Protein AF-0000000077102901 (afdb_homodimer)

Nearest PDB structures (foldseek):
  3aeu-assembly1_B  TM=7.554E-01  e=2.413E-15  Rhodobacter capsulatus
  2ynm-assembly1_D-2  TM=7.573E-01  e=5.409E-15  Prochlorococcus marinus
  2xdq-assembly1_B-2  TM=7.727E-01  e=8.125E-14  Thermosynechococcus vestitus
  5vpw-assembly1_C  TM=7.516E-01  e=1.289E-13  Clostridium pasteurianum
  7uta-assembly1_A  TM=7.648E-01  e=1.370E-12  Azotobacter vinelandii DJ

Secondary structure (DSSP, 8-state):
-HHHHHHSTTGGGG-------TTHHHH-SHHHHHHHHHHHHHH---S-EEEE--HHHHTTT--HHHHHHHTT-SS-EEEE---SS---HHHHHHHHHHHHHHH-------S-EEEES--TTSTTHHHHHHHHHHHHHHTT--EEE-TTTT--HHHHHTGGG-SEEEES-HHHHHHHHHHHHHHH---EEE-----SHHHHHHHHHHHHHHSSS---HHHHHHHHHHHHHHHHHHHHHHHHH---EEEEEEEEE-HHHHHHHHHHIIIII-EEEEEEEEESS--S---TT-SEEEETTTSHHHHHHHHHT--S-EEEE-HHHHHHHHHTT---EEEE-SS--SSS---S---SSHHHHHHHHHHHHHHHHHHHHHHHHT-/-HHHHHHSTTGGGG-------TTHHHH-SHHHHHHHHHHHHHH---S-EEEE--HHHHTTT--HHHHHHHTT-SS-EEEE---SS---HHHHHHHHHHHHHHH-------S-EEEES--TTSTTHHHHHHHHHHHHHHTTPPEEE-TTTT--HHHHHTGGG-SEEEES-HHHHHHHHHHHHHHH---EEE-----SHHHHHHHHHHHHHHSSS---HHHHHHHHHHHHHHHHHHHHHHHHH---EEEEEEEEE-HHHHHHHHHHIIIII-EEEEEEEEESS--S---TT-SEEEETTTSHHHHHHHHHT--S-EEEE-HHHHHHHHHTT---EEEE-SS--SSS---S---SSHHHHHHHHHHHHHHHHHHHHHHHHT-

pLDDT: mean 87.76, std 13.9, range [35.06, 98.56]

InterPro domains:
  IPR000510 Nitrogenase/oxidoreductase, component 1 [PF00148] (16-368)
  IPR049939 Nitrogenase MoFe cofactor biosynthesis protein NifE-like [PTHR42956] (12-367)

Sequence (758 aa):
MKYIDDSMPGAAERFYCTQPDQNSLVYGTEKDLINGFEYLKKNGNPERLFVQNNCSISLVGDDIEGIAAKSHLPWPVYGIDSGGLHGSFAGGFSRALSLLVQQMNPLKKSDGVNVLGLSSVYLRGKADAIEIRRLLELCDIHVVSMPGVGDSWESIMKAPEAALNIVVRNELALKAAEDMKSRFDIPYISVGLPYGMEGTLRWLNRIAEAVNSASLKAAEMEIRCRQKRLLHFGNNMKSMWGTLWFDRILFSAPPEESLGIAEALRGEWADTENLTVHLQADTCSETPAVDTVRVIGINDISIAEDYKKWDGGLILSSSHETERLLRMNRPFVSCHITRPVYDEMAVSDLPLCGIRGAEYLYEKIWNAKLSGHIRMAKTMKYIDDSMPGAAERFYCTQPDQNSLVYGTEKDLINGFEYLKKNGNPERLFVQNNCSISLVGDDIEGIAAKSHLPWPVYGIDSGGLHGSFAGGFSRALSLLVQQMNPLKKSDGVNVLGLSSVYLRGKADAIEIRRLLELCDIHVVSMPGVGDSWESIMKAPEAALNIVVRNELALKAAEDMKSRFDIPYISVGLPYGMEGTLRWLNRIAEAVNSASLKAAEMEIRCRQKRLLHFGNNMKSMWGTLWFDRILFSAPPEESLGIAEALRGEWADTENLTVHLQADTCSETPAVDTVRVIGINDISIAEDYKKWDGGLILSSSHETERLLRMNRPFVSCHITRPVYDEMAVSDLPLCGIRGAEYLYEKIWNAKLSGHIRMAKT

Structure (mmCIF, N/CA/C/O backbone):
data_AF-0000000077102901-model_v1
#
loop_
_entity.id
_entity.type
_entity.pdbx_description
1 polymer 'Oxidoreductase, nitrogenase component 1'
#
loop_
_atom_site.group_PDB
_atom_site.id
_atom_site.type_symbol
_atom_site.label_atom_id
_atom_site.label_alt_id
_atom_site.label_comp_id
_atom_site.label_asym_id
_atom_site.label_entity_id
_atom_site.label_seq_id
_atom_site.pdbx_PDB_ins_code
_atom_site.Cartn_x
_atom_site.Cartn_y
_atom_site.Cartn_z
_atom_site.occupancy
_atom_site.B_iso_or_equiv
_atom_site.auth_seq_id
_atom_site.auth_comp_id
_atom_site.auth_asym_id
_atom_site.auth_atom_id
_atom_site.pdbx_PDB_model_num
ATOM 1 N N . MET A 1 1 ? -4.977 -16.359 -20.891 1 47.09 1 MET A N 1
ATOM 2 C CA . MET A 1 1 ? -4.598 -15.141 -21.594 1 47.09 1 MET A CA 1
ATOM 3 C C . MET A 1 1 ? -5.227 -13.914 -20.922 1 47.09 1 MET A C 1
ATOM 5 O O . MET A 1 1 ? -4.539 -12.938 -20.641 1 47.09 1 MET A O 1
ATOM 9 N N . LYS A 1 2 ? -6.449 -14.062 -20.547 1 48.06 2 LYS A N 1
ATOM 10 C CA . LYS A 1 2 ? -7.141 -12.906 -19.984 1 48.06 2 LYS A CA 1
ATOM 11 C C . LYS A 1 2 ? -6.547 -12.516 -18.641 1 48.06 2 LYS A C 1
ATOM 13 O O . LYS A 1 2 ? -6.363 -11.328 -18.359 1 48.06 2 LYS A O 1
ATOM 18 N N . TYR A 1 3 ? -6.129 -13.609 -18 1 53.16 3 TYR A N 1
ATOM 19 C CA . TYR A 1 3 ? -5.594 -13.328 -16.672 1 53.16 3 TYR A CA 1
ATOM 20 C C . TYR A 1 3 ? -4.234 -12.648 -16.766 1 53.16 3 TYR A C 1
ATOM 22 O O . TYR A 1 3 ? -3.912 -11.773 -15.953 1 53.16 3 TYR A O 1
ATOM 30 N N . ILE A 1 4 ? -3.605 -13.031 -17.766 1 52.59 4 ILE A N 1
ATOM 31 C CA . ILE A 1 4 ? -2.279 -12.453 -17.953 1 52.59 4 ILE A CA 1
ATOM 32 C C . ILE A 1 4 ? -2.41 -11 -18.406 1 52.59 4 ILE A C 1
ATOM 34 O O . ILE A 1 4 ? -1.681 -10.133 -17.922 1 52.59 4 ILE A O 1
ATOM 38 N N . ASP A 1 5 ? -3.381 -10.836 -19.172 1 50.62 5 ASP A N 1
ATOM 39 C CA . ASP A 1 5 ? -3.574 -9.492 -19.703 1 50.62 5 ASP A CA 1
ATOM 40 C C . ASP A 1 5 ? -4.074 -8.539 -18.625 1 50.62 5 ASP A C 1
ATOM 42 O O . ASP A 1 5 ? -3.756 -7.348 -18.641 1 50.62 5 ASP A O 1
ATOM 46 N N . ASP A 1 6 ? -4.703 -9.148 -17.781 1 55.72 6 ASP A N 1
ATOM 47 C CA . ASP A 1 6 ? -5.258 -8.336 -16.703 1 55.72 6 ASP A CA 1
ATOM 48 C C . ASP A 1 6 ? -4.16 -7.871 -15.75 1 55.72 6 ASP A C 1
ATOM 50 O O . ASP A 1 6 ? -4.285 -6.824 -15.109 1 55.72 6 ASP A O 1
ATOM 54 N N . SER A 1 7 ? -3.16 -8.641 -15.812 1 55.62 7 SER A N 1
ATOM 55 C CA . SER A 1 7 ? -2.125 -8.359 -14.82 1 55.62 7 SER A CA 1
ATOM 56 C C . SER A 1 7 ? -0.965 -7.586 -15.438 1 55.62 7 SER A C 1
ATOM 58 O O . SER A 1 7 ? -0.232 -6.891 -14.734 1 55.62 7 SER A O 1
ATOM 60 N N . MET A 1 8 ? -0.831 -7.809 -16.75 1 61.56 8 MET A N 1
ATOM 61 C CA . MET A 1 8 ? 0.331 -7.207 -17.391 1 61.56 8 MET A CA 1
ATOM 62 C C . MET A 1 8 ? -0.083 -6.422 -18.641 1 61.56 8 MET A C 1
ATOM 64 O O . MET A 1 8 ? -0.228 -6.996 -19.719 1 61.56 8 MET A O 1
ATOM 68 N N . PRO A 1 9 ? -0.139 -5.066 -18.422 1 59.69 9 PRO A N 1
ATOM 69 C CA . PRO A 1 9 ? -0.477 -4.273 -19.609 1 59.69 9 PRO A CA 1
ATOM 70 C C . PRO A 1 9 ? 0.47 -4.531 -20.781 1 59.69 9 PRO A C 1
ATOM 72 O O . PRO A 1 9 ? 1.689 -4.566 -20.594 1 59.69 9 PRO A O 1
ATOM 75 N N . GLY A 1 10 ? -0.054 -4.852 -21.891 1 59.84 10 GLY A N 1
ATOM 76 C CA . GLY A 1 10 ? 0.746 -5.047 -23.094 1 59.84 10 GLY A CA 1
ATOM 77 C C . GLY A 1 10 ? 1.099 -6.5 -23.344 1 59.84 10 GLY A C 1
ATOM 78 O O . GLY A 1 10 ? 1.739 -6.82 -24.344 1 59.84 10 GLY A O 1
ATOM 79 N N . ALA A 1 11 ? 0.688 -7.316 -22.391 1 63.22 11 ALA A N 1
ATOM 80 C CA . ALA A 1 11 ? 1.011 -8.734 -22.531 1 63.22 11 ALA A CA 1
ATOM 81 C C . ALA A 1 11 ? 0.398 -9.305 -23.812 1 63.22 11 ALA A C 1
ATOM 83 O O . ALA A 1 11 ? 1.021 -10.117 -24.5 1 63.22 11 ALA A O 1
ATOM 84 N N . ALA A 1 12 ? -0.705 -8.797 -24.156 1 58.97 12 ALA A N 1
ATOM 85 C CA . ALA A 1 12 ? -1.399 -9.312 -25.344 1 58.97 12 ALA A CA 1
ATOM 86 C C . ALA A 1 12 ? -0.605 -9.023 -26.609 1 58.97 12 ALA A C 1
ATOM 88 O O . ALA A 1 12 ? -0.63 -9.812 -27.562 1 58.97 12 ALA A O 1
ATOM 89 N N . GLU A 1 13 ? 0.082 -7.977 -26.547 1 62.78 13 GLU A N 1
ATOM 90 C CA . GLU A 1 13 ? 0.847 -7.59 -27.719 1 62.78 13 GLU A CA 1
ATOM 91 C C . GLU A 1 13 ? 2.045 -8.508 -27.938 1 62.78 13 GLU A C 1
ATOM 93 O O . GLU A 1 13 ? 2.635 -8.531 -29.016 1 62.78 13 GLU A O 1
ATOM 98 N N . ARG A 1 14 ? 2.193 -9.344 -26.922 1 69.12 14 ARG A N 1
ATOM 99 C CA . ARG A 1 14 ? 3.369 -10.203 -27 1 69.12 14 ARG A CA 1
ATOM 100 C C . ARG A 1 14 ? 2.994 -11.602 -27.469 1 69.12 14 ARG A C 1
ATOM 102 O O . ARG A 1 14 ? 3.865 -12.461 -27.641 1 69.12 14 ARG A O 1
ATOM 109 N N . PHE A 1 15 ? 1.688 -11.727 -27.703 1 69.94 15 PHE A N 1
ATOM 110 C CA . PHE A 1 15 ? 1.234 -13.047 -28.125 1 69.94 15 PHE A CA 1
ATOM 111 C C . PHE A 1 15 ? 0.737 -13.016 -29.562 1 69.94 15 PHE A C 1
ATOM 113 O O . PHE A 1 15 ? 0.001 -12.102 -29.953 1 69.94 15 PHE A O 1
ATOM 120 N N . TYR A 1 16 ? 1.316 -13.922 -30.469 1 68.81 16 TYR A N 1
ATOM 121 C CA . TYR A 1 16 ? 0.886 -14.078 -31.859 1 68.81 16 TYR A CA 1
ATOM 122 C C . TYR A 1 16 ? 0.408 -15.5 -32.125 1 68.81 16 TYR A C 1
ATOM 124 O O . TYR A 1 16 ? 1.026 -16.469 -31.656 1 68.81 16 TYR A O 1
ATOM 132 N N . CYS A 1 17 ? -0.814 -15.586 -32.656 1 64.94 17 CYS A N 1
ATOM 133 C CA . CYS A 1 17 ? -1.376 -16.891 -32.969 1 64.94 17 CYS A CA 1
ATOM 134 C C . CYS A 1 17 ? -1.324 -17.156 -34.469 1 64.94 17 CYS A C 1
ATOM 136 O O . CYS A 1 17 ? -1.7 -16.297 -35.281 1 64.94 17 CYS A O 1
ATOM 138 N N . THR A 1 18 ? -0.624 -18.25 -35.031 1 65.56 18 THR A N 1
ATOM 139 C CA . THR A 1 18 ? -0.479 -18.562 -36.438 1 65.56 18 THR A CA 1
ATOM 140 C C . THR A 1 18 ? -1.797 -19.078 -37 1 65.56 18 THR A C 1
ATOM 142 O O . THR A 1 18 ? -2.002 -19.062 -38.219 1 65.56 18 THR A O 1
ATOM 145 N N . GLN A 1 19 ? -2.971 -19.047 -36.281 1 57.12 19 GLN A N 1
ATOM 146 C CA . GLN A 1 19 ? -4.266 -19.578 -36.719 1 57.12 19 GLN A CA 1
ATOM 147 C C . GLN A 1 19 ? -4.094 -20.688 -37.75 1 57.12 19 GLN A C 1
ATOM 149 O O . GLN A 1 19 ? -4.145 -20.422 -38.969 1 57.12 19 GLN A O 1
ATOM 154 N N . PRO A 1 20 ? -3.91 -21.875 -37.438 1 56.41 20 PRO A N 1
ATOM 155 C CA . PRO A 1 20 ? -3.697 -22.922 -38.438 1 56.41 20 PRO A CA 1
ATOM 156 C C . PRO A 1 20 ? -4.934 -23.203 -39.281 1 56.41 20 PRO A C 1
ATOM 158 O O . PRO A 1 20 ? -6.062 -23.047 -38.812 1 56.41 20 PRO A O 1
ATOM 161 N N . ASP A 1 21 ? -4.805 -23.266 -40.594 1 56.28 21 ASP A N 1
ATOM 162 C CA . ASP A 1 21 ? -5.883 -23.625 -41.5 1 56.28 21 ASP A CA 1
ATOM 163 C C . ASP A 1 21 ? -6.387 -25.047 -41.219 1 56.28 21 ASP A C 1
ATOM 165 O O . ASP A 1 21 ? -5.684 -25.844 -40.594 1 56.28 21 ASP A O 1
ATOM 169 N N . GLN A 1 22 ? -7.711 -25.25 -41.312 1 54.31 22 GLN A N 1
ATOM 170 C CA . GLN A 1 22 ? -8.383 -26.531 -41.094 1 54.31 22 GLN A CA 1
ATOM 171 C C . GLN A 1 22 ? -7.539 -27.688 -41.625 1 54.31 22 GLN A C 1
ATOM 173 O O . GLN A 1 22 ? -7.535 -28.766 -41.031 1 54.31 22 GLN A O 1
ATOM 178 N N . ASN A 1 23 ? -6.859 -27.531 -42.594 1 51.47 23 ASN A N 1
ATOM 179 C CA . ASN A 1 23 ? -6.109 -28.625 -43.219 1 51.47 23 ASN A CA 1
ATOM 180 C C . ASN A 1 23 ? -4.754 -28.812 -42.531 1 51.47 23 ASN A C 1
ATOM 182 O O . ASN A 1 23 ? -4.047 -29.781 -42.812 1 51.47 23 ASN A O 1
ATOM 186 N N . SER A 1 24 ? -4.41 -27.953 -41.719 1 53.62 24 SER A N 1
ATOM 187 C CA . SER A 1 24 ? -3.09 -27.953 -41.094 1 53.62 24 SER A CA 1
ATOM 188 C C . SER A 1 24 ? -2.939 -29.109 -40.125 1 53.62 24 SER A C 1
ATOM 190 O O . SER A 1 24 ? -1.829 -29.594 -39.875 1 53.62 24 SER A O 1
ATOM 192 N N . LEU A 1 25 ? -3.998 -29.562 -39.594 1 55.22 25 LEU A N 1
ATOM 193 C CA . LEU A 1 25 ? -3.98 -30.672 -38.656 1 55.22 25 LEU A CA 1
ATOM 194 C C . LEU A 1 25 ? -3.514 -31.953 -39.344 1 55.22 25 LEU A C 1
ATOM 196 O O . LEU A 1 25 ? -2.982 -32.875 -38.719 1 55.22 25 LEU A O 1
ATOM 200 N N . VAL A 1 26 ? -3.697 -31.922 -40.719 1 50.19 26 VAL A N 1
ATOM 201 C CA . VAL A 1 26 ? -3.375 -33.125 -41.5 1 50.19 26 VAL A CA 1
ATOM 202 C C . VAL A 1 26 ? -1.965 -33 -42.062 1 50.19 26 VAL A C 1
ATOM 204 O O . VAL A 1 26 ? -1.204 -33.969 -42.062 1 50.19 26 VAL A O 1
ATOM 207 N N . TYR A 1 27 ? -1.614 -31.906 -42.625 1 50.44 27 TYR A N 1
ATOM 208 C CA . TYR A 1 27 ? -0.404 -31.812 -43.406 1 50.44 27 TYR A CA 1
ATOM 209 C C . TYR A 1 27 ? 0.726 -31.156 -42.625 1 50.44 27 TYR A C 1
ATOM 211 O O . TYR A 1 27 ? 1.869 -31.109 -43.094 1 50.44 27 TYR A O 1
ATOM 219 N N . GLY A 1 28 ? 0.53 -30.953 -41.438 1 59.06 28 GLY A N 1
ATOM 220 C CA . GLY A 1 28 ? 1.558 -30.312 -40.625 1 59.06 28 GLY A CA 1
ATOM 221 C C . GLY A 1 28 ? 1.418 -28.812 -40.531 1 59.06 28 GLY A C 1
ATOM 222 O O . GLY A 1 28 ? 0.771 -28.203 -41.406 1 59.06 28 GLY A O 1
ATOM 223 N N . THR A 1 29 ? 1.829 -28.234 -39.562 1 69.75 29 THR A N 1
ATOM 224 C CA . THR A 1 29 ? 1.638 -26.812 -39.312 1 69.75 29 THR A CA 1
ATOM 225 C C . THR A 1 29 ? 2.867 -26.016 -39.75 1 69.75 29 THR A C 1
ATOM 227 O O . THR A 1 29 ? 3.014 -24.844 -39.375 1 69.75 29 THR A O 1
ATOM 230 N N . GLU A 1 30 ? 3.67 -26.688 -40.562 1 78.56 30 GLU A N 1
ATOM 231 C CA . GLU A 1 30 ? 4.922 -26.047 -40.938 1 78.56 30 GLU A CA 1
ATOM 232 C C . GLU A 1 30 ? 4.664 -24.766 -41.719 1 78.56 30 GLU A C 1
ATOM 234 O O . GLU A 1 30 ? 5.266 -23.734 -41.469 1 78.56 30 GLU A O 1
ATOM 239 N N . LYS A 1 31 ? 3.816 -24.906 -42.656 1 78 31 LYS A N 1
ATOM 240 C CA . LYS A 1 31 ? 3.523 -23.75 -43.5 1 78 31 LYS A CA 1
ATOM 241 C C . LYS A 1 31 ? 2.977 -22.594 -42.656 1 78 31 LYS A C 1
ATOM 243 O O . LYS A 1 31 ? 3.354 -21.438 -42.875 1 78 31 LYS A O 1
ATOM 248 N N . ASP A 1 32 ? 2.16 -22.969 -41.812 1 80.88 32 ASP A N 1
ATOM 249 C CA . ASP A 1 32 ? 1.562 -21.938 -40.938 1 80.88 32 ASP A CA 1
ATOM 250 C C . ASP A 1 32 ? 2.613 -21.281 -40.062 1 80.88 32 ASP A C 1
ATOM 252 O O . ASP A 1 32 ? 2.572 -20.078 -39.812 1 80.88 32 ASP A O 1
ATOM 256 N N . LEU A 1 33 ? 3.451 -22.047 -39.562 1 83.38 33 LEU A N 1
ATOM 257 C CA . LEU A 1 33 ? 4.52 -21.547 -38.719 1 83.38 33 LEU A CA 1
ATOM 258 C C . LEU A 1 33 ? 5.445 -20.609 -39.5 1 83.38 33 LEU A C 1
ATOM 260 O O . LEU A 1 33 ? 5.836 -19.562 -38.969 1 83.38 33 LEU A O 1
ATOM 264 N N . ILE A 1 34 ? 5.73 -21.031 -40.656 1 84.69 34 ILE A N 1
ATOM 265 C CA . ILE A 1 34 ? 6.617 -20.234 -41.469 1 84.69 34 ILE A CA 1
ATOM 266 C C . ILE A 1 34 ? 5.957 -18.891 -41.812 1 84.69 34 ILE A C 1
ATOM 268 O O . ILE A 1 34 ? 6.605 -17.844 -41.781 1 84.69 34 ILE A O 1
ATOM 272 N N . ASN A 1 35 ? 4.699 -18.969 -42.094 1 83.81 35 ASN A N 1
ATOM 273 C CA . ASN A 1 35 ? 3.967 -17.734 -42.344 1 83.81 35 ASN A CA 1
ATOM 274 C C . ASN A 1 35 ? 3.971 -16.812 -41.125 1 83.81 35 ASN A C 1
ATOM 276 O O . ASN A 1 35 ? 4.062 -15.594 -41.25 1 83.81 35 ASN A O 1
ATOM 280 N N . GLY A 1 36 ? 3.828 -17.453 -40.062 1 84.25 36 GLY A N 1
ATOM 281 C CA . GLY A 1 36 ? 3.902 -16.703 -38.812 1 84.25 36 GLY A CA 1
ATOM 282 C C . GLY A 1 36 ? 5.254 -16.031 -38.594 1 84.25 36 GLY A C 1
ATOM 283 O O . GLY A 1 36 ? 5.324 -14.875 -38.188 1 84.25 36 GLY A O 1
ATOM 284 N N . PHE A 1 37 ? 6.238 -16.734 -38.938 1 87.25 37 PHE A N 1
ATOM 285 C CA . PHE A 1 37 ? 7.59 -16.219 -38.781 1 87.25 37 PHE A CA 1
ATOM 286 C C . PHE A 1 37 ? 7.809 -15.031 -39.719 1 87.25 37 PHE A C 1
ATOM 288 O O . PHE A 1 37 ? 8.383 -14.016 -39.344 1 87.25 37 PHE A O 1
ATOM 295 N N . GLU A 1 38 ? 7.363 -15.164 -40.844 1 86.31 38 GLU A N 1
ATOM 296 C CA . GLU A 1 38 ? 7.523 -14.102 -41.844 1 86.31 38 GLU A CA 1
ATOM 297 C C . GLU A 1 38 ? 6.762 -12.844 -41.438 1 86.31 38 GLU A C 1
ATOM 299 O O . GLU A 1 38 ? 7.254 -11.727 -41.594 1 86.31 38 GLU A O 1
ATOM 304 N N . TYR A 1 39 ? 5.637 -13.133 -40.969 1 86 39 TYR A N 1
ATOM 305 C CA . TYR A 1 39 ? 4.852 -12.016 -40.469 1 86 39 TYR A CA 1
ATOM 306 C C . TYR A 1 39 ? 5.605 -11.273 -39.375 1 86 39 TYR A C 1
ATOM 308 O O . TYR A 1 39 ? 5.652 -10.039 -39.375 1 86 39 TYR A O 1
ATOM 316 N N . LEU A 1 40 ? 6.164 -11.969 -38.469 1 86.38 40 LEU A N 1
ATOM 317 C CA . LEU A 1 40 ? 6.871 -11.375 -37.344 1 86.38 40 LEU A CA 1
ATOM 318 C C . LEU A 1 40 ? 8.133 -10.656 -37.812 1 86.38 40 LEU A C 1
ATOM 320 O O . LEU A 1 40 ? 8.523 -9.633 -37.25 1 86.38 40 LEU A O 1
ATOM 324 N N . LYS A 1 41 ? 8.773 -11.195 -38.719 1 86.44 41 LYS A N 1
ATOM 325 C CA . LYS A 1 41 ? 9.953 -10.555 -39.281 1 86.44 41 LYS A CA 1
ATOM 326 C C . LYS A 1 41 ? 9.617 -9.18 -39.844 1 86.44 41 LYS A C 1
ATOM 328 O O . LYS A 1 41 ? 10.422 -8.25 -39.75 1 86.44 41 LYS A O 1
ATOM 333 N N . LYS A 1 42 ? 8.422 -9.125 -40.406 1 86.38 42 LYS A N 1
ATOM 334 C CA . LYS A 1 42 ? 8.008 -7.902 -41.094 1 86.38 42 LYS A CA 1
ATOM 335 C C . LYS A 1 42 ? 7.441 -6.891 -40.094 1 86.38 42 LYS A C 1
ATOM 337 O O . LYS A 1 42 ? 7.598 -5.684 -40.281 1 86.38 42 LYS A O 1
ATOM 342 N N . ASN A 1 43 ? 6.832 -7.453 -39.094 1 83.94 43 ASN A N 1
ATOM 343 C CA . ASN A 1 43 ? 6.004 -6.566 -38.281 1 83.94 43 ASN A CA 1
ATOM 344 C C . ASN A 1 43 ? 6.52 -6.465 -36.844 1 83.94 43 ASN A C 1
ATOM 346 O O . ASN A 1 43 ? 5.996 -5.691 -36.031 1 83.94 43 ASN A O 1
ATOM 350 N N . GLY A 1 44 ? 7.535 -7.227 -36.562 1 82.56 44 GLY A N 1
ATOM 351 C CA . GLY A 1 44 ? 7.977 -7.227 -35.156 1 82.56 44 GLY A CA 1
ATOM 352 C C . GLY A 1 44 ? 9.484 -7.32 -35.031 1 82.56 44 GLY A C 1
ATOM 353 O O . GLY A 1 44 ? 10.203 -7.43 -36 1 82.56 44 GLY A O 1
ATOM 354 N N . ASN A 1 45 ? 9.969 -7.047 -33.812 1 83.56 45 ASN A N 1
ATOM 355 C CA . ASN A 1 45 ? 11.383 -7.207 -33.469 1 83.56 45 ASN A CA 1
ATOM 356 C C . ASN A 1 45 ? 11.562 -7.734 -32.062 1 83.56 45 ASN A C 1
ATOM 358 O O . ASN A 1 45 ? 12.141 -7.055 -31.203 1 83.56 45 ASN A O 1
ATOM 362 N N . PRO A 1 46 ? 11.117 -9.008 -31.906 1 86.62 46 PRO A N 1
ATOM 363 C CA . PRO A 1 46 ? 11.289 -9.57 -30.562 1 86.62 46 PRO A CA 1
ATOM 364 C C . PRO A 1 46 ? 12.742 -9.891 -30.25 1 86.62 46 PRO A C 1
ATOM 366 O O . PRO A 1 46 ? 13.547 -10.102 -31.156 1 86.62 46 PRO A O 1
ATOM 369 N N . GLU A 1 47 ? 13.062 -9.812 -29 1 85.88 47 GLU A N 1
ATOM 370 C CA . GLU A 1 47 ? 14.391 -10.234 -28.562 1 85.88 47 GLU A CA 1
ATOM 371 C C . GLU A 1 47 ? 14.539 -11.75 -28.625 1 85.88 47 GLU A C 1
ATOM 373 O O . GLU A 1 47 ? 15.617 -12.266 -28.922 1 85.88 47 GLU A O 1
ATOM 378 N N . ARG A 1 48 ? 13.422 -12.398 -28.344 1 89.19 48 ARG A N 1
ATOM 379 C CA . ARG A 1 48 ? 13.344 -13.852 -28.344 1 89.19 48 ARG A CA 1
ATOM 380 C C . ARG A 1 48 ? 11.93 -14.328 -28.672 1 89.19 48 ARG A C 1
ATOM 382 O O . ARG A 1 48 ? 10.953 -13.633 -28.391 1 89.19 48 ARG A O 1
ATOM 389 N N . LEU A 1 49 ? 11.938 -15.477 -29.312 1 88.06 49 LEU A N 1
ATOM 390 C CA . LEU A 1 49 ? 10.641 -16 -29.719 1 88.06 49 LEU A CA 1
ATOM 391 C C . LEU A 1 49 ? 10.367 -17.359 -29.094 1 88.06 49 LEU A C 1
ATOM 393 O O . LEU A 1 49 ? 11.203 -18.266 -29.172 1 88.06 49 LEU A O 1
ATOM 397 N N . PHE A 1 50 ? 9.258 -17.406 -28.375 1 86.19 50 PHE A N 1
ATOM 398 C CA . PHE A 1 50 ? 8.797 -18.656 -27.797 1 86.19 50 PHE A CA 1
ATOM 399 C C . PHE A 1 50 ? 7.605 -19.203 -28.578 1 86.19 50 PHE A C 1
ATOM 401 O O . PHE A 1 50 ? 6.621 -18.5 -28.797 1 86.19 50 PHE A O 1
ATOM 408 N N . VAL A 1 51 ? 7.746 -20.422 -29.047 1 83.38 51 VAL A N 1
ATOM 409 C CA . VAL A 1 51 ? 6.688 -21.031 -29.844 1 83.38 51 VAL A CA 1
ATOM 410 C C . VAL A 1 51 ? 6.047 -22.188 -29.078 1 83.38 51 VAL A C 1
ATOM 412 O O . VAL A 1 51 ? 6.742 -23.094 -28.625 1 83.38 51 VAL A O 1
ATOM 415 N N . GLN A 1 52 ? 4.75 -22 -28.844 1 79.25 52 GLN A N 1
ATOM 416 C CA . GLN A 1 52 ? 4.008 -23.031 -28.125 1 79.25 52 GLN A CA 1
ATOM 417 C C . GLN A 1 52 ? 2.986 -23.703 -29.031 1 79.25 52 GLN A C 1
ATOM 419 O O . GLN A 1 52 ? 2.26 -23.031 -29.766 1 79.25 52 GLN A O 1
ATOM 424 N N . ASN A 1 53 ? 3.051 -25 -29 1 73.38 53 ASN A N 1
ATOM 425 C CA . ASN A 1 53 ? 2.084 -25.75 -29.781 1 73.38 53 ASN A CA 1
ATOM 426 C C . ASN A 1 53 ? 0.798 -26 -29 1 73.38 53 ASN A C 1
ATOM 428 O O . ASN A 1 53 ? 0.834 -26.203 -27.781 1 73.38 53 ASN A O 1
ATOM 432 N N . ASN A 1 54 ? -0.295 -25.766 -29.703 1 65.56 54 ASN A N 1
ATOM 433 C CA . ASN A 1 54 ? -1.559 -26.125 -29.062 1 65.56 54 ASN A CA 1
ATOM 434 C C . ASN A 1 54 ? -1.822 -27.625 -29.141 1 65.56 54 ASN A C 1
ATOM 436 O O . ASN A 1 54 ? -1.074 -28.359 -29.797 1 65.56 54 ASN A O 1
ATOM 440 N N . CYS A 1 55 ? -2.805 -28.062 -28.375 1 58.25 55 CYS A N 1
ATOM 441 C CA . CYS A 1 55 ? -3.139 -29.469 -28.172 1 58.25 55 CYS A CA 1
ATOM 442 C C . CYS A 1 55 ? -3.307 -30.188 -29.516 1 58.25 55 CYS A C 1
ATOM 444 O O . CYS A 1 55 ? -2.896 -31.344 -29.656 1 58.25 55 CYS A O 1
ATOM 446 N N . SER A 1 56 ? -3.939 -29.531 -30.344 1 52.66 56 SER A N 1
ATOM 447 C CA . SER A 1 56 ? -4.262 -30.234 -31.594 1 52.66 56 SER A CA 1
ATOM 448 C C . SER A 1 56 ? -3.008 -30.484 -32.438 1 52.66 56 SER A C 1
ATOM 450 O O . SER A 1 56 ? -2.93 -31.469 -33.156 1 52.66 56 SER A O 1
ATOM 452 N N . ILE A 1 57 ? -2.064 -29.719 -32.188 1 52.97 57 ILE A N 1
ATOM 453 C CA . ILE A 1 57 ? -0.878 -29.75 -33.031 1 52.97 57 ILE A CA 1
ATOM 454 C C . ILE A 1 57 ? 0.193 -30.625 -32.406 1 52.97 57 ILE A C 1
ATOM 456 O O . ILE A 1 57 ? 0.998 -31.25 -33.094 1 52.97 57 ILE A O 1
ATOM 460 N N . SER A 1 58 ? 0.193 -30.672 -31.125 1 55 58 SER A N 1
ATOM 461 C CA . SER A 1 58 ? 1.198 -31.469 -30.422 1 55 58 SER A CA 1
ATOM 462 C C . SER A 1 58 ? 1.215 -32.906 -30.938 1 55 58 SER A C 1
ATOM 464 O O . SER A 1 58 ? 2.246 -33.594 -30.875 1 55 58 SER A O 1
ATOM 466 N N . LEU A 1 59 ? 0.039 -33.188 -31.438 1 52.97 59 LEU A N 1
ATOM 467 C CA . LEU A 1 59 ? -0.082 -34.562 -31.984 1 52.97 59 LEU A CA 1
ATOM 468 C C . LEU A 1 59 ? 0.695 -34.688 -33.281 1 52.97 59 LEU A C 1
ATOM 470 O O . LEU A 1 59 ? 1.124 -35.781 -33.656 1 52.97 59 LEU A O 1
ATOM 474 N N . VAL A 1 60 ? 0.78 -33.594 -33.906 1 55.84 60 VAL A N 1
ATOM 475 C CA . VAL A 1 60 ? 1.479 -33.625 -35.188 1 55.84 60 VAL A CA 1
ATOM 476 C C . VAL A 1 60 ? 2.982 -33.75 -34.938 1 55.84 60 VAL A C 1
ATOM 478 O O . VAL A 1 60 ? 3.688 -34.375 -35.75 1 55.84 60 VAL A O 1
ATOM 481 N N . GLY A 1 61 ? 3.389 -33.406 -33.781 1 61.84 61 GLY A N 1
ATOM 482 C CA . GLY A 1 61 ? 4.789 -33.594 -33.438 1 61.84 61 GLY A CA 1
ATOM 483 C C . GLY A 1 61 ? 5.719 -32.719 -34.25 1 61.84 61 GLY A C 1
ATOM 484 O O . GLY A 1 61 ? 6.801 -33.156 -34.656 1 61.84 61 GLY A O 1
ATOM 485 N N . ASP A 1 62 ? 5.297 -31.562 -34.594 1 67.88 62 ASP A N 1
ATOM 486 C CA . ASP A 1 62 ? 6.125 -30.688 -35.438 1 67.88 62 ASP A CA 1
ATOM 487 C C . ASP A 1 62 ? 7.395 -30.266 -34.688 1 67.88 62 ASP A C 1
ATOM 489 O O . ASP A 1 62 ? 7.359 -30.031 -33.469 1 67.88 62 ASP A O 1
ATOM 493 N N . ASP A 1 63 ? 8.523 -30.469 -35.406 1 77.06 63 ASP A N 1
ATOM 494 C CA . ASP A 1 63 ? 9.812 -29.984 -34.906 1 77.06 63 ASP A CA 1
ATOM 495 C C . ASP A 1 63 ? 9.914 -28.469 -35.031 1 77.06 63 ASP A C 1
ATOM 497 O O . ASP A 1 63 ? 10.516 -27.969 -36 1 77.06 63 ASP A O 1
ATOM 501 N N . ILE A 1 64 ? 9.438 -27.75 -34 1 80 64 ILE A N 1
ATOM 502 C CA . ILE A 1 64 ? 9.352 -26.297 -34.031 1 80 64 ILE A CA 1
ATOM 503 C C . ILE A 1 64 ? 10.734 -25.688 -34.219 1 80 64 ILE A C 1
ATOM 505 O O . ILE A 1 64 ? 10.922 -24.797 -35.062 1 80 64 ILE A O 1
ATOM 509 N N . GLU A 1 65 ? 11.625 -26.156 -33.5 1 80.56 65 GLU A N 1
ATOM 510 C CA . GLU A 1 65 ? 12.977 -25.609 -33.562 1 80.56 65 GLU A CA 1
ATOM 511 C C . GLU A 1 65 ? 13.609 -25.891 -34.938 1 80.56 65 GLU A C 1
ATOM 513 O O . GLU A 1 65 ? 14.336 -25.047 -35.469 1 80.56 65 GLU A O 1
ATOM 518 N N . GLY A 1 66 ? 13.328 -27.031 -35.406 1 81.88 66 GLY A N 1
ATOM 519 C CA . GLY A 1 66 ? 13.82 -27.359 -36.75 1 81.88 66 GLY A CA 1
ATOM 520 C C . GLY A 1 66 ? 13.227 -26.484 -37.844 1 81.88 66 GLY A C 1
ATOM 521 O O . GLY A 1 66 ? 13.938 -26.016 -38.719 1 81.88 66 GLY A O 1
ATOM 522 N N . ILE A 1 67 ? 11.984 -26.281 -37.719 1 82.31 67 ILE A N 1
ATOM 523 C CA . ILE A 1 67 ? 11.297 -25.438 -38.688 1 82.31 67 ILE A CA 1
ATOM 524 C C . ILE A 1 67 ? 11.812 -24 -38.562 1 82.31 67 ILE A C 1
ATOM 526 O O . ILE A 1 67 ? 12.031 -23.328 -39.594 1 82.31 67 ILE A O 1
ATOM 530 N N . ALA A 1 68 ? 12.07 -23.547 -37.406 1 84.31 68 ALA A N 1
ATOM 531 C CA . ALA A 1 68 ? 12.57 -22.188 -37.188 1 84.31 68 ALA A CA 1
ATOM 532 C C . ALA A 1 68 ? 13.969 -22.016 -37.75 1 84.31 68 ALA A C 1
ATOM 534 O O . ALA A 1 68 ? 14.297 -20.953 -38.281 1 84.31 68 ALA A O 1
ATOM 535 N N . ALA A 1 69 ? 14.75 -23.016 -37.594 1 84.88 69 ALA A N 1
ATOM 536 C CA . ALA A 1 69 ? 16.109 -22.969 -38.094 1 84.88 69 ALA A CA 1
ATOM 537 C C . ALA A 1 69 ? 16.125 -22.766 -39.625 1 84.88 69 ALA A C 1
ATOM 539 O O . ALA A 1 69 ? 17 -22.062 -40.156 1 84.88 69 ALA A O 1
ATOM 540 N N . LYS A 1 70 ? 15.156 -23.328 -40.219 1 83.31 70 LYS A N 1
ATOM 541 C CA . LYS A 1 70 ? 15.07 -23.234 -41.688 1 83.31 70 LYS A CA 1
ATOM 542 C C . LYS A 1 70 ? 14.609 -21.844 -42.125 1 83.31 70 LYS A C 1
ATOM 544 O O . LYS A 1 70 ? 14.844 -21.438 -43.25 1 83.31 70 LYS A O 1
ATOM 549 N N . SER A 1 71 ? 14.047 -21.188 -41.281 1 86.69 71 SER A N 1
ATOM 550 C CA . SER A 1 71 ? 13.453 -19.891 -41.594 1 86.69 71 SER A CA 1
ATOM 551 C C . SER A 1 71 ? 14.453 -18.75 -41.406 1 86.69 71 SER A C 1
ATOM 553 O O . SER A 1 71 ? 14.156 -17.594 -41.75 1 86.69 71 SER A O 1
ATOM 555 N N . HIS A 1 72 ? 15.641 -18.969 -41 1 83.94 72 HIS A N 1
ATOM 556 C CA . HIS A 1 72 ? 16.719 -18 -40.812 1 83.94 72 HIS A CA 1
ATOM 557 C C . HIS A 1 72 ? 16.219 -16.75 -40.062 1 83.94 72 HIS A C 1
ATOM 559 O O . HIS A 1 72 ? 16.438 -15.633 -40.531 1 83.94 72 HIS A O 1
ATOM 565 N N . LEU A 1 73 ? 15.664 -16.922 -38.969 1 88.12 73 LEU A N 1
ATOM 566 C CA . LEU A 1 73 ? 15.164 -15.828 -38.125 1 88.12 73 LEU A CA 1
ATOM 567 C C . LEU A 1 73 ? 16.312 -15.117 -37.438 1 88.12 73 LEU A C 1
ATOM 569 O O . LEU A 1 73 ? 17.297 -15.75 -37.031 1 88.12 73 LEU A O 1
ATOM 573 N N . PRO A 1 74 ? 16.203 -13.805 -37.25 1 88.38 74 PRO A N 1
ATOM 574 C CA . PRO A 1 74 ? 17.266 -13.039 -36.625 1 88.38 74 PRO A CA 1
ATOM 575 C C . PRO A 1 74 ? 17.281 -13.195 -35.094 1 88.38 74 PRO A C 1
ATOM 577 O O . PRO A 1 74 ? 18.156 -12.648 -34.406 1 88.38 74 PRO A O 1
ATOM 580 N N . TRP A 1 75 ? 16.328 -13.836 -34.594 1 89.44 75 TRP A N 1
ATOM 581 C CA . TRP A 1 75 ? 16.203 -14.008 -33.156 1 89.44 75 TRP A CA 1
ATOM 582 C C . TRP A 1 75 ? 16.172 -15.492 -32.781 1 89.44 75 TRP A C 1
ATOM 584 O O . TRP A 1 75 ? 15.727 -16.328 -33.562 1 89.44 75 TRP A O 1
ATOM 594 N N . PRO A 1 76 ? 16.672 -15.766 -31.531 1 88.62 76 PRO A N 1
ATOM 595 C CA . PRO A 1 76 ? 16.578 -17.156 -31.094 1 88.62 76 PRO A CA 1
ATOM 596 C C . PRO A 1 76 ? 15.125 -17.609 -30.906 1 88.62 76 PRO A C 1
ATOM 598 O O . PRO A 1 76 ? 14.281 -16.812 -30.469 1 88.62 76 PRO A O 1
ATOM 601 N N . VAL A 1 77 ? 14.836 -18.922 -31.266 1 88.25 77 VAL A N 1
ATOM 602 C CA . VAL A 1 77 ? 13.492 -19.484 -31.156 1 88.25 77 VAL A CA 1
ATOM 603 C C . VAL A 1 77 ? 13.516 -20.688 -30.203 1 88.25 77 VAL A C 1
ATOM 605 O O . VAL A 1 77 ? 14.406 -21.531 -30.281 1 88.25 77 VAL A O 1
ATOM 608 N N . TYR A 1 78 ? 12.594 -20.609 -29.281 1 86.69 78 TYR A N 1
ATOM 609 C CA . TYR A 1 78 ? 12.461 -21.703 -28.328 1 86.69 78 TYR A CA 1
ATOM 610 C C . TYR A 1 78 ? 11.102 -22.375 -28.453 1 86.69 78 TYR A C 1
ATOM 612 O O . TYR A 1 78 ? 10.07 -21.688 -28.438 1 86.69 78 TYR A O 1
ATOM 620 N N . GLY A 1 79 ? 11.141 -23.672 -28.578 1 81.31 79 GLY A N 1
ATOM 621 C CA . GLY A 1 79 ? 9.891 -24.406 -28.672 1 81.31 79 GLY A CA 1
ATOM 622 C C . GLY A 1 79 ? 9.453 -25.016 -27.359 1 81.31 79 GLY A C 1
ATOM 623 O O . GLY A 1 79 ? 10.289 -25.5 -26.594 1 81.31 79 GLY A O 1
ATOM 624 N N . ILE A 1 80 ? 8.227 -24.812 -27.031 1 77.19 80 ILE A N 1
ATOM 625 C CA . ILE A 1 80 ? 7.641 -25.484 -25.875 1 77.19 80 ILE A CA 1
ATOM 626 C C . ILE A 1 80 ? 6.488 -26.375 -26.328 1 77.19 80 ILE A C 1
ATOM 628 O O . ILE A 1 80 ? 5.586 -25.922 -27.031 1 77.19 80 ILE A O 1
ATOM 632 N N . ASP A 1 81 ? 6.723 -27.594 -26.062 1 65.75 81 ASP A N 1
ATOM 633 C CA . ASP A 1 81 ? 5.656 -28.531 -26.406 1 65.75 81 ASP A CA 1
ATOM 634 C C . ASP A 1 81 ? 4.605 -28.594 -25.297 1 65.75 81 ASP A C 1
ATOM 636 O O . ASP A 1 81 ? 4.906 -29.016 -24.188 1 65.75 81 ASP A O 1
ATOM 640 N N . SER A 1 82 ? 3.631 -27.906 -25.531 1 60.44 82 SER A N 1
ATOM 641 C CA . SER A 1 82 ? 2.551 -27.953 -24.547 1 60.44 82 SER A CA 1
ATOM 642 C C . SER A 1 82 ? 1.449 -28.906 -24.984 1 60.44 82 SER A C 1
ATOM 644 O O . SER A 1 82 ? 0.265 -28.578 -24.922 1 60.44 82 SER A O 1
ATOM 646 N N . GLY A 1 83 ? 1.822 -30.062 -25.625 1 53.03 83 GLY A N 1
ATOM 647 C CA . GLY A 1 83 ? 0.844 -31.031 -26.094 1 53.03 83 GLY A CA 1
ATOM 648 C C . GLY A 1 83 ? -0.122 -31.484 -25.031 1 53.03 83 GLY A C 1
ATOM 649 O O . GLY A 1 83 ? 0.229 -31.531 -23.844 1 53.03 83 GLY A O 1
ATOM 650 N N . GLY A 1 84 ? -1.631 -31.391 -25.266 1 46.16 84 GLY A N 1
ATOM 651 C CA . GLY A 1 84 ? -2.766 -31.969 -24.562 1 46.16 84 GLY A CA 1
ATOM 652 C C . GLY A 1 84 ? -3.51 -30.953 -23.703 1 46.16 84 GLY A C 1
ATOM 653 O O . GLY A 1 84 ? -2.938 -29.953 -23.281 1 46.16 84 GLY A O 1
ATOM 654 N N . LEU A 1 85 ? -4.77 -30.562 -24.141 1 47.09 85 LEU A N 1
ATOM 655 C CA . LEU A 1 85 ? -5.777 -29.828 -23.375 1 47.09 85 LEU A CA 1
ATOM 656 C C . LEU A 1 85 ? -5.477 -29.891 -21.891 1 47.09 85 LEU A C 1
ATOM 658 O O . LEU A 1 85 ? -6.34 -29.578 -21.062 1 47.09 85 LEU A O 1
ATOM 662 N N . HIS A 1 86 ? -4.273 -30.625 -21.5 1 52.41 86 HIS A N 1
ATOM 663 C CA . HIS A 1 86 ? -4.145 -31.109 -20.141 1 52.41 86 HIS A CA 1
ATOM 664 C C . HIS A 1 86 ? -3.016 -30.391 -19.406 1 52.41 86 HIS A C 1
ATOM 666 O O . HIS A 1 86 ? -1.885 -30.344 -19.891 1 52.41 86 HIS A O 1
ATOM 672 N N . GLY A 1 87 ? -3.193 -29.125 -18.953 1 62.72 87 GLY A N 1
ATOM 673 C CA . GLY A 1 87 ? -2.215 -28.734 -17.953 1 62.72 87 GLY A CA 1
ATOM 674 C C . GLY A 1 87 ? -2.617 -27.484 -17.172 1 62.72 87 GLY A C 1
ATOM 675 O O . GLY A 1 87 ? -3.646 -26.875 -17.469 1 62.72 87 GLY A O 1
ATOM 676 N N . SER A 1 88 ? -2.156 -27.516 -16.016 1 72.5 88 SER A N 1
ATOM 677 C CA . SER A 1 88 ? -2.381 -26.406 -15.094 1 72.5 88 SER A CA 1
ATOM 678 C C . SER A 1 88 ? -1.365 -25.297 -15.305 1 72.5 88 SER A C 1
ATOM 680 O O . SER A 1 88 ? -0.355 -25.484 -15.984 1 72.5 88 SER A O 1
ATOM 682 N N . PHE A 1 89 ? -1.765 -24.109 -15.102 1 77 89 PHE A N 1
ATOM 683 C CA . PHE A 1 89 ? -0.827 -23 -15.117 1 77 89 PHE A CA 1
ATOM 684 C C . PHE A 1 89 ? 0.505 -23.406 -14.492 1 77 89 PHE A C 1
ATOM 686 O O . PHE A 1 89 ? 1.568 -23.109 -15.039 1 77 89 PHE A O 1
ATOM 693 N N . ALA A 1 90 ? 0.454 -24.062 -13.445 1 81.06 90 ALA A N 1
ATOM 694 C CA . ALA A 1 90 ? 1.66 -24.469 -12.719 1 81.06 90 ALA A CA 1
ATOM 695 C C . ALA A 1 90 ? 2.531 -25.375 -13.578 1 81.06 90 ALA A C 1
ATOM 697 O O . ALA A 1 90 ? 3.756 -25.234 -13.609 1 81.06 90 ALA A O 1
ATOM 698 N N . GLY A 1 91 ? 1.877 -26.266 -14.188 1 82.12 91 GLY A N 1
ATOM 699 C CA . GLY A 1 91 ? 2.613 -27.172 -15.055 1 82.12 91 GLY A CA 1
ATOM 700 C C . GLY A 1 91 ? 3.32 -26.453 -16.203 1 82.12 91 GLY A C 1
ATOM 701 O O . GLY A 1 91 ? 4.484 -26.734 -16.484 1 82.12 91 GLY A O 1
ATOM 702 N N . GLY A 1 92 ? 2.559 -25.578 -16.844 1 83.88 92 GLY A N 1
ATOM 703 C CA . GLY A 1 92 ? 3.154 -24.797 -17.922 1 83.88 92 GLY A CA 1
ATOM 704 C C . GLY A 1 92 ? 4.312 -23.938 -17.453 1 83.88 92 GLY A C 1
ATOM 705 O O . GLY A 1 92 ? 5.336 -23.844 -18.125 1 83.88 92 GLY A O 1
ATOM 706 N N . PHE A 1 93 ? 4.105 -23.328 -16.359 1 87.81 93 PHE A N 1
ATOM 707 C CA . PHE A 1 93 ? 5.152 -22.484 -15.789 1 87.81 93 PHE A CA 1
ATOM 708 C C . PHE A 1 93 ? 6.406 -23.312 -15.508 1 87.81 93 PHE A C 1
ATOM 710 O O . PHE A 1 93 ? 7.52 -22.875 -15.812 1 87.81 93 PHE A O 1
ATOM 717 N N . SER A 1 94 ? 6.254 -24.438 -14.898 1 90.31 94 SER A N 1
ATOM 718 C CA . SER A 1 94 ? 7.367 -25.312 -14.562 1 90.31 94 SER A CA 1
ATOM 719 C C . SER A 1 94 ? 8.148 -25.719 -15.812 1 90.31 94 SER A C 1
ATOM 721 O O . SER A 1 94 ? 9.383 -25.703 -15.805 1 90.31 94 SER A O 1
ATOM 723 N N . ARG A 1 95 ? 7.406 -26.016 -16.844 1 88.56 95 ARG A N 1
ATOM 724 C CA . ARG A 1 95 ? 8.047 -26.422 -18.109 1 88.56 95 ARG A CA 1
ATOM 725 C C . ARG A 1 95 ? 8.836 -25.25 -18.703 1 88.56 95 ARG A C 1
ATOM 727 O O . ARG A 1 95 ? 9.938 -25.438 -19.219 1 88.56 95 ARG A O 1
ATOM 734 N N . ALA A 1 96 ? 8.219 -24.125 -18.672 1 89.56 96 ALA A N 1
ATOM 735 C CA . ALA A 1 96 ? 8.891 -22.938 -19.188 1 89.56 96 ALA A CA 1
ATOM 736 C C . ALA A 1 96 ? 10.172 -22.641 -18.422 1 89.56 96 ALA A C 1
ATOM 738 O O . ALA A 1 96 ? 11.195 -22.312 -19 1 89.56 96 ALA A O 1
ATOM 739 N N . LEU A 1 97 ? 10.086 -22.75 -17.125 1 93.25 97 LEU A N 1
ATOM 740 C CA . LEU A 1 97 ? 11.258 -22.516 -16.297 1 93.25 97 LEU A CA 1
ATOM 741 C C . LEU A 1 97 ? 12.359 -23.531 -16.578 1 93.25 97 LEU A C 1
ATOM 743 O O . LEU A 1 97 ? 13.539 -23.188 -16.609 1 93.25 97 LEU A O 1
ATOM 747 N N . SER A 1 98 ? 11.961 -24.719 -16.766 1 92.5 98 SER A N 1
ATOM 748 C CA . SER A 1 98 ? 12.93 -25.766 -17.094 1 92.5 98 SER A CA 1
ATOM 749 C C . SER A 1 98 ? 13.617 -25.469 -18.422 1 92.5 98 SER A C 1
ATOM 751 O O . SER A 1 98 ? 14.812 -25.734 -18.578 1 92.5 98 SER A O 1
ATOM 753 N N . LEU A 1 99 ? 12.828 -25.031 -19.359 1 90.62 99 LEU A N 1
ATOM 754 C CA . LEU A 1 99 ? 13.391 -24.641 -20.656 1 90.62 99 LEU A CA 1
ATOM 755 C C . LEU A 1 99 ? 14.445 -23.562 -20.484 1 90.62 99 LEU A C 1
ATOM 757 O O . LEU A 1 99 ? 15.484 -23.578 -21.141 1 90.62 99 LEU A O 1
ATOM 761 N N . LEU A 1 100 ? 14.188 -22.609 -19.641 1 94.06 100 LEU A N 1
ATOM 762 C CA . LEU A 1 100 ? 15.141 -21.547 -19.359 1 94.06 100 LEU A CA 1
ATOM 763 C C . LEU A 1 100 ? 16.422 -22.094 -18.75 1 94.06 100 LEU A C 1
ATOM 765 O O . LEU A 1 100 ? 17.516 -21.672 -19.109 1 94.06 100 LEU A O 1
ATOM 769 N N . VAL A 1 101 ? 16.25 -23.031 -17.859 1 96.38 101 VAL A N 1
ATOM 770 C CA . VAL A 1 101 ? 17.406 -23.641 -17.203 1 96.38 101 VAL A CA 1
ATOM 771 C C . VAL A 1 101 ? 18.297 -24.297 -18.25 1 96.38 101 VAL A C 1
ATOM 773 O O . VAL A 1 101 ? 19.531 -24.234 -18.141 1 96.38 101 VAL A O 1
ATOM 776 N N . GLN A 1 102 ? 17.688 -24.859 -19.266 1 93.75 102 GLN A N 1
ATOM 777 C CA . GLN A 1 102 ? 18.438 -25.531 -20.328 1 93.75 102 GLN A CA 1
ATOM 778 C C . GLN A 1 102 ? 19.297 -24.531 -21.109 1 93.75 102 GLN A C 1
ATOM 780 O O . GLN A 1 102 ? 20.297 -24.906 -21.703 1 93.75 102 GLN A O 1
ATOM 785 N N . GLN A 1 103 ? 18.906 -23.312 -21.094 1 93.38 103 GLN A N 1
ATOM 786 C CA . GLN A 1 103 ? 19.625 -22.297 -21.844 1 93.38 103 GLN A CA 1
ATOM 787 C C . GLN A 1 103 ? 20.75 -21.688 -21.031 1 93.38 103 GLN A C 1
ATOM 789 O O . GLN A 1 103 ? 21.578 -20.938 -21.547 1 93.38 103 GLN A O 1
ATOM 794 N N . MET A 1 104 ? 20.828 -22.047 -19.828 1 96.44 104 MET A N 1
ATOM 795 C CA . MET A 1 104 ? 21.828 -21.453 -18.938 1 96.44 104 MET A CA 1
ATOM 796 C C . MET A 1 104 ? 23.172 -22.156 -19.062 1 96.44 104 MET A C 1
ATOM 798 O O . MET A 1 104 ? 23.219 -23.344 -19.391 1 96.44 104 MET A O 1
ATOM 802 N N . ASN A 1 105 ? 24.172 -21.359 -18.781 1 96.81 105 ASN A N 1
ATOM 803 C CA . ASN A 1 105 ? 25.531 -21.891 -18.75 1 96.81 105 ASN A CA 1
ATOM 804 C C . ASN A 1 105 ? 26.141 -21.75 -17.359 1 96.81 105 ASN A C 1
ATOM 806 O O . ASN A 1 105 ? 25.75 -20.875 -16.578 1 96.81 105 ASN A O 1
ATOM 810 N N . PRO A 1 106 ? 27.078 -22.703 -17.094 1 96.56 106 PRO A N 1
ATOM 811 C CA . PRO A 1 106 ? 27.75 -22.578 -15.805 1 96.56 106 PRO A CA 1
ATOM 812 C C . PRO A 1 106 ? 28.484 -21.234 -15.648 1 96.56 106 PRO A C 1
ATOM 814 O O . PRO A 1 106 ? 29.062 -20.734 -16.609 1 96.56 106 PRO A O 1
ATOM 817 N N . LEU A 1 107 ? 28.422 -20.703 -14.461 1 97.06 107 LEU A N 1
ATOM 818 C CA . LEU A 1 107 ? 29.078 -19.438 -14.125 1 97.06 107 LEU A CA 1
ATOM 819 C C . LEU A 1 107 ? 29.812 -19.547 -12.789 1 97.06 107 LEU A C 1
ATOM 821 O O . LEU A 1 107 ? 29.594 -20.5 -12.031 1 97.06 107 LEU A O 1
ATOM 825 N N . LYS A 1 108 ? 30.672 -18.562 -12.609 1 96.5 108 LYS A N 1
ATOM 826 C CA . LYS A 1 108 ? 31.344 -18.484 -11.312 1 96.5 108 LYS A CA 1
ATOM 827 C C . LYS A 1 108 ? 30.359 -18.203 -10.188 1 96.5 108 LYS A C 1
ATOM 829 O O . LYS A 1 108 ? 29.5 -17.328 -10.305 1 96.5 108 LYS A O 1
ATOM 834 N N . LYS A 1 109 ? 30.594 -18.953 -9.164 1 94.69 109 LYS A N 1
ATOM 835 C CA . LYS A 1 109 ? 29.641 -18.906 -8.07 1 94.69 109 LYS A CA 1
ATOM 836 C C . LYS A 1 109 ? 29.812 -17.625 -7.25 1 94.69 109 LYS A C 1
ATOM 838 O O . LYS A 1 109 ? 30.938 -17.156 -7.055 1 94.69 109 LYS A O 1
ATOM 843 N N . SER A 1 110 ? 28.672 -17.109 -6.809 1 93.88 110 SER A N 1
ATOM 844 C CA . SER A 1 110 ? 28.609 -16.016 -5.828 1 93.88 110 SER A CA 1
ATOM 845 C C . SER A 1 110 ? 27.859 -16.453 -4.57 1 93.88 110 SER A C 1
ATOM 847 O O . SER A 1 110 ? 27.438 -17.609 -4.461 1 93.88 110 SER A O 1
ATOM 849 N N . ASP A 1 111 ? 27.734 -15.57 -3.662 1 93.81 111 ASP A N 1
ATOM 850 C CA . ASP A 1 111 ? 27.031 -15.891 -2.418 1 93.81 111 ASP A CA 1
ATOM 851 C C . ASP A 1 111 ? 25.547 -15.547 -2.512 1 93.81 111 ASP A C 1
ATOM 853 O O . ASP A 1 111 ? 24.812 -15.695 -1.536 1 93.81 111 ASP A O 1
ATOM 857 N N . GLY A 1 112 ? 25.172 -15.164 -3.66 1 96.31 112 GLY A N 1
ATOM 858 C CA . GLY A 1 112 ? 23.781 -14.766 -3.834 1 96.31 112 GLY A CA 1
ATOM 859 C C . GLY A 1 112 ? 22.828 -15.945 -3.959 1 96.31 112 GLY A C 1
ATOM 860 O O . GLY A 1 112 ? 23.266 -17.094 -4 1 96.31 112 GLY A O 1
ATOM 861 N N . VAL A 1 113 ? 21.531 -15.625 -3.943 1 98.19 113 VAL A N 1
ATOM 862 C CA . VAL A 1 113 ? 20.531 -16.688 -4.023 1 98.19 113 VAL A CA 1
ATOM 863 C C . VAL A 1 113 ? 19.578 -16.391 -5.176 1 98.19 113 VAL A C 1
ATOM 865 O O . VAL A 1 113 ? 19.453 -15.258 -5.625 1 98.19 113 VAL A O 1
ATOM 868 N N . ASN A 1 114 ? 18.969 -17.469 -5.699 1 98.31 114 ASN A N 1
ATOM 869 C CA . ASN A 1 114 ? 17.812 -17.344 -6.582 1 98.31 114 ASN A CA 1
ATOM 870 C C . ASN A 1 114 ? 16.5 -17.578 -5.836 1 98.31 114 ASN A C 1
ATOM 872 O O . ASN A 1 114 ? 16.453 -18.391 -4.906 1 98.31 114 ASN A O 1
ATOM 876 N N . VAL A 1 115 ? 15.555 -16.844 -6.18 1 98.5 115 VAL A N 1
ATOM 877 C CA . VAL A 1 115 ? 14.203 -17.156 -5.703 1 98.5 115 VAL A CA 1
ATOM 878 C C . VAL A 1 115 ? 13.352 -17.672 -6.855 1 98.5 115 VAL A C 1
ATOM 880 O O . VAL A 1 115 ? 13.117 -16.953 -7.832 1 98.5 115 VAL A O 1
ATOM 883 N N . LEU A 1 116 ? 12.891 -18.891 -6.688 1 98.19 116 LEU A N 1
ATOM 884 C CA . LEU A 1 116 ? 12.164 -19.562 -7.766 1 98.19 116 LEU A CA 1
ATOM 885 C C . LEU A 1 116 ? 10.711 -19.812 -7.367 1 98.19 116 LEU A C 1
ATOM 887 O O . LEU A 1 116 ? 10.43 -20.094 -6.199 1 98.19 116 LEU A O 1
ATOM 891 N N . GLY A 1 117 ? 9.852 -19.688 -8.32 1 96.31 117 GLY A N 1
ATOM 892 C CA . GLY A 1 117 ? 8.461 -20.016 -8.086 1 96.31 117 GLY A CA 1
ATOM 893 C C . GLY A 1 117 ? 7.574 -18.797 -7.887 1 96.31 117 GLY A C 1
ATOM 894 O O . GLY A 1 117 ? 6.445 -18.922 -7.402 1 96.31 117 GLY A O 1
ATOM 895 N N . LEU A 1 118 ? 8.062 -17.656 -8.172 1 95.62 118 LEU A N 1
ATOM 896 C CA . LEU A 1 118 ? 7.262 -16.438 -8.156 1 95.62 118 LEU A CA 1
ATOM 897 C C . LEU A 1 118 ? 6.719 -16.125 -9.547 1 95.62 118 LEU A C 1
ATOM 899 O O . LEU A 1 118 ? 7.328 -16.5 -10.547 1 95.62 118 LEU A O 1
ATOM 903 N N . SER A 1 119 ? 5.535 -15.492 -9.547 1 92.25 119 SER A N 1
ATOM 904 C CA . SER A 1 119 ? 4.953 -15.117 -10.828 1 92.25 119 SER A CA 1
ATOM 905 C C . SER A 1 119 ? 4.133 -13.836 -10.711 1 92.25 119 SER A C 1
ATOM 907 O O . SER A 1 119 ? 3.365 -13.672 -9.766 1 92.25 119 SER A O 1
ATOM 909 N N . SER A 1 120 ? 4.25 -13 -11.688 1 89.31 120 SER A N 1
ATOM 910 C CA . SER A 1 120 ? 3.486 -11.758 -11.734 1 89.31 120 SER A CA 1
ATOM 911 C C . SER A 1 120 ? 2.02 -12.016 -12.062 1 89.31 120 SER A C 1
ATOM 913 O O . SER A 1 120 ? 1.179 -11.125 -11.922 1 89.31 120 SER A O 1
ATOM 915 N N . VAL A 1 121 ? 1.73 -13.258 -12.43 1 87 121 VAL A N 1
ATOM 916 C CA . VAL A 1 121 ? 0.358 -13.602 -12.797 1 87 121 VAL A CA 1
ATOM 917 C C . VAL A 1 121 ? -0.478 -13.789 -11.531 1 87 121 VAL A C 1
ATOM 919 O O . VAL A 1 121 ? -1.698 -13.617 -11.555 1 87 121 VAL A O 1
ATOM 922 N N . TYR A 1 122 ? 0.17 -14.188 -10.492 1 90.5 122 TYR A N 1
ATOM 923 C CA . TYR A 1 122 ? -0.541 -14.336 -9.227 1 90.5 122 TYR A CA 1
ATOM 924 C C . TYR A 1 122 ? -1.007 -12.984 -8.703 1 90.5 122 TYR A C 1
ATOM 926 O O . TYR A 1 122 ? -0.43 -11.945 -9.047 1 90.5 122 TYR A O 1
ATOM 934 N N . LEU A 1 123 ? -2.066 -13.062 -7.945 1 93.38 123 LEU A N 1
ATOM 935 C CA . LEU A 1 123 ? -2.578 -11.82 -7.375 1 93.38 123 LEU A CA 1
ATOM 936 C C . LEU A 1 123 ? -1.497 -11.102 -6.578 1 93.38 123 LEU A C 1
ATOM 938 O O . LEU A 1 123 ? -0.923 -11.672 -5.648 1 93.38 123 LEU A O 1
ATOM 942 N N . ARG A 1 124 ? -1.156 -9.922 -7.008 1 94.31 124 ARG A N 1
ATOM 943 C CA . ARG A 1 124 ? -0.166 -9.055 -6.375 1 94.31 124 ARG A CA 1
ATOM 944 C C . ARG A 1 124 ? 1.216 -9.703 -6.391 1 94.31 124 ARG A C 1
ATOM 946 O O . ARG A 1 124 ? 2.035 -9.445 -5.508 1 94.31 124 ARG A O 1
ATOM 953 N N . GLY A 1 125 ? 1.433 -10.531 -7.352 1 93.56 125 GLY A N 1
ATOM 954 C CA . GLY A 1 125 ? 2.662 -11.297 -7.473 1 93.56 125 GLY A CA 1
ATOM 955 C C . GLY A 1 125 ? 3.9 -10.422 -7.574 1 93.56 125 GLY A C 1
ATOM 956 O O . GLY A 1 125 ? 4.926 -10.719 -6.957 1 93.56 125 GLY A O 1
ATOM 957 N N . LYS A 1 126 ? 3.818 -9.398 -8.352 1 93.44 126 LYS A N 1
ATOM 958 C CA . LYS A 1 126 ? 4.961 -8.5 -8.5 1 93.44 126 LYS A CA 1
ATOM 959 C C . LYS A 1 126 ? 5.293 -7.809 -7.18 1 93.44 126 LYS A C 1
ATOM 961 O O . LYS A 1 126 ? 6.465 -7.695 -6.812 1 93.44 126 LYS A O 1
ATOM 966 N N . ALA A 1 127 ? 4.25 -7.34 -6.516 1 95.56 127 ALA A N 1
ATOM 967 C CA . ALA A 1 127 ? 4.449 -6.691 -5.223 1 95.56 127 ALA A CA 1
ATOM 968 C C . ALA A 1 127 ? 5.047 -7.668 -4.211 1 95.56 127 ALA A C 1
ATOM 970 O O . ALA A 1 127 ? 5.887 -7.285 -3.393 1 95.56 127 ALA A O 1
ATOM 971 N N . ASP A 1 128 ? 4.617 -8.891 -4.262 1 97.56 128 ASP A N 1
ATOM 972 C CA . ASP A 1 128 ? 5.176 -9.922 -3.391 1 97.56 128 ASP A CA 1
ATOM 973 C C . ASP A 1 128 ? 6.668 -10.109 -3.643 1 97.56 128 ASP A C 1
ATOM 975 O O . ASP A 1 128 ? 7.453 -10.211 -2.697 1 97.56 128 ASP A O 1
ATOM 979 N N . ALA A 1 129 ? 7 -10.148 -4.895 1 97.44 129 ALA A N 1
ATOM 980 C CA . ALA A 1 129 ? 8.398 -10.336 -5.266 1 97.44 129 ALA A CA 1
ATOM 981 C C . ALA A 1 129 ? 9.266 -9.195 -4.75 1 97.44 129 ALA A C 1
ATOM 983 O O . ALA A 1 129 ? 10.367 -9.414 -4.238 1 97.44 129 ALA A O 1
ATOM 984 N N . ILE A 1 130 ? 8.758 -8.016 -4.875 1 96.94 130 ILE A N 1
ATOM 985 C CA . ILE A 1 130 ? 9.484 -6.84 -4.418 1 96.94 130 ILE A CA 1
ATOM 986 C C . ILE A 1 130 ? 9.68 -6.906 -2.904 1 96.94 130 ILE A C 1
ATOM 988 O O . ILE A 1 130 ? 10.766 -6.617 -2.4 1 96.94 130 ILE A O 1
ATOM 992 N N . GLU A 1 131 ? 8.672 -7.305 -2.211 1 98.25 131 GLU A N 1
ATOM 993 C CA . GLU A 1 131 ? 8.758 -7.422 -0.757 1 98.25 131 GLU A CA 1
ATOM 994 C C . GLU A 1 131 ? 9.734 -8.516 -0.347 1 98.25 131 GLU A C 1
ATOM 996 O O . GLU A 1 131 ? 10.516 -8.344 0.593 1 98.25 131 GLU A O 1
ATOM 1001 N N . ILE A 1 132 ? 9.688 -9.609 -1.036 1 98.31 132 ILE A N 1
ATOM 1002 C CA . ILE A 1 132 ? 10.578 -10.719 -0.736 1 98.31 132 ILE A CA 1
ATOM 1003 C C . ILE A 1 132 ? 12.031 -10.297 -0.96 1 98.31 132 ILE A C 1
ATOM 1005 O O . ILE A 1 132 ? 12.898 -10.562 -0.124 1 98.31 132 ILE A O 1
ATOM 1009 N N . ARG A 1 133 ? 12.297 -9.688 -2.074 1 97.94 133 ARG A N 1
ATOM 1010 C CA . ARG A 1 133 ? 13.641 -9.18 -2.342 1 97.94 133 ARG A CA 1
ATOM 1011 C C . ARG A 1 133 ? 14.094 -8.227 -1.241 1 97.94 133 ARG A C 1
ATOM 1013 O O . ARG A 1 133 ? 15.219 -8.32 -0.754 1 97.94 133 ARG A O 1
ATOM 1020 N N . ARG A 1 134 ? 13.203 -7.289 -0.857 1 97.75 134 ARG A N 1
ATOM 1021 C CA . ARG A 1 134 ? 13.523 -6.316 0.185 1 97.75 134 ARG A CA 1
ATOM 1022 C C . ARG A 1 134 ? 13.891 -7.012 1.49 1 97.75 134 ARG A C 1
ATOM 1024 O O . ARG A 1 134 ? 14.859 -6.633 2.148 1 97.75 134 ARG A O 1
ATOM 1031 N N . LEU A 1 135 ? 13.172 -8.016 1.867 1 98.38 135 LEU A N 1
ATOM 1032 C CA . LEU A 1 135 ? 13.398 -8.742 3.109 1 98.38 135 LEU A CA 1
ATOM 1033 C C . LEU A 1 135 ? 14.742 -9.461 3.082 1 98.38 135 LEU A C 1
ATOM 1035 O O . LEU A 1 135 ? 15.469 -9.461 4.074 1 98.38 135 LEU A O 1
ATOM 1039 N N . LEU A 1 136 ? 15.023 -10.07 1.938 1 98.12 136 LEU A N 1
ATOM 1040 C CA . LEU A 1 136 ? 16.297 -10.766 1.808 1 98.12 136 LEU A CA 1
ATOM 1041 C C . LEU A 1 136 ? 17.469 -9.781 1.875 1 98.12 136 LEU A C 1
ATOM 1043 O O . LEU A 1 136 ? 18.453 -10.039 2.559 1 98.12 136 LEU A O 1
ATOM 1047 N N . GLU A 1 137 ? 17.312 -8.672 1.234 1 97.19 137 GLU A N 1
ATOM 1048 C CA . GLU A 1 137 ? 18.359 -7.652 1.261 1 97.19 137 GLU A CA 1
ATOM 1049 C C . GLU A 1 137 ? 18.547 -7.09 2.668 1 97.19 137 GLU A C 1
ATOM 1051 O O . GLU A 1 137 ? 19.672 -6.773 3.07 1 97.19 137 GLU A O 1
ATOM 1056 N N . LEU A 1 138 ? 17.469 -6.949 3.33 1 97.12 138 LEU A N 1
ATOM 1057 C CA . LEU A 1 138 ? 17.516 -6.504 4.719 1 97.12 138 LEU A CA 1
ATOM 1058 C C . LEU A 1 138 ? 18.375 -7.445 5.562 1 97.12 138 LEU A C 1
ATOM 1060 O O . LEU A 1 138 ? 18.938 -7.035 6.582 1 97.12 138 LEU A O 1
ATOM 1064 N N . CYS A 1 139 ? 18.469 -8.688 5.172 1 97.75 139 CYS A N 1
ATOM 1065 C CA . CYS A 1 139 ? 19.25 -9.695 5.883 1 97.75 139 CYS A CA 1
ATOM 1066 C C . CYS A 1 139 ? 20.625 -9.883 5.246 1 97.75 139 CYS A C 1
ATOM 1068 O O . CYS A 1 139 ? 21.297 -10.867 5.512 1 97.75 139 CYS A O 1
ATOM 1070 N N . ASP A 1 140 ? 20.984 -9.023 4.34 1 96.69 140 ASP A N 1
ATOM 1071 C CA . ASP A 1 140 ? 22.266 -9.031 3.639 1 96.69 140 ASP A CA 1
ATOM 1072 C C . ASP A 1 140 ? 22.375 -10.25 2.719 1 96.69 140 ASP A C 1
ATOM 1074 O O . ASP A 1 140 ? 23.453 -10.844 2.602 1 96.69 140 ASP A O 1
ATOM 1078 N N . ILE A 1 141 ? 21.297 -10.672 2.221 1 97.25 141 ILE A N 1
ATOM 1079 C CA . ILE A 1 141 ? 21.266 -11.75 1.242 1 97.25 141 ILE A CA 1
ATOM 1080 C C . ILE A 1 141 ? 21.016 -11.18 -0.151 1 97.25 141 ILE A C 1
ATOM 1082 O O . ILE A 1 141 ? 19.938 -10.625 -0.417 1 97.25 141 ILE A O 1
ATOM 1086 N N . HIS A 1 142 ? 21.953 -11.359 -1.003 1 96.44 142 HIS A N 1
ATOM 1087 C CA . HIS A 1 142 ? 21.828 -10.812 -2.354 1 96.44 142 HIS A CA 1
ATOM 1088 C C . HIS A 1 142 ? 21.047 -11.75 -3.258 1 96.44 142 HIS A C 1
ATOM 1090 O O . HIS A 1 142 ? 21.281 -12.961 -3.275 1 96.44 142 HIS A O 1
ATOM 1096 N N . VAL A 1 143 ? 20.125 -11.188 -4.031 1 97.44 143 VAL A N 1
ATOM 1097 C CA . VAL A 1 143 ? 19.312 -11.977 -4.957 1 97.44 143 VAL A CA 1
ATOM 1098 C C . VAL A 1 143 ? 19.891 -11.867 -6.367 1 97.44 143 VAL A C 1
ATOM 1100 O O . VAL A 1 143 ? 20 -10.766 -6.914 1 97.44 143 VAL A O 1
ATOM 1103 N N . VAL A 1 144 ? 20.203 -12.969 -6.91 1 97.44 144 VAL A N 1
ATOM 1104 C CA . VAL A 1 144 ? 20.797 -13.023 -8.242 1 97.44 144 VAL A CA 1
ATOM 1105 C C . VAL A 1 144 ? 19.719 -12.977 -9.305 1 97.44 144 VAL A C 1
ATOM 1107 O O . VAL A 1 144 ? 19.797 -12.188 -10.25 1 97.44 144 VAL A O 1
ATOM 1110 N N . SER A 1 145 ? 18.719 -13.797 -9.055 1 97.06 145 SER A N 1
ATOM 1111 C CA . SER A 1 145 ? 17.688 -13.914 -10.078 1 97.06 145 SER A CA 1
ATOM 1112 C C . SER A 1 145 ? 16.344 -14.328 -9.477 1 97.06 145 SER A C 1
ATOM 1114 O O . SER A 1 145 ? 16.297 -15.094 -8.516 1 97.06 145 SER A O 1
ATOM 1116 N N . MET A 1 146 ? 15.297 -13.758 -10.047 1 96.75 146 MET A N 1
ATOM 1117 C CA . MET A 1 146 ? 13.922 -14.109 -9.719 1 96.75 146 MET A CA 1
ATOM 1118 C C . MET A 1 146 ? 13.078 -14.242 -10.984 1 96.75 146 MET A C 1
ATOM 1120 O O . MET A 1 146 ? 12.234 -13.391 -11.266 1 96.75 146 MET A O 1
ATOM 1124 N N . PRO A 1 147 ? 13.172 -15.344 -11.633 1 96.12 147 PRO A N 1
ATOM 1125 C CA . PRO A 1 147 ? 12.414 -15.492 -12.875 1 96.12 147 PRO A CA 1
ATOM 1126 C C . PRO A 1 147 ? 10.898 -15.461 -12.656 1 96.12 147 PRO A C 1
ATOM 1128 O O . PRO A 1 147 ? 10.406 -15.992 -11.656 1 96.12 147 PRO A O 1
ATOM 1131 N N . GLY A 1 148 ? 10.219 -14.797 -13.539 1 92.69 148 GLY A N 1
ATOM 1132 C CA . GLY A 1 148 ? 8.758 -14.82 -13.516 1 92.69 148 GLY A CA 1
ATOM 1133 C C . GLY A 1 148 ? 8.148 -13.531 -12.992 1 92.69 148 GLY A C 1
ATOM 1134 O O . GLY A 1 148 ? 6.93 -13.367 -13.016 1 92.69 148 GLY A O 1
ATOM 1135 N N . VAL A 1 149 ? 9.023 -12.625 -12.516 1 92.88 149 VAL A N 1
ATOM 1136 C CA . VAL A 1 149 ? 8.461 -11.43 -11.906 1 92.88 149 VAL A CA 1
ATOM 1137 C C . VAL A 1 149 ? 9.055 -10.188 -12.562 1 92.88 149 VAL A C 1
ATOM 1139 O O . VAL A 1 149 ? 9.234 -9.148 -11.914 1 92.88 149 VAL A O 1
ATOM 1142 N N . GLY A 1 150 ? 9.508 -10.305 -13.781 1 84.31 150 GLY A N 1
ATOM 1143 C CA . GLY A 1 150 ? 9.906 -9.148 -14.562 1 84.31 150 GLY A CA 1
ATOM 1144 C C . GLY A 1 150 ? 11.414 -9.023 -14.719 1 84.31 150 GLY A C 1
ATOM 1145 O O . GLY A 1 150 ? 11.914 -8.008 -15.195 1 84.31 150 GLY A O 1
ATOM 1146 N N . ASP A 1 151 ? 12.141 -10.023 -14.367 1 89.56 151 ASP A N 1
ATOM 1147 C CA . ASP A 1 151 ? 13.586 -10.008 -14.57 1 89.56 151 ASP A CA 1
ATOM 1148 C C . ASP A 1 151 ? 13.93 -10 -16.062 1 89.56 151 ASP A C 1
ATOM 1150 O O . ASP A 1 151 ? 13.203 -10.586 -16.875 1 89.56 151 ASP A O 1
ATOM 1154 N N . SER A 1 152 ? 15.039 -9.352 -16.312 1 90.94 152 SER A N 1
ATOM 1155 C CA . SER A 1 152 ? 15.539 -9.383 -17.688 1 90.94 152 SER A CA 1
ATOM 1156 C C . SER A 1 152 ? 16.141 -10.742 -18.031 1 90.94 152 SER A C 1
ATOM 1158 O O . SER A 1 152 ? 16.453 -11.531 -17.141 1 90.94 152 SER A O 1
ATOM 1160 N N . TRP A 1 153 ? 16.234 -10.953 -19.328 1 92.56 153 TRP A N 1
ATOM 1161 C CA . TRP A 1 153 ? 16.875 -12.18 -19.812 1 92.56 153 TRP A CA 1
ATOM 1162 C C . TRP A 1 153 ? 18.281 -12.32 -19.234 1 92.56 153 TRP A C 1
ATOM 1164 O O . TRP A 1 153 ? 18.656 -13.398 -18.766 1 92.56 153 TRP A O 1
ATOM 1174 N N . GLU A 1 154 ? 18.969 -11.227 -19.219 1 93.06 154 GLU A N 1
ATOM 1175 C CA . GLU A 1 154 ? 20.328 -11.25 -18.719 1 93.06 154 GLU A CA 1
ATOM 1176 C C . GLU A 1 154 ? 20.375 -11.648 -17.25 1 93.06 154 GLU A C 1
ATOM 1178 O O . GLU A 1 154 ? 21.234 -12.438 -16.828 1 93.06 154 GLU A O 1
ATOM 1183 N N . SER A 1 155 ? 19.438 -11.164 -16.547 1 93.75 155 SER A N 1
ATOM 1184 C CA . SER A 1 155 ? 19.375 -11.477 -15.125 1 93.75 155 SER A CA 1
ATOM 1185 C C . SER A 1 155 ? 19.031 -12.945 -14.891 1 93.75 155 SER A C 1
ATOM 1187 O O . SER A 1 155 ? 19.594 -13.594 -14.016 1 93.75 155 SER A O 1
ATOM 1189 N N . ILE A 1 156 ? 18.172 -13.445 -15.688 1 96.25 156 ILE A N 1
ATOM 1190 C CA . ILE A 1 156 ? 17.734 -14.836 -15.562 1 96.25 156 ILE A CA 1
ATOM 1191 C C . ILE A 1 156 ? 18.906 -15.766 -15.898 1 96.25 156 ILE A C 1
ATOM 1193 O O . ILE A 1 156 ? 19.125 -16.766 -15.219 1 96.25 156 ILE A O 1
ATOM 1197 N N . MET A 1 157 ? 19.703 -15.367 -16.844 1 96.44 157 MET A N 1
ATOM 1198 C CA . MET A 1 157 ? 20.812 -16.203 -17.297 1 96.44 157 MET A CA 1
ATOM 1199 C C . MET A 1 157 ? 21.953 -16.188 -16.281 1 96.44 157 MET A C 1
ATOM 1201 O O . MET A 1 157 ? 22.875 -17.016 -16.359 1 96.44 157 MET A O 1
ATOM 1205 N N . LYS A 1 158 ? 21.891 -15.359 -15.328 1 97.44 158 LYS A N 1
ATOM 1206 C CA . LYS A 1 158 ? 22.906 -15.289 -14.281 1 97.44 158 LYS A CA 1
ATOM 1207 C C . LYS A 1 158 ? 22.578 -16.219 -13.117 1 97.44 158 LYS A C 1
ATOM 1209 O O . LYS A 1 158 ? 23.359 -16.359 -12.18 1 97.44 158 LYS A O 1
ATOM 1214 N N . ALA A 1 159 ? 21.516 -16.906 -13.227 1 98.06 159 ALA A N 1
ATOM 1215 C CA . ALA A 1 159 ? 21 -17.719 -12.133 1 98.06 159 ALA A CA 1
ATOM 1216 C C . ALA A 1 159 ? 22.047 -18.734 -11.672 1 98.06 159 ALA A C 1
ATOM 1218 O O . ALA A 1 159 ? 22.188 -19 -10.477 1 98.06 159 ALA A O 1
ATOM 1219 N N . PRO A 1 160 ? 22.844 -19.25 -12.555 1 98.25 160 PRO A N 1
ATOM 1220 C CA . PRO A 1 160 ? 23.812 -20.281 -12.141 1 98.25 160 PRO A CA 1
ATOM 1221 C C . PRO A 1 160 ? 24.906 -19.719 -11.219 1 98.25 160 PRO A C 1
ATOM 1223 O O . PRO A 1 160 ? 25.672 -20.5 -10.641 1 98.25 160 PRO A O 1
ATOM 1226 N N . GLU A 1 161 ? 24.953 -18.469 -11.078 1 97.5 161 GLU A N 1
ATOM 1227 C CA . GLU A 1 161 ? 25.906 -17.844 -10.172 1 97.5 161 GLU A CA 1
ATOM 1228 C C . GLU A 1 161 ? 25.516 -18.047 -8.711 1 97.5 161 GLU A C 1
ATOM 1230 O O . GLU A 1 161 ? 26.344 -17.906 -7.812 1 97.5 161 GLU A O 1
ATOM 1235 N N . ALA A 1 162 ? 24.328 -18.391 -8.461 1 97.62 162 ALA A N 1
ATOM 1236 C CA . ALA A 1 162 ? 23.781 -18.391 -7.109 1 97.62 162 ALA A CA 1
ATOM 1237 C C . ALA A 1 162 ? 24.344 -19.562 -6.301 1 97.62 162 ALA A C 1
ATOM 1239 O O . ALA A 1 162 ? 24.672 -20.609 -6.859 1 97.62 162 ALA A O 1
ATOM 1240 N N . ALA A 1 163 ? 24.375 -19.359 -5.035 1 97 163 ALA A N 1
ATOM 1241 C CA . ALA A 1 163 ? 24.844 -20.391 -4.113 1 97 163 ALA A CA 1
ATOM 1242 C C . ALA A 1 163 ? 23.672 -21.25 -3.633 1 97 163 ALA A C 1
ATOM 1244 O O . ALA A 1 163 ? 23.891 -22.375 -3.145 1 97 163 ALA A O 1
ATOM 1245 N N . LEU A 1 164 ? 22.516 -20.766 -3.75 1 98.12 164 LEU A N 1
ATOM 1246 C CA . LEU A 1 164 ? 21.328 -21.453 -3.238 1 98.12 164 LEU A CA 1
ATOM 1247 C C . LEU A 1 164 ? 20.094 -21.062 -4.039 1 98.12 164 LEU A C 1
ATOM 1249 O O . LEU A 1 164 ? 19.922 -19.906 -4.414 1 98.12 164 LEU A O 1
ATOM 1253 N N . ASN A 1 165 ? 19.297 -22.078 -4.328 1 98.56 165 ASN A N 1
ATOM 1254 C CA . ASN A 1 165 ? 17.953 -21.844 -4.875 1 98.56 165 ASN A CA 1
ATOM 1255 C C . ASN A 1 165 ? 16.891 -21.922 -3.791 1 98.56 165 ASN A C 1
ATOM 1257 O O . ASN A 1 165 ? 16.734 -22.953 -3.135 1 98.56 165 ASN A O 1
ATOM 1261 N N . ILE A 1 166 ? 16.172 -20.812 -3.6 1 98.44 166 ILE A N 1
ATOM 1262 C CA . ILE A 1 166 ? 15.039 -20.781 -2.686 1 98.44 166 ILE A CA 1
ATOM 1263 C C . ILE A 1 166 ? 13.75 -21.031 -3.461 1 98.44 166 ILE A C 1
ATOM 1265 O O . ILE A 1 166 ? 13.336 -20.203 -4.27 1 98.44 166 ILE A O 1
ATOM 1269 N N . VAL A 1 167 ? 13.133 -22.141 -3.201 1 97.56 167 VAL A N 1
ATOM 1270 C CA . VAL A 1 167 ? 11.891 -22.5 -3.881 1 97.56 167 VAL A CA 1
ATOM 1271 C C . VAL A 1 167 ? 10.695 -22.109 -3.01 1 97.56 167 VAL A C 1
ATOM 1273 O O . VAL A 1 167 ? 10.547 -22.609 -1.892 1 97.56 167 VAL A O 1
ATOM 1276 N N . VAL A 1 168 ? 9.828 -21.25 -3.572 1 96.44 168 VAL A N 1
ATOM 1277 C CA . VAL A 1 168 ? 8.734 -20.766 -2.74 1 96.44 168 VAL A CA 1
ATOM 1278 C C . VAL A 1 168 ? 7.434 -21.469 -3.129 1 96.44 168 VAL A C 1
ATOM 1280 O O . VAL A 1 168 ? 6.473 -21.469 -2.357 1 96.44 168 VAL A O 1
ATOM 1283 N N . ARG A 1 169 ? 7.391 -21.969 -4.309 1 93.69 169 ARG A N 1
ATOM 1284 C CA . ARG A 1 169 ? 6.289 -22.797 -4.773 1 93.69 169 ARG A CA 1
ATOM 1285 C C . ARG A 1 169 ? 6.812 -24.047 -5.484 1 93.69 169 ARG A C 1
ATOM 1287 O O . ARG A 1 169 ? 7.309 -23.969 -6.609 1 93.69 169 ARG A O 1
ATOM 1294 N N . ASN A 1 170 ? 6.547 -25.125 -4.93 1 91.06 170 ASN A N 1
ATOM 1295 C CA . ASN A 1 170 ? 7.066 -26.375 -5.48 1 91.06 170 ASN A CA 1
ATOM 1296 C C . ASN A 1 170 ? 6.449 -26.688 -6.844 1 91.06 170 ASN A C 1
ATOM 1298 O O . ASN A 1 170 ? 7.148 -27.125 -7.762 1 91.06 170 ASN A O 1
ATOM 1302 N N . GLU A 1 171 ? 5.207 -26.422 -6.953 1 86.94 171 GLU A N 1
ATOM 1303 C CA . GLU A 1 171 ? 4.5 -26.766 -8.18 1 86.94 171 GLU A CA 1
ATOM 1304 C C . GLU A 1 171 ? 5.035 -25.969 -9.367 1 86.94 171 GLU A C 1
ATOM 1306 O O . GLU A 1 171 ? 4.883 -26.375 -10.523 1 86.94 171 GLU A O 1
ATOM 1311 N N . LEU A 1 172 ? 5.672 -24.859 -9.016 1 91.19 172 LEU A N 1
ATOM 1312 C CA . LEU A 1 172 ? 6.156 -24 -10.094 1 91.19 172 LEU A CA 1
ATOM 1313 C C . LEU A 1 172 ? 7.637 -24.25 -10.359 1 91.19 172 LEU A C 1
ATOM 1315 O O . LEU A 1 172 ? 8.086 -24.172 -11.508 1 91.19 172 LEU A O 1
ATOM 1319 N N . ALA A 1 173 ? 8.422 -24.578 -9.328 1 96 173 ALA A N 1
ATOM 1320 C CA . ALA A 1 173 ? 9.844 -24.344 -9.547 1 96 173 ALA A CA 1
ATOM 1321 C C . ALA A 1 173 ? 10.688 -25.5 -9.016 1 96 173 ALA A C 1
ATOM 1323 O O . ALA A 1 173 ? 11.914 -25.484 -9.141 1 96 173 ALA A O 1
ATOM 1324 N N . LEU A 1 174 ? 10.078 -26.5 -8.406 1 94.81 174 LEU A N 1
ATOM 1325 C CA . LEU A 1 174 ? 10.867 -27.578 -7.836 1 94.81 174 LEU A CA 1
ATOM 1326 C C . LEU A 1 174 ? 11.688 -28.281 -8.906 1 94.81 174 LEU A C 1
ATOM 1328 O O . LEU A 1 174 ? 12.875 -28.547 -8.711 1 94.81 174 LEU A O 1
ATOM 1332 N N . LYS A 1 175 ? 11.07 -28.578 -10.008 1 95.81 175 LYS A N 1
ATOM 1333 C CA . LYS A 1 175 ? 11.773 -29.266 -11.094 1 95.81 175 LYS A CA 1
ATOM 1334 C C . LYS A 1 175 ? 12.969 -28.438 -11.57 1 95.81 175 LYS A C 1
ATOM 1336 O O . LYS A 1 175 ? 14.047 -29 -11.805 1 95.81 175 LYS A O 1
ATOM 1341 N N . ALA A 1 176 ? 12.773 -27.219 -11.719 1 97.25 176 ALA A N 1
ATOM 1342 C CA . ALA A 1 176 ? 13.859 -26.344 -12.141 1 97.25 176 ALA A CA 1
ATOM 1343 C C . ALA A 1 176 ? 15 -26.344 -11.125 1 97.25 176 ALA A C 1
ATOM 1345 O O . ALA A 1 176 ? 16.172 -26.328 -11.5 1 97.25 176 ALA A O 1
ATOM 1346 N N . ALA A 1 177 ? 14.656 -26.312 -9.906 1 98.12 177 ALA A N 1
ATOM 1347 C CA . ALA A 1 177 ? 15.664 -26.359 -8.852 1 98.12 177 ALA A CA 1
ATOM 1348 C C . ALA A 1 177 ? 16.469 -27.656 -8.914 1 98.12 177 ALA A C 1
ATOM 1350 O O . ALA A 1 177 ? 17.688 -27.641 -8.773 1 98.12 177 ALA A O 1
ATOM 1351 N N . GLU A 1 178 ? 15.766 -28.719 -9.102 1 98.06 178 GLU A N 1
ATOM 1352 C CA . GLU A 1 178 ? 16.422 -30.016 -9.234 1 98.06 178 GLU A CA 1
ATOM 1353 C C . GLU A 1 178 ? 17.359 -30.047 -10.445 1 98.06 178 GLU A C 1
ATOM 1355 O O . GLU A 1 178 ? 18.469 -30.562 -10.367 1 98.06 178 GLU A O 1
ATOM 1360 N N . ASP A 1 179 ? 16.875 -29.5 -11.484 1 97.56 179 ASP A N 1
ATOM 1361 C CA . ASP A 1 179 ? 17.688 -29.422 -12.695 1 97.56 179 ASP A CA 1
ATOM 1362 C C . ASP A 1 179 ? 18.953 -28.594 -12.461 1 97.56 179 ASP A C 1
ATOM 1364 O O . ASP A 1 179 ? 20.031 -28.953 -12.93 1 97.56 179 ASP A O 1
ATOM 1368 N N . MET A 1 180 ? 18.844 -27.547 -11.797 1 98.25 180 MET A N 1
ATOM 1369 C CA . MET A 1 180 ? 19.984 -26.656 -11.531 1 98.25 180 MET A CA 1
ATOM 1370 C C . MET A 1 180 ? 20.984 -27.328 -10.586 1 98.25 180 MET A C 1
ATOM 1372 O O . MET A 1 180 ? 22.188 -27.094 -10.688 1 98.25 180 MET A O 1
ATOM 1376 N N . LYS A 1 181 ? 20.438 -28.078 -9.664 1 98.25 181 LYS A N 1
ATOM 1377 C CA . LYS A 1 181 ? 21.328 -28.859 -8.805 1 98.25 181 LYS A CA 1
ATOM 1378 C C . LYS A 1 181 ? 22.141 -29.859 -9.617 1 98.25 181 LYS A C 1
ATOM 1380 O O . LYS A 1 181 ? 23.359 -29.969 -9.422 1 98.25 181 LYS A O 1
ATOM 1385 N N . SER A 1 182 ? 21.5 -30.5 -10.523 1 97.5 182 SER A N 1
ATOM 1386 C CA . SER A 1 182 ? 22.156 -31.516 -11.352 1 97.5 182 SER A CA 1
ATOM 1387 C C . SER A 1 182 ? 23.156 -30.891 -12.312 1 97.5 182 SER A C 1
ATOM 1389 O O . SER A 1 182 ? 24.281 -31.391 -12.461 1 97.5 182 SER A O 1
ATOM 1391 N N . ARG A 1 183 ? 22.812 -29.812 -12.828 1 97.31 183 ARG A N 1
ATOM 1392 C CA . ARG A 1 183 ? 23.609 -29.234 -13.914 1 97.31 183 ARG A CA 1
ATOM 1393 C C . ARG A 1 183 ? 24.688 -28.297 -13.359 1 97.31 183 ARG A C 1
ATOM 1395 O O . ARG A 1 183 ? 25.766 -28.188 -13.93 1 97.31 183 ARG A O 1
ATOM 1402 N N . PHE A 1 184 ? 24.328 -27.578 -12.336 1 97.94 184 PHE A N 1
ATOM 1403 C CA . PHE A 1 184 ? 25.219 -26.516 -11.875 1 97.94 184 PHE A CA 1
ATOM 1404 C C . PHE A 1 184 ? 25.625 -26.734 -10.422 1 97.94 184 PHE A C 1
ATOM 1406 O O . PHE A 1 184 ? 26.312 -25.906 -9.828 1 97.94 184 PHE A O 1
ATOM 1413 N N . ASP A 1 185 ? 25.078 -27.781 -9.781 1 97.44 185 ASP A N 1
ATOM 1414 C CA . ASP A 1 185 ? 25.391 -28.125 -8.398 1 97.44 185 ASP A CA 1
ATOM 1415 C C . ASP A 1 185 ? 24.938 -27.047 -7.434 1 97.44 185 ASP A C 1
ATOM 1417 O O . ASP A 1 185 ? 25.641 -26.703 -6.484 1 97.44 185 ASP A O 1
ATOM 1421 N N . ILE A 1 186 ? 23.859 -26.406 -7.742 1 98.19 186 ILE A N 1
ATOM 1422 C CA . ILE A 1 186 ? 23.266 -25.422 -6.848 1 98.19 186 ILE A CA 1
ATOM 1423 C C . ILE A 1 186 ? 22.266 -26.109 -5.922 1 98.19 186 ILE A C 1
ATOM 1425 O O . ILE A 1 186 ? 21.25 -26.641 -6.383 1 98.19 186 ILE A O 1
ATOM 1429 N N . PRO A 1 187 ? 22.562 -26.125 -4.617 1 97.94 187 PRO A N 1
ATOM 1430 C CA . PRO A 1 187 ? 21.562 -26.703 -3.705 1 97.94 187 PRO A CA 1
ATOM 1431 C C . PRO A 1 187 ? 20.266 -25.891 -3.658 1 97.94 187 PRO A C 1
ATOM 1433 O O . PRO A 1 187 ? 20.234 -24.75 -4.129 1 97.94 187 PRO A O 1
ATOM 1436 N N . TYR A 1 188 ? 19.203 -26.547 -3.117 1 98.38 188 TYR A N 1
ATOM 1437 C CA . TYR A 1 188 ? 17.938 -25.828 -3.021 1 98.38 188 TYR A CA 1
ATOM 1438 C C . TYR A 1 188 ? 17.203 -26.172 -1.727 1 98.38 188 TYR A C 1
ATOM 1440 O O . TYR A 1 188 ? 17.469 -27.203 -1.118 1 98.38 188 TYR A O 1
ATOM 1448 N N . ILE A 1 189 ? 16.359 -25.219 -1.275 1 97.62 189 ILE A N 1
ATOM 1449 C CA . ILE A 1 189 ? 15.445 -25.438 -0.156 1 97.62 189 ILE A CA 1
ATOM 1450 C C . ILE A 1 189 ? 14.031 -25.016 -0.549 1 97.62 189 ILE A C 1
ATOM 1452 O O . ILE A 1 189 ? 13.852 -24.031 -1.287 1 97.62 189 ILE A O 1
ATOM 1456 N N . SER A 1 190 ? 13.078 -25.812 -0.131 1 95.12 190 SER A N 1
ATOM 1457 C CA . SER A 1 190 ? 11.664 -25.469 -0.283 1 95.12 190 SER A CA 1
ATOM 1458 C C . SER A 1 190 ? 11.102 -24.875 1.003 1 95.12 190 SER A C 1
ATOM 1460 O O . SER A 1 190 ? 10.945 -25.578 2.002 1 95.12 190 SER A O 1
ATOM 1462 N N . VAL A 1 191 ? 10.703 -23.562 0.968 1 94.5 191 VAL A N 1
ATOM 1463 C CA . VAL A 1 191 ? 10.367 -22.922 2.236 1 94.5 191 VAL A CA 1
ATOM 1464 C C . VAL A 1 191 ? 9 -22.25 2.137 1 94.5 191 VAL A C 1
ATOM 1466 O O . VAL A 1 191 ? 8.523 -21.656 3.107 1 94.5 191 VAL A O 1
ATOM 1469 N N . GLY A 1 192 ? 8.328 -22.281 1.019 1 94.25 192 GLY A N 1
ATOM 1470 C CA . GLY A 1 192 ? 7.055 -21.609 0.865 1 94.25 192 GLY A CA 1
ATOM 1471 C C . GLY A 1 192 ? 7.176 -20.094 0.875 1 94.25 192 GLY A C 1
ATOM 1472 O O . GLY A 1 192 ? 8.242 -19.547 0.577 1 94.25 192 GLY A O 1
ATOM 1473 N N . LEU A 1 193 ? 6.051 -19.391 1.102 1 96.94 193 LEU A N 1
ATOM 1474 C CA . LEU A 1 193 ? 6.004 -17.938 1.119 1 96.94 193 LEU A CA 1
ATOM 1475 C C . LEU A 1 193 ? 5.844 -17.406 2.543 1 96.94 193 LEU A C 1
ATOM 1477 O O . LEU A 1 193 ? 5.25 -18.078 3.391 1 96.94 193 LEU A O 1
ATOM 1481 N N . PRO A 1 194 ? 6.414 -16.297 2.814 1 97.94 194 PRO A N 1
ATOM 1482 C CA . PRO A 1 194 ? 6.305 -15.703 4.152 1 97.94 194 PRO A CA 1
ATOM 1483 C C . PRO A 1 194 ? 4.98 -14.977 4.375 1 97.94 194 PRO A C 1
ATOM 1485 O O . PRO A 1 194 ? 4.695 -13.992 3.688 1 97.94 194 PRO A O 1
ATOM 1488 N N . TYR A 1 195 ? 4.195 -15.445 5.277 1 97.81 195 TYR A N 1
ATOM 1489 C CA . TYR A 1 195 ? 2.941 -14.789 5.625 1 97.81 195 TYR A CA 1
ATOM 1490 C C . TYR A 1 195 ? 2.883 -14.477 7.117 1 97.81 195 TYR A C 1
ATOM 1492 O O . TYR A 1 195 ? 3.268 -15.305 7.945 1 97.81 195 TYR A O 1
ATOM 1500 N N . GLY A 1 196 ? 2.393 -13.234 7.414 1 97.38 196 GLY A N 1
ATOM 1501 C CA . GLY A 1 196 ? 2.344 -12.828 8.812 1 97.38 196 GLY A CA 1
ATOM 1502 C C . GLY A 1 196 ? 3.678 -12.336 9.336 1 97.38 196 GLY A C 1
ATOM 1503 O O . GLY A 1 196 ? 4.699 -12.445 8.656 1 97.38 196 GLY A O 1
ATOM 1504 N N . MET A 1 197 ? 3.668 -11.805 10.531 1 97.75 197 MET A N 1
ATOM 1505 C CA . MET A 1 197 ? 4.902 -11.32 11.141 1 97.75 197 MET A CA 1
ATOM 1506 C C . MET A 1 197 ? 5.758 -12.484 11.633 1 97.75 197 MET A C 1
ATOM 1508 O O . MET A 1 197 ? 6.941 -12.57 11.305 1 97.75 197 MET A O 1
ATOM 1512 N N . GLU A 1 198 ? 5.125 -13.344 12.328 1 95.94 198 GLU A N 1
ATOM 1513 C CA . GLU A 1 198 ? 5.836 -14.508 12.852 1 95.94 198 GLU A CA 1
ATOM 1514 C C . GLU A 1 198 ? 6.25 -15.445 11.727 1 95.94 198 GLU A C 1
ATOM 1516 O O . GLU A 1 198 ? 7.348 -16 11.742 1 95.94 198 GLU A O 1
ATOM 1521 N N . GLY A 1 199 ? 5.348 -15.664 10.805 1 96.44 199 GLY A N 1
ATOM 1522 C CA . GLY A 1 199 ? 5.668 -16.516 9.664 1 96.44 199 GLY A CA 1
ATOM 1523 C C . GLY A 1 199 ? 6.82 -15.984 8.828 1 96.44 199 GLY A C 1
ATOM 1524 O O . GLY A 1 199 ? 7.629 -16.75 8.312 1 96.44 199 GLY A O 1
ATOM 1525 N N . THR A 1 200 ? 6.906 -14.68 8.711 1 98.25 200 THR A N 1
ATOM 1526 C CA . THR A 1 200 ? 8 -14.062 7.973 1 98.25 200 THR A CA 1
ATOM 1527 C C . THR A 1 200 ? 9.328 -14.266 8.703 1 98.25 200 THR A C 1
ATOM 1529 O O . THR A 1 200 ? 10.344 -14.562 8.078 1 98.25 200 THR A O 1
ATOM 1532 N N . LEU A 1 201 ? 9.281 -14.094 10 1 97.62 201 LEU A N 1
ATOM 1533 C CA . LEU A 1 201 ? 10.492 -14.312 10.781 1 97.62 201 LEU A CA 1
ATOM 1534 C C . LEU A 1 201 ? 10.961 -15.758 10.664 1 97.62 201 LEU A C 1
ATOM 1536 O O . LEU A 1 201 ? 12.156 -16.016 10.492 1 97.62 201 LEU A O 1
ATOM 1540 N N . ARG A 1 202 ? 10.078 -16.672 10.766 1 96.62 202 ARG A N 1
ATOM 1541 C CA . ARG A 1 202 ? 10.406 -18.094 10.617 1 96.62 202 ARG A CA 1
ATOM 1542 C C . ARG A 1 202 ? 10.984 -18.375 9.234 1 96.62 202 ARG A C 1
ATOM 1544 O O . ARG A 1 202 ? 11.945 -19.141 9.102 1 96.62 202 ARG A O 1
ATOM 1551 N N . TRP A 1 203 ? 10.375 -17.797 8.266 1 97.62 203 TRP A N 1
ATOM 1552 C CA . TRP A 1 203 ? 10.82 -17.953 6.883 1 97.62 203 TRP A CA 1
ATOM 1553 C C . TRP A 1 203 ? 12.25 -17.469 6.715 1 97.62 203 TRP A C 1
ATOM 1555 O O . TRP A 1 203 ? 13.086 -18.156 6.129 1 97.62 203 TRP A O 1
ATOM 1565 N N . LEU A 1 204 ? 12.562 -16.312 7.27 1 98.12 204 LEU A N 1
ATOM 1566 C CA . LEU A 1 204 ? 13.898 -15.727 7.191 1 98.12 204 LEU A CA 1
ATOM 1567 C C . LEU A 1 204 ? 14.906 -16.578 7.953 1 98.12 204 LEU A C 1
ATOM 1569 O O . LEU A 1 204 ? 16.047 -16.75 7.512 1 98.12 204 LEU A O 1
ATOM 1573 N N . ASN A 1 205 ? 14.484 -17.109 9.07 1 97.5 205 ASN A N 1
ATOM 1574 C CA . ASN A 1 205 ? 15.359 -17.969 9.852 1 97.5 205 ASN A CA 1
ATOM 1575 C C . ASN A 1 205 ? 15.75 -19.234 9.078 1 97.5 205 ASN A C 1
ATOM 1577 O O . ASN A 1 205 ? 16.906 -19.641 9.094 1 97.5 205 ASN A O 1
ATOM 1581 N N . ARG A 1 206 ? 14.797 -19.812 8.422 1 96.94 206 ARG A N 1
ATOM 1582 C CA . ARG A 1 206 ? 15.055 -21.016 7.625 1 96.94 206 ARG A CA 1
ATOM 1583 C C . ARG A 1 206 ? 16.047 -20.719 6.504 1 96.94 206 ARG A C 1
ATOM 1585 O O . ARG A 1 206 ? 16.938 -21.547 6.23 1 96.94 206 ARG A O 1
ATOM 1592 N N . ILE A 1 207 ? 15.922 -19.594 5.898 1 97.56 207 ILE A N 1
ATOM 1593 C CA . ILE A 1 207 ? 16.812 -19.219 4.812 1 97.56 207 ILE A CA 1
ATOM 1594 C C . ILE A 1 207 ? 18.203 -18.922 5.375 1 97.56 207 ILE A C 1
ATOM 1596 O O . ILE A 1 207 ? 19.219 -19.328 4.797 1 97.56 207 ILE A O 1
ATOM 1600 N N . ALA A 1 208 ? 18.234 -18.219 6.488 1 96.25 208 ALA A N 1
ATOM 1601 C CA . ALA A 1 208 ? 19.5 -17.844 7.109 1 96.25 208 ALA A CA 1
ATOM 1602 C C . ALA A 1 208 ? 20.312 -19.078 7.473 1 96.25 208 ALA A C 1
ATOM 1604 O O . ALA A 1 208 ? 21.547 -19.047 7.434 1 96.25 208 ALA A O 1
ATOM 1605 N N . GLU A 1 209 ? 19.641 -20.125 7.789 1 95.81 209 GLU A N 1
ATOM 1606 C CA . GLU A 1 209 ? 20.312 -21.375 8.141 1 95.81 209 GLU A CA 1
ATOM 1607 C C . GLU A 1 209 ? 20.938 -22.031 6.91 1 95.81 209 GLU A C 1
ATOM 1609 O O . GLU A 1 209 ? 21.891 -22.812 7.031 1 95.81 209 GLU A O 1
ATOM 1614 N N . ALA A 1 210 ? 20.438 -21.719 5.773 1 95.88 210 ALA A N 1
ATOM 1615 C CA . ALA A 1 210 ? 20.844 -22.406 4.555 1 95.88 210 ALA A CA 1
ATOM 1616 C C . ALA A 1 210 ? 21.906 -21.609 3.807 1 95.88 210 ALA A C 1
ATOM 1618 O O . ALA A 1 210 ? 22.547 -22.109 2.877 1 95.88 210 ALA A O 1
ATOM 1619 N N . VAL A 1 211 ? 22.078 -20.359 4.219 1 94.69 211 VAL A N 1
ATOM 1620 C CA . VAL A 1 211 ? 23.047 -19.516 3.527 1 94.69 211 VAL A CA 1
ATOM 1621 C C . VAL A 1 211 ? 24.297 -19.344 4.398 1 94.69 211 VAL A C 1
ATOM 1623 O O . VAL A 1 211 ? 24.25 -19.594 5.605 1 94.69 211 VAL A O 1
ATOM 1626 N N . ASN A 1 212 ? 25.391 -18.922 3.771 1 84.56 212 ASN A N 1
ATOM 1627 C CA . ASN A 1 212 ? 26.672 -18.797 4.465 1 84.56 212 ASN A CA 1
ATOM 1628 C C . ASN A 1 212 ? 26.688 -17.594 5.406 1 84.56 212 ASN A C 1
ATOM 1630 O O . ASN A 1 212 ? 27.266 -17.672 6.496 1 84.56 212 ASN A O 1
ATOM 1634 N N . SER A 1 213 ? 26.203 -16.516 4.93 1 86.5 213 SER A N 1
ATOM 1635 C CA . SER A 1 213 ? 26.25 -15.273 5.703 1 86.5 213 SER A CA 1
ATOM 1636 C C . SER A 1 213 ? 24.938 -14.523 5.633 1 86.5 213 SER A C 1
ATOM 1638 O O . SER A 1 213 ? 24.391 -14.305 4.547 1 86.5 213 SER A O 1
ATOM 1640 N N . ALA A 1 214 ? 24.266 -14.414 6.734 1 92.5 214 ALA A N 1
ATOM 1641 C CA . ALA A 1 214 ? 23.031 -13.633 6.863 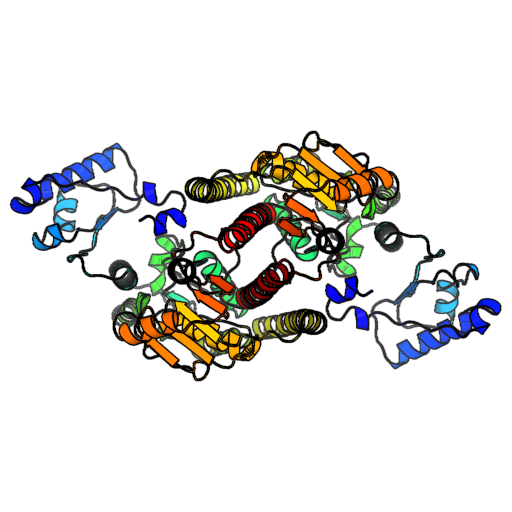1 92.5 214 ALA A CA 1
ATOM 1642 C C . ALA A 1 214 ? 22.938 -12.984 8.242 1 92.5 214 ALA A C 1
ATOM 1644 O O . ALA A 1 214 ? 23.375 -13.562 9.234 1 92.5 214 ALA A O 1
ATOM 1645 N N . SER A 1 215 ? 22.547 -11.742 8.258 1 95.75 215 SER A N 1
ATOM 1646 C CA . SER A 1 215 ? 22.25 -11.07 9.516 1 95.75 215 SER A CA 1
ATOM 1647 C C . SER A 1 215 ? 20.766 -10.758 9.648 1 95.75 215 SER A C 1
ATOM 1649 O O . SER A 1 215 ? 20.219 -9.984 8.867 1 95.75 215 SER A O 1
ATOM 1651 N N . LEU A 1 216 ? 20.188 -11.32 10.68 1 96.75 216 LEU A N 1
ATOM 1652 C CA . LEU A 1 216 ? 18.75 -11.172 10.844 1 96.75 216 LEU A CA 1
ATOM 1653 C C . LEU A 1 216 ? 18.422 -9.984 11.742 1 96.75 216 LEU A C 1
ATOM 1655 O O . LEU A 1 216 ? 17.25 -9.648 11.93 1 96.75 216 LEU A O 1
ATOM 1659 N N . LYS A 1 217 ? 19.375 -9.305 12.18 1 96.88 217 LYS A N 1
ATOM 1660 C CA . LYS A 1 217 ? 19.188 -8.258 13.188 1 96.88 217 LYS A CA 1
ATOM 1661 C C . LYS A 1 217 ? 18.266 -7.16 12.68 1 96.88 217 LYS A C 1
ATOM 1663 O O . LYS A 1 217 ? 17.297 -6.789 13.352 1 96.88 217 LYS A O 1
ATOM 1668 N N . ALA A 1 218 ? 18.531 -6.727 11.5 1 97 218 ALA A N 1
ATOM 1669 C CA . ALA A 1 218 ? 17.734 -5.637 10.945 1 97 218 ALA A CA 1
ATOM 1670 C C . ALA A 1 218 ? 16.297 -6.078 10.711 1 97 218 ALA A C 1
ATOM 1672 O O . ALA A 1 218 ? 15.352 -5.328 10.992 1 97 218 ALA A O 1
ATOM 1673 N N . ALA A 1 219 ? 16.109 -7.242 10.203 1 97.25 219 ALA A N 1
ATOM 1674 C CA . ALA A 1 219 ? 14.773 -7.773 9.938 1 97.25 219 ALA A CA 1
ATOM 1675 C C . ALA A 1 219 ? 14.008 -7.992 11.242 1 97.25 219 ALA A C 1
ATOM 1677 O O . ALA A 1 219 ? 12.82 -7.664 11.328 1 97.25 219 ALA A O 1
ATOM 1678 N N . GLU A 1 220 ? 14.656 -8.5 12.211 1 97.44 220 GLU A N 1
ATOM 1679 C CA . GLU A 1 220 ? 14.031 -8.734 13.516 1 97.44 220 GLU A CA 1
ATOM 1680 C C . GLU A 1 220 ? 13.578 -7.426 14.148 1 97.44 220 GLU A C 1
ATOM 1682 O O . GLU A 1 220 ? 12.484 -7.352 14.719 1 97.44 220 GLU A O 1
ATOM 1687 N N . MET A 1 221 ? 14.414 -6.5 14.031 1 96.75 221 MET A N 1
ATOM 1688 C CA . MET A 1 221 ? 14.07 -5.195 14.586 1 96.75 221 MET A CA 1
ATOM 1689 C C . MET A 1 221 ? 12.859 -4.602 13.875 1 96.75 221 MET A C 1
ATOM 1691 O O . MET A 1 221 ? 11.945 -4.082 14.523 1 96.75 221 MET A O 1
AT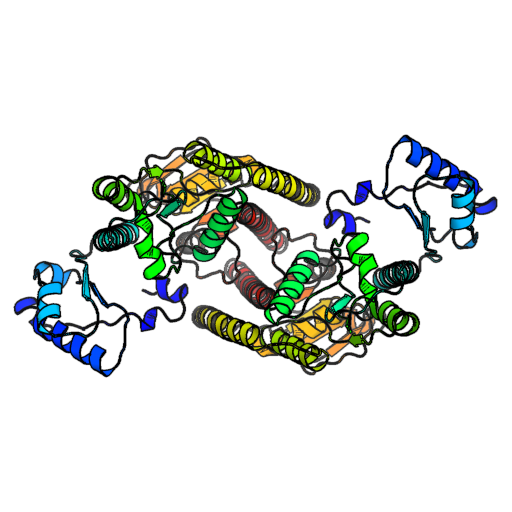OM 1695 N N . GLU A 1 222 ? 12.836 -4.672 12.609 1 96.44 222 GLU A N 1
ATOM 1696 C CA . GLU A 1 222 ? 11.695 -4.145 11.859 1 96.44 222 GLU A CA 1
ATOM 1697 C C . GLU A 1 222 ? 10.414 -4.902 12.195 1 96.44 222 GLU A C 1
ATOM 1699 O O . GLU A 1 222 ? 9.359 -4.293 12.375 1 96.44 222 GLU A O 1
ATOM 1704 N N . ILE A 1 223 ? 10.508 -6.18 12.266 1 97.31 223 ILE A N 1
ATOM 1705 C CA . ILE A 1 223 ? 9.344 -7.004 12.562 1 97.31 223 ILE A CA 1
ATOM 1706 C C . ILE A 1 223 ? 8.805 -6.668 13.953 1 97.31 223 ILE A C 1
ATOM 1708 O O . ILE A 1 223 ? 7.598 -6.523 14.141 1 97.31 223 ILE A O 1
ATOM 1712 N N . ARG A 1 224 ? 9.695 -6.508 14.859 1 94.88 224 ARG A N 1
ATOM 1713 C CA . ARG A 1 224 ? 9.289 -6.176 16.234 1 94.88 224 ARG A CA 1
ATOM 1714 C C . ARG A 1 224 ? 8.578 -4.828 16.281 1 94.88 224 ARG A C 1
ATOM 1716 O O . ARG A 1 224 ? 7.527 -4.699 16.906 1 94.88 224 ARG A O 1
ATOM 1723 N N . CYS A 1 225 ? 9.133 -3.893 15.617 1 92.31 225 CYS A N 1
ATOM 1724 C CA . CYS A 1 225 ? 8.555 -2.553 15.609 1 92.31 225 CYS A CA 1
ATOM 1725 C C . CYS A 1 225 ? 7.191 -2.549 14.922 1 92.31 225 CYS A C 1
ATOM 1727 O O . CYS A 1 225 ? 6.23 -1.983 15.445 1 92.31 225 CYS A O 1
ATOM 1729 N N . ARG A 1 226 ? 7.117 -3.18 13.812 1 93.62 226 ARG A N 1
ATOM 1730 C CA . ARG A 1 226 ? 5.883 -3.195 13.039 1 93.62 226 ARG A CA 1
ATOM 1731 C C . ARG A 1 226 ? 4.812 -4.035 13.727 1 93.62 226 ARG A C 1
ATOM 1733 O O . ARG A 1 226 ? 3.621 -3.734 13.633 1 93.62 226 ARG A O 1
ATOM 1740 N N . GLN A 1 227 ? 5.277 -5.023 14.375 1 93.31 227 GLN A N 1
ATOM 1741 C CA . GLN A 1 227 ? 4.348 -5.848 15.141 1 93.31 227 GLN A CA 1
ATOM 1742 C C . GLN A 1 227 ? 3.721 -5.051 16.281 1 93.31 227 GLN A C 1
ATOM 1744 O O . GLN A 1 227 ? 2.52 -5.16 16.531 1 93.31 227 GLN A O 1
ATOM 1749 N N . LYS A 1 228 ? 4.527 -4.34 16.953 1 89.69 228 LYS A N 1
ATOM 1750 C CA . LYS A 1 228 ? 4.02 -3.492 18.031 1 89.69 228 LYS A CA 1
ATOM 1751 C C . LYS A 1 228 ? 3 -2.486 17.5 1 89.69 228 LYS A C 1
ATOM 1753 O O . LYS A 1 228 ? 1.966 -2.256 18.125 1 89.69 228 LYS A O 1
ATOM 1758 N N . ARG A 1 229 ? 3.318 -1.958 16.406 1 88.69 229 ARG A N 1
ATOM 1759 C CA . ARG A 1 229 ? 2.408 -1.013 15.766 1 88.69 229 ARG A CA 1
ATOM 1760 C C . ARG A 1 229 ? 1.095 -1.689 15.383 1 88.69 229 ARG A C 1
ATOM 1762 O O . ARG A 1 229 ? 0.017 -1.146 15.633 1 88.69 229 ARG A O 1
ATOM 1769 N N . LEU A 1 230 ? 1.199 -2.814 14.82 1 91.69 230 LEU A N 1
ATOM 1770 C CA . LEU A 1 230 ? 0.019 -3.562 14.398 1 91.69 230 LEU A CA 1
ATOM 1771 C C . LEU A 1 230 ? -0.851 -3.926 15.602 1 91.69 230 LEU A C 1
ATOM 1773 O O . LEU A 1 230 ? -2.08 -3.852 15.523 1 91.69 230 LEU A O 1
ATOM 1777 N N . LEU A 1 231 ? -0.19 -4.309 16.641 1 88.94 231 LEU A N 1
ATOM 1778 C CA . LEU A 1 231 ? -0.91 -4.652 17.859 1 88.94 231 LEU A CA 1
ATOM 1779 C C . LEU A 1 231 ? -1.641 -3.436 18.422 1 88.94 231 LEU A C 1
ATOM 1781 O O . LEU A 1 231 ? -2.775 -3.549 18.891 1 88.94 231 LEU A O 1
ATOM 1785 N N . HIS A 1 232 ? -0.996 -2.338 18.328 1 87.94 232 HIS A N 1
ATOM 1786 C CA . HIS A 1 232 ? -1.602 -1.102 18.797 1 87.94 232 HIS A CA 1
ATOM 1787 C C . HIS A 1 232 ? -2.871 -0.772 18.031 1 87.94 232 HIS A C 1
ATOM 1789 O O . HIS A 1 232 ? -3.916 -0.499 18.625 1 87.94 232 HIS A O 1
ATOM 1795 N N . PHE A 1 233 ? -2.805 -0.866 16.781 1 88.31 233 PHE A N 1
ATOM 1796 C CA . PHE A 1 233 ? -3.961 -0.583 15.93 1 88.31 233 PHE A CA 1
ATOM 1797 C C . PHE A 1 233 ? -5.043 -1.638 16.125 1 88.31 233 PHE A C 1
ATOM 1799 O O . PHE A 1 233 ? -6.23 -1.313 16.172 1 88.31 233 PHE A O 1
ATOM 1806 N N . GLY A 1 234 ? -4.594 -2.824 16.188 1 90.12 234 GLY A N 1
ATOM 1807 C CA . GLY A 1 234 ? -5.539 -3.906 16.422 1 90.12 234 GLY A CA 1
ATOM 1808 C C . GLY A 1 234 ? -6.309 -3.756 17.734 1 90.12 234 GLY A C 1
ATOM 1809 O O . GLY A 1 234 ? -7.523 -3.949 17.766 1 90.12 234 GLY A O 1
ATOM 1810 N N . ASN A 1 235 ? -5.609 -3.391 18.75 1 88.75 235 ASN A N 1
ATOM 1811 C CA . ASN A 1 235 ? -6.238 -3.201 20.062 1 88.75 235 ASN A CA 1
ATOM 1812 C C . ASN A 1 235 ? -7.25 -2.057 20.031 1 88.75 235 ASN A C 1
ATOM 1814 O O . ASN A 1 235 ? -8.297 -2.131 20.672 1 88.75 235 ASN A O 1
ATOM 1818 N N . ASN A 1 236 ? -6.891 -1.039 19.328 1 86.12 236 ASN A N 1
ATOM 1819 C CA . ASN A 1 236 ? -7.832 0.064 19.172 1 86.12 236 ASN A CA 1
ATOM 1820 C C . ASN A 1 236 ? -9.109 -0.388 18.484 1 86.12 236 ASN A C 1
ATOM 1822 O O . ASN A 1 236 ? -10.211 -0.018 18.891 1 86.12 236 ASN A O 1
ATOM 1826 N N . MET A 1 237 ? -8.938 -1.172 17.484 1 90.12 237 MET A N 1
ATOM 1827 C CA . MET A 1 237 ? -10.102 -1.677 16.75 1 90.12 237 MET A CA 1
ATOM 1828 C C . MET A 1 237 ? -10.93 -2.607 17.641 1 90.12 237 MET A C 1
ATOM 1830 O O . MET A 1 237 ? -12.156 -2.521 17.656 1 90.12 237 MET A O 1
ATOM 1834 N N . LYS A 1 238 ? -10.266 -3.451 18.391 1 90.75 238 LYS A N 1
ATOM 1835 C CA . LYS A 1 238 ? -10.945 -4.402 19.266 1 90.75 238 LYS A CA 1
ATOM 1836 C C . LYS A 1 238 ? -11.742 -3.68 20.344 1 90.75 238 LYS A C 1
ATOM 1838 O O . LYS A 1 238 ? -12.836 -4.113 20.719 1 90.75 238 LYS A O 1
ATOM 1843 N N . SER A 1 239 ? -11.156 -2.643 20.812 1 89.81 239 SER A N 1
ATOM 1844 C CA . SER A 1 239 ? -11.828 -1.868 21.859 1 89.81 239 SER A CA 1
ATOM 1845 C C . SER A 1 239 ? -13.117 -1.24 21.328 1 89.81 239 SER A C 1
ATOM 1847 O O . SER A 1 239 ? -14.094 -1.104 22.078 1 89.81 239 SER A O 1
ATOM 1849 N N . MET A 1 240 ? -13.141 -0.938 20.109 1 87.25 240 MET A N 1
ATOM 1850 C CA . MET A 1 240 ? -14.281 -0.234 19.531 1 87.25 240 MET A CA 1
ATOM 1851 C C . MET A 1 240 ? -15.289 -1.218 18.953 1 87.25 240 MET A C 1
ATOM 1853 O O . MET A 1 240 ? -16.5 -1 19.047 1 87.25 240 MET A O 1
ATOM 1857 N N . TRP A 1 241 ? -14.781 -2.32 18.391 1 90.88 241 TRP A N 1
ATOM 1858 C CA . TRP A 1 241 ? -15.672 -3.156 17.578 1 90.88 241 TRP A CA 1
ATOM 1859 C C . TRP A 1 241 ? -15.688 -4.59 18.109 1 90.88 241 TRP A C 1
ATOM 1861 O O . TRP A 1 241 ? -16.391 -5.445 17.562 1 90.88 241 TRP A O 1
ATOM 1871 N N . GLY A 1 242 ? -14.938 -4.828 19.141 1 90.88 242 GLY A N 1
ATOM 1872 C CA . GLY A 1 242 ? -14.836 -6.184 19.656 1 90.88 242 GLY A CA 1
ATOM 1873 C C . GLY A 1 242 ? -13.758 -7.004 18.984 1 90.88 242 GLY A C 1
ATOM 1874 O O . GLY A 1 242 ? -13.078 -6.52 18.078 1 90.88 242 GLY A O 1
ATOM 1875 N N . THR A 1 243 ? -13.672 -8.188 19.375 1 91.5 243 THR A N 1
ATOM 1876 C CA . THR A 1 243 ? -12.641 -9.086 18.859 1 91.5 243 THR A CA 1
ATOM 1877 C C . THR A 1 243 ? -12.906 -9.43 17.391 1 91.5 243 THR A C 1
ATOM 1879 O O . THR A 1 243 ? -14.062 -9.547 16.969 1 91.5 243 THR A O 1
ATOM 1882 N N . LEU A 1 244 ? -11.859 -9.539 16.703 1 94.56 244 LEU A N 1
ATOM 1883 C CA . LEU A 1 244 ? -11.984 -9.984 15.312 1 94.56 244 LEU A CA 1
ATOM 1884 C C . LEU A 1 244 ? -12.289 -11.477 15.242 1 94.56 244 LEU A C 1
ATOM 1886 O O . LEU A 1 244 ? -11.375 -12.305 15.258 1 94.56 244 LEU A O 1
ATOM 1890 N N . TRP A 1 245 ? -13.562 -11.766 15.141 1 93.75 245 TRP A N 1
ATOM 1891 C CA . TRP A 1 245 ? -14.039 -13.141 15.203 1 93.75 245 TRP A CA 1
ATOM 1892 C C . TRP A 1 245 ? -14.898 -13.469 13.984 1 93.75 245 TRP A C 1
ATOM 1894 O O . TRP A 1 245 ? -15.703 -12.648 13.539 1 93.75 245 TRP A O 1
ATOM 1904 N N . PHE A 1 246 ? -14.695 -14.633 13.438 1 94.62 246 PHE A N 1
ATOM 1905 C CA . PHE A 1 246 ? -15.562 -15.219 12.422 1 94.62 246 PHE A CA 1
ATOM 1906 C C . PHE A 1 246 ? -15.969 -16.641 12.812 1 94.62 246 PHE A C 1
ATOM 1908 O O . PHE A 1 246 ? -15.117 -17.453 13.195 1 94.62 246 PHE A O 1
ATOM 1915 N N . ASP A 1 247 ? -17.25 -16.953 12.703 1 93.75 247 ASP A N 1
ATOM 1916 C CA . ASP A 1 247 ? -17.688 -18.297 13.039 1 93.75 247 ASP A CA 1
ATOM 1917 C C . ASP A 1 247 ? -17.031 -19.328 12.141 1 93.75 247 ASP A C 1
ATOM 1919 O O . ASP A 1 247 ? -16.703 -20.438 12.586 1 93.75 247 ASP A O 1
ATOM 1923 N N . ARG A 1 248 ? -16.938 -18.922 10.922 1 95.88 248 ARG A N 1
ATOM 1924 C CA . ARG A 1 248 ? -16.344 -19.797 9.914 1 95.88 248 ARG A CA 1
ATOM 1925 C C . ARG A 1 248 ? -15.438 -19.016 8.977 1 95.88 248 ARG A C 1
ATOM 1927 O O . ARG A 1 248 ? -15.75 -17.891 8.594 1 95.88 248 ARG A O 1
ATOM 1934 N N . ILE A 1 249 ? -14.336 -19.688 8.711 1 97.56 249 ILE A N 1
ATOM 1935 C CA . ILE A 1 249 ? -13.422 -19.141 7.719 1 97.56 249 ILE A CA 1
ATOM 1936 C C . ILE A 1 249 ? -13.125 -20.188 6.648 1 97.56 249 ILE A C 1
ATOM 1938 O O . ILE A 1 249 ? -12.836 -21.344 6.965 1 97.56 249 ILE A O 1
ATOM 1942 N N . LEU A 1 250 ? -13.289 -19.797 5.441 1 97.88 250 LEU A N 1
ATOM 1943 C CA . LEU A 1 250 ? -13.031 -20.703 4.32 1 97.88 250 LEU A CA 1
ATOM 1944 C C . LEU A 1 250 ? -11.969 -20.125 3.393 1 97.88 250 LEU A C 1
ATOM 1946 O O . LEU A 1 250 ? -12.062 -18.953 2.98 1 97.88 250 LEU A O 1
ATOM 1950 N N . PHE A 1 251 ? -10.938 -20.891 3.162 1 98.06 251 PHE A N 1
ATOM 1951 C CA . PHE A 1 251 ? -9.93 -20.547 2.168 1 98.06 251 PHE A CA 1
ATOM 1952 C C . PHE A 1 251 ? -10.133 -21.344 0.89 1 98.06 251 PHE A C 1
ATOM 1954 O O . PHE A 1 251 ? -10.414 -22.547 0.942 1 98.06 251 PHE A O 1
ATOM 1961 N N . SER A 1 252 ? -10.062 -20.719 -0.222 1 97.62 252 SER A N 1
ATOM 1962 C CA . SER A 1 252 ? -9.969 -21.375 -1.521 1 97.62 252 SER A CA 1
ATOM 1963 C C . SER A 1 252 ? -8.914 -20.719 -2.398 1 97.62 252 SER A C 1
ATOM 1965 O O . SER A 1 252 ? -9.18 -19.703 -3.051 1 97.62 252 SER A O 1
ATOM 1967 N N . ALA A 1 253 ? -7.766 -21.281 -2.447 1 95.5 253 ALA A N 1
ATOM 1968 C CA . ALA A 1 253 ? -6.594 -20.719 -3.111 1 95.5 253 ALA A CA 1
ATOM 1969 C C . ALA A 1 253 ? -5.488 -21.766 -3.256 1 95.5 253 ALA A C 1
ATOM 1971 O O . ALA A 1 253 ? -5.641 -22.906 -2.809 1 95.5 253 ALA A O 1
ATOM 1972 N N . PRO A 1 254 ? -4.402 -21.422 -3.98 1 91.81 254 PRO A N 1
ATOM 1973 C CA . PRO A 1 254 ? -3.26 -22.344 -4.027 1 91.81 254 PRO A CA 1
ATOM 1974 C C . PRO A 1 254 ? -2.732 -22.688 -2.639 1 91.81 254 PRO A C 1
ATOM 1976 O O . PRO A 1 254 ? -2.965 -21.953 -1.679 1 91.81 254 PRO A O 1
ATOM 1979 N N . PRO A 1 255 ? -2.08 -23.766 -2.541 1 92.12 255 PRO A N 1
ATOM 1980 C CA . PRO A 1 255 ? -1.692 -24.312 -1.233 1 92.12 255 PRO A CA 1
ATOM 1981 C C . PRO A 1 255 ? -0.852 -23.328 -0.42 1 92.12 255 PRO A C 1
ATOM 1983 O O . PRO A 1 255 ? -1.098 -23.141 0.774 1 92.12 255 PRO A O 1
ATOM 1986 N N . GLU A 1 256 ? 0.074 -22.688 -1.016 1 91.94 256 GLU A N 1
ATOM 1987 C CA . GLU A 1 256 ? 0.972 -21.812 -0.261 1 91.94 256 GLU A CA 1
ATOM 1988 C C . GLU A 1 256 ? 0.218 -20.641 0.349 1 91.94 256 GLU A C 1
ATOM 1990 O O . GLU A 1 256 ? 0.429 -20.297 1.513 1 91.94 256 GLU A O 1
ATOM 1995 N N . GLU A 1 257 ? -0.66 -20.062 -0.435 1 94.38 257 GLU A N 1
ATOM 1996 C CA . GLU A 1 257 ? -1.46 -18.953 0.065 1 94.38 257 GLU A CA 1
ATOM 1997 C C . GLU A 1 257 ? -2.436 -19.422 1.145 1 94.38 257 GLU A C 1
ATOM 1999 O O . GLU A 1 257 ? -2.545 -18.781 2.199 1 94.38 257 GLU A O 1
ATOM 2004 N N . SER A 1 258 ? -3.092 -20.484 0.838 1 95.69 258 SER A N 1
ATOM 2005 C CA . SER A 1 258 ? -4.133 -20.969 1.743 1 95.69 258 SER A CA 1
ATOM 2006 C C . SER A 1 258 ? -3.557 -21.344 3.104 1 95.69 258 SER A C 1
ATOM 2008 O O . SER A 1 258 ? -4.004 -20.828 4.137 1 95.69 258 SER A O 1
ATOM 2010 N N . LEU A 1 259 ? -2.58 -22.188 3.059 1 95.5 259 LEU A N 1
ATOM 2011 C CA . LEU A 1 259 ? -2.033 -22.703 4.309 1 95.5 259 LEU A CA 1
ATOM 2012 C C . LEU A 1 259 ? -1.222 -21.625 5.027 1 95.5 259 LEU A C 1
ATOM 2014 O O . LEU A 1 259 ? -1.308 -21.484 6.25 1 95.5 259 LEU A O 1
ATOM 2018 N N . GLY A 1 260 ? -0.464 -20.875 4.266 1 95.31 260 GLY A N 1
ATOM 2019 C CA . GLY A 1 260 ? 0.353 -19.828 4.852 1 95.31 260 GLY A CA 1
ATOM 2020 C C . GLY A 1 260 ? -0.464 -18.734 5.504 1 95.31 260 GLY A C 1
ATOM 2021 O O . GLY A 1 260 ? -0.202 -18.344 6.648 1 95.31 260 GLY A O 1
ATOM 2022 N N . ILE A 1 261 ? -1.448 -18.234 4.812 1 97.62 261 ILE A N 1
ATOM 2023 C CA . ILE A 1 261 ? -2.271 -17.156 5.344 1 97.62 261 ILE A CA 1
ATOM 2024 C C . ILE A 1 261 ? -3.146 -17.688 6.48 1 97.62 261 ILE A C 1
ATOM 2026 O O . ILE A 1 261 ? -3.395 -16.969 7.457 1 97.62 261 ILE A O 1
ATOM 2030 N N . ALA A 1 262 ? -3.582 -18.922 6.352 1 97.19 262 ALA A N 1
ATOM 2031 C CA . ALA A 1 262 ? -4.367 -19.531 7.426 1 97.19 262 ALA A CA 1
ATOM 2032 C C . ALA A 1 262 ? -3.576 -19.562 8.734 1 97.19 262 ALA A C 1
ATOM 2034 O O . ALA A 1 262 ? -4.113 -19.266 9.797 1 97.19 262 ALA A O 1
ATOM 2035 N N . GLU A 1 263 ? -2.383 -19.938 8.602 1 96 263 GLU A N 1
ATOM 2036 C CA . GLU A 1 263 ? -1.525 -19.969 9.781 1 96 263 GLU A CA 1
ATOM 2037 C C . GLU A 1 263 ? -1.357 -18.578 10.391 1 96 263 GLU A C 1
ATOM 2039 O O . GLU A 1 263 ? -1.417 -18.422 11.617 1 96 263 GLU A O 1
ATOM 2044 N N . ALA A 1 264 ? -1.119 -17.641 9.578 1 96.31 264 ALA A N 1
ATOM 2045 C CA . ALA A 1 264 ? -0.972 -16.266 10.055 1 96.31 264 ALA A CA 1
ATOM 2046 C C . ALA A 1 264 ? -2.266 -15.758 10.688 1 96.31 264 ALA A C 1
ATOM 2048 O O . ALA A 1 264 ? -2.242 -15.117 11.734 1 96.31 264 ALA A O 1
ATOM 2049 N N . LEU A 1 265 ? -3.338 -16.047 10.023 1 96.88 265 LEU A N 1
ATOM 2050 C CA . LEU A 1 265 ? -4.641 -15.57 10.469 1 96.88 265 LEU A CA 1
ATOM 2051 C C . LEU A 1 265 ? -4.984 -16.141 11.844 1 96.88 265 LEU A C 1
ATOM 2053 O O . LEU A 1 265 ? -5.316 -15.383 12.766 1 96.88 265 LEU A O 1
ATOM 2057 N N . ARG A 1 266 ? -4.91 -17.391 11.969 1 94.25 266 ARG A N 1
ATOM 2058 C CA . ARG A 1 266 ? -5.273 -18.047 13.227 1 94.25 266 ARG A CA 1
ATOM 2059 C C . ARG A 1 266 ? -4.242 -17.75 14.312 1 94.25 266 ARG A C 1
ATOM 2061 O O . ARG A 1 266 ? -4.586 -17.625 15.492 1 94.25 266 ARG A O 1
ATOM 2068 N N . GLY A 1 267 ? -3.088 -17.594 13.93 1 92.56 267 GLY A N 1
ATOM 2069 C CA . GLY A 1 267 ? -2.014 -17.406 14.891 1 92.56 267 GLY A CA 1
ATOM 2070 C C . GLY A 1 267 ? -1.882 -15.969 15.359 1 92.56 267 GLY A C 1
ATOM 2071 O O . GLY A 1 267 ? -1.461 -15.719 16.5 1 92.56 267 GLY A O 1
ATOM 2072 N N . GLU A 1 268 ? -2.176 -15.039 14.508 1 91.69 268 GLU A N 1
ATOM 2073 C CA . GLU A 1 268 ? -1.79 -13.664 14.82 1 91.69 268 GLU A CA 1
ATOM 2074 C C . GLU A 1 268 ? -2.996 -12.734 14.789 1 91.69 268 GLU A C 1
ATOM 2076 O O . GLU A 1 268 ? -2.992 -11.68 15.43 1 91.69 268 GLU A O 1
ATOM 2081 N N . TRP A 1 269 ? -4.051 -13.047 14.078 1 92.62 269 TRP A N 1
ATOM 2082 C CA . TRP A 1 269 ? -4.961 -11.969 13.695 1 92.62 269 TRP A CA 1
ATOM 2083 C C . TRP A 1 269 ? -6.359 -12.219 14.25 1 92.62 269 TRP A C 1
ATOM 2085 O O . TRP A 1 269 ? -6.902 -11.398 14.984 1 92.62 269 TRP A O 1
ATOM 2095 N N . ALA A 1 270 ? -6.891 -13.359 13.898 1 91.94 270 ALA A N 1
ATOM 2096 C CA . ALA A 1 270 ? -8.32 -13.562 14.156 1 91.94 270 ALA A CA 1
ATOM 2097 C C . ALA A 1 270 ? -8.57 -14.906 14.836 1 91.94 270 ALA A C 1
ATOM 2099 O O . ALA A 1 270 ? -7.723 -15.797 14.797 1 91.94 270 ALA A O 1
ATOM 2100 N N . ASP A 1 271 ? -9.727 -14.953 15.391 1 89.56 271 ASP A N 1
ATOM 2101 C CA . ASP A 1 271 ? -10.188 -16.188 16 1 89.56 271 ASP A CA 1
ATOM 2102 C C . ASP A 1 271 ? -11.352 -16.797 15.219 1 89.56 271 ASP A C 1
ATOM 2104 O O . ASP A 1 271 ? -12.102 -16.078 14.555 1 89.56 271 ASP A O 1
ATOM 2108 N N . THR A 1 272 ? -11.398 -18.078 15.219 1 91.25 272 THR A N 1
ATOM 2109 C CA . THR A 1 272 ? -12.469 -18.766 14.508 1 91.25 272 THR A CA 1
ATOM 2110 C C . THR A 1 272 ? -12.75 -20.125 15.148 1 91.25 272 THR A C 1
ATOM 2112 O O . THR A 1 272 ? -11.883 -20.719 15.797 1 91.25 272 THR A O 1
ATOM 2115 N N . GLU A 1 273 ? -13.992 -20.516 14.961 1 89.56 273 GLU A N 1
ATOM 2116 C CA . GLU A 1 273 ? -14.375 -21.859 15.422 1 89.56 273 GLU A CA 1
ATOM 2117 C C . GLU A 1 273 ? -13.93 -22.922 14.43 1 89.56 273 GLU A C 1
ATOM 2119 O O . GLU A 1 273 ? -13.469 -24 14.828 1 89.56 273 GLU A O 1
ATOM 2124 N N . ASN A 1 274 ? -14.125 -22.594 13.203 1 94.94 274 ASN A N 1
ATOM 2125 C CA . ASN A 1 274 ? -13.844 -23.562 12.148 1 94.94 274 ASN A CA 1
ATOM 2126 C C . ASN A 1 274 ? -13.133 -22.922 10.961 1 94.94 274 ASN A C 1
ATOM 2128 O O . ASN A 1 274 ? -13.617 -21.938 10.406 1 94.94 274 ASN A O 1
ATOM 2132 N N . LEU A 1 275 ? -12.023 -23.531 10.609 1 97.31 275 LEU A N 1
ATOM 2133 C CA . LEU A 1 275 ? -11.242 -23.078 9.461 1 97.31 275 LEU A CA 1
ATOM 2134 C C . LEU A 1 275 ? -11.055 -24.203 8.445 1 97.31 275 LEU A C 1
ATOM 2136 O O . LEU A 1 275 ? -10.406 -25.203 8.742 1 97.31 275 LEU A O 1
ATOM 2140 N N . THR A 1 276 ? -11.672 -23.984 7.297 1 97.62 276 THR A N 1
ATOM 2141 C CA . THR A 1 276 ? -11.617 -24.969 6.219 1 97.62 276 THR A CA 1
ATOM 2142 C C . THR A 1 276 ? -10.82 -24.422 5.035 1 97.62 276 THR A C 1
ATOM 2144 O O . THR A 1 276 ? -10.906 -23.234 4.711 1 97.62 276 THR A O 1
ATOM 2147 N N . VAL A 1 277 ? -10.062 -25.297 4.406 1 97.69 277 VAL A N 1
ATOM 2148 C CA . VAL A 1 277 ? -9.297 -24.875 3.23 1 97.69 277 VAL A CA 1
ATOM 2149 C C . VAL A 1 277 ? -9.648 -25.781 2.045 1 97.69 277 VAL A C 1
ATOM 2151 O O . VAL A 1 277 ? -9.695 -27 2.182 1 97.69 277 VAL A O 1
ATOM 2154 N N . HIS A 1 278 ? -10.023 -25.156 0.952 1 97.44 278 HIS A N 1
ATOM 2155 C CA . HIS A 1 278 ? -10.109 -25.812 -0.353 1 97.44 278 HIS A CA 1
ATOM 2156 C C . HIS A 1 278 ? -8.852 -25.547 -1.177 1 97.44 278 HIS A C 1
ATOM 2158 O O . HIS A 1 278 ? -8.703 -24.469 -1.771 1 97.44 278 HIS A O 1
ATOM 2164 N N . LEU A 1 279 ? -8.016 -26.547 -1.303 1 94.31 279 LEU A N 1
ATOM 2165 C CA . LEU A 1 279 ? -6.742 -26.375 -1.986 1 94.31 279 LEU A CA 1
ATOM 2166 C C . LEU A 1 279 ? -6.895 -26.578 -3.488 1 94.31 279 LEU A C 1
ATOM 2168 O O . LEU A 1 279 ? -7.469 -27.578 -3.926 1 94.31 279 LEU A O 1
ATOM 2172 N N . GLN A 1 280 ? -6.32 -25.688 -4.246 1 89.12 280 GLN A N 1
ATOM 2173 C CA . GLN A 1 280 ? -6.402 -25.75 -5.699 1 89.12 280 GLN A CA 1
ATOM 2174 C C . GLN A 1 280 ? -5.434 -26.797 -6.258 1 89.12 280 GLN A C 1
ATOM 2176 O O . GLN A 1 280 ? -5.539 -27.188 -7.418 1 89.12 280 GLN A O 1
ATOM 2181 N N . ALA A 1 281 ? -4.492 -27.141 -5.469 1 83.75 281 ALA A N 1
ATOM 2182 C CA . ALA A 1 281 ? -3.547 -28.203 -5.82 1 83.75 281 ALA A CA 1
ATOM 2183 C C . ALA A 1 281 ? -3.195 -29.047 -4.598 1 83.75 281 ALA A C 1
ATOM 2185 O O . ALA A 1 281 ? -3.229 -28.547 -3.467 1 83.75 281 ALA A O 1
ATOM 2186 N N . ASP A 1 282 ? -2.85 -30.25 -4.914 1 83.19 282 ASP A N 1
ATOM 2187 C CA . ASP A 1 282 ? -2.459 -31.141 -3.82 1 83.19 282 ASP A CA 1
ATOM 2188 C C . ASP A 1 282 ? -1.088 -30.766 -3.266 1 83.19 282 ASP A C 1
ATOM 2190 O O . ASP A 1 282 ? -0.258 -30.203 -3.982 1 83.19 282 ASP A O 1
ATOM 2194 N N . THR A 1 283 ? -1.01 -30.953 -1.998 1 83.19 283 THR A N 1
ATOM 2195 C CA . THR A 1 283 ? 0.259 -30.609 -1.36 1 83.19 283 THR A CA 1
ATOM 2196 C C . THR A 1 283 ? 0.54 -31.562 -0.193 1 83.19 283 THR A C 1
ATOM 2198 O O . THR A 1 283 ? -0.378 -32.188 0.339 1 83.19 283 THR A O 1
ATOM 2201 N N . CYS A 1 284 ? 1.826 -31.641 0.036 1 78.75 284 CYS A N 1
ATOM 2202 C CA . CYS A 1 284 ? 2.23 -32.438 1.185 1 78.75 284 CYS A CA 1
ATOM 2203 C C . CYS A 1 284 ? 2.336 -31.578 2.439 1 78.75 284 CYS A C 1
ATOM 2205 O O . CYS A 1 284 ? 2.543 -32.094 3.537 1 78.75 284 CYS A O 1
ATOM 2207 N N . SER A 1 285 ? 2.098 -30.375 2.234 1 82.38 285 SER A N 1
ATOM 2208 C CA . SER A 1 285 ? 2.229 -29.469 3.365 1 82.38 285 SER A CA 1
ATOM 2209 C C . SER A 1 285 ? 1.013 -29.547 4.281 1 82.38 285 SER A C 1
ATOM 2211 O O . SER A 1 285 ? -0.118 -29.688 3.811 1 82.38 285 SER A O 1
ATOM 2213 N N . GLU A 1 286 ? 1.344 -29.547 5.594 1 83.12 286 GLU A N 1
ATOM 2214 C CA . GLU A 1 286 ? 0.281 -29.547 6.594 1 83.12 286 GLU A CA 1
ATOM 2215 C C . GLU A 1 286 ? 0.512 -28.469 7.648 1 83.12 286 GLU A C 1
ATOM 2217 O O . GLU A 1 286 ? 1.652 -28.062 7.895 1 83.12 286 GLU A O 1
ATOM 2222 N N . THR A 1 287 ? -0.598 -27.984 8.094 1 89.44 287 THR A N 1
ATOM 2223 C CA . THR A 1 287 ? -0.541 -27.031 9.195 1 89.44 287 THR A CA 1
ATOM 2224 C C . THR A 1 287 ? -1.638 -27.312 10.219 1 89.44 287 THR A C 1
ATOM 2226 O O . THR A 1 287 ? -2.762 -27.672 9.844 1 89.44 287 THR A O 1
ATOM 2229 N N . PRO A 1 288 ? -1.284 -27.172 11.484 1 90.62 288 PRO A N 1
ATOM 2230 C CA . PRO A 1 288 ? -2.291 -27.391 12.523 1 90.62 288 PRO A CA 1
ATOM 2231 C C . PRO A 1 288 ? -3.328 -26.281 12.594 1 90.62 288 PRO A C 1
ATOM 2233 O O . PRO A 1 288 ? -4.352 -26.406 13.266 1 90.62 288 PRO A O 1
ATOM 2236 N N . ALA A 1 289 ? -3.102 -25.25 11.898 1 92.69 289 ALA A N 1
ATOM 2237 C CA . ALA A 1 289 ? -3.99 -24.094 11.961 1 92.69 289 ALA A CA 1
ATOM 2238 C C . ALA A 1 289 ? -5.309 -24.375 11.25 1 92.69 289 ALA A C 1
ATOM 2240 O O . ALA A 1 289 ? -6.297 -23.672 11.453 1 92.69 289 ALA A O 1
ATOM 2241 N N . VAL A 1 290 ? -5.336 -25.406 10.438 1 96.19 290 VAL A N 1
ATOM 2242 C CA . VAL A 1 290 ? -6.5 -25.688 9.609 1 96.19 290 VAL A CA 1
ATOM 2243 C C . VAL A 1 290 ? -7.25 -26.891 10.164 1 96.19 290 VAL A C 1
ATOM 2245 O O . VAL A 1 290 ? -6.641 -27.906 10.508 1 96.19 290 VAL A O 1
ATOM 2248 N N . ASP A 1 291 ? -8.531 -26.797 10.234 1 96.25 291 ASP A N 1
ATOM 2249 C CA . ASP A 1 291 ? -9.352 -27.875 10.789 1 96.25 291 ASP A CA 1
ATOM 2250 C C . ASP A 1 291 ? -9.688 -28.906 9.727 1 96.25 291 ASP A C 1
ATOM 2252 O O . ASP A 1 291 ? -9.75 -30.109 10.016 1 96.25 291 ASP A O 1
ATOM 2256 N N . THR A 1 292 ? -10.05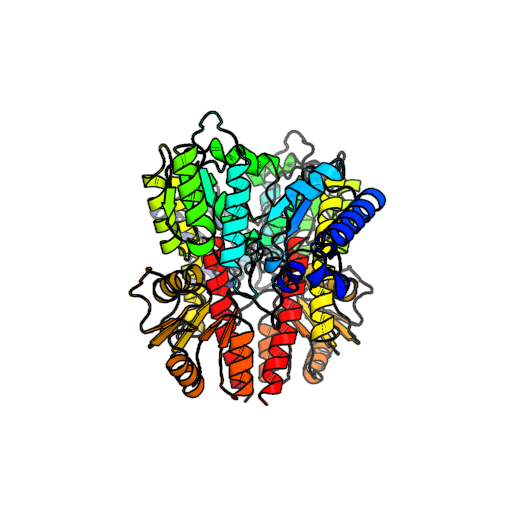5 -28.453 8.562 1 96.25 292 THR A N 1
ATOM 2257 C CA . THR A 1 292 ? -10.445 -29.344 7.477 1 96.25 292 THR A CA 1
ATOM 2258 C C . THR A 1 292 ? -9.719 -28.969 6.184 1 96.25 292 THR A C 1
ATOM 2260 O O . THR A 1 292 ? -9.727 -27.797 5.781 1 96.25 292 THR A O 1
ATOM 2263 N N . VAL A 1 293 ? -9.125 -29.953 5.594 1 96.44 293 VAL A N 1
ATOM 2264 C CA . VAL A 1 293 ? -8.43 -29.734 4.332 1 96.44 293 VAL A CA 1
ATOM 2265 C C . VAL A 1 293 ? -9.102 -30.547 3.225 1 96.44 293 VAL A C 1
ATOM 2267 O O . VAL A 1 293 ? -9.336 -31.75 3.377 1 96.44 293 VAL A O 1
ATOM 2270 N N . ARG A 1 294 ? -9.492 -29.875 2.178 1 96.5 294 ARG A N 1
ATOM 2271 C CA . ARG A 1 294 ? -10.031 -30.5 0.978 1 96.5 294 ARG A CA 1
ATOM 2272 C C . ARG A 1 294 ? -9.258 -30.062 -0.263 1 96.5 294 ARG A C 1
ATOM 2274 O O . ARG A 1 294 ? -8.672 -28.984 -0.291 1 96.5 294 ARG A O 1
ATOM 2281 N N . VAL A 1 295 ? -9.211 -30.922 -1.18 1 94.56 295 VAL A N 1
ATOM 2282 C CA . VAL A 1 295 ? -8.523 -30.641 -2.43 1 94.56 295 VAL A CA 1
ATOM 2283 C C . VAL A 1 295 ? -9.523 -30.594 -3.582 1 94.56 295 VAL A C 1
ATOM 2285 O O . VAL A 1 295 ? -10.289 -31.547 -3.777 1 94.56 295 VAL A O 1
ATOM 2288 N N . ILE A 1 296 ? -9.5 -29.547 -4.25 1 92.44 296 ILE A N 1
ATOM 2289 C CA . ILE A 1 296 ? -10.391 -29.391 -5.395 1 92.44 296 ILE A CA 1
ATOM 2290 C C . ILE A 1 296 ? -10.07 -30.453 -6.449 1 92.44 296 ILE A C 1
ATOM 2292 O O . ILE A 1 296 ? -8.906 -30.672 -6.781 1 92.44 296 ILE A O 1
ATOM 2296 N N . GLY A 1 297 ? -11.039 -31.047 -7.07 1 90.19 297 GLY A N 1
ATOM 2297 C CA . GLY A 1 297 ? -10.852 -32.125 -8.023 1 90.19 297 GLY A CA 1
ATOM 2298 C C . GLY A 1 297 ? -10.875 -33.5 -7.375 1 90.19 297 GLY A C 1
ATOM 2299 O O . GLY A 1 297 ? -11.125 -34.5 -8.047 1 90.19 297 GLY A O 1
ATOM 2300 N N . ILE A 1 298 ? -10.609 -33.562 -6.094 1 92.38 298 ILE A N 1
ATOM 2301 C CA . ILE A 1 298 ? -10.578 -34.812 -5.367 1 92.38 298 ILE A CA 1
ATOM 2302 C C . ILE A 1 298 ? -11.773 -34.906 -4.418 1 92.38 298 ILE A C 1
ATOM 2304 O O . ILE A 1 298 ? -12.484 -35.906 -4.395 1 92.38 298 ILE A O 1
ATOM 2308 N N . ASN A 1 299 ? -11.984 -33.812 -3.699 1 95.94 299 ASN A N 1
ATOM 2309 C CA . ASN A 1 299 ? -13.031 -33.781 -2.684 1 95.94 299 ASN A CA 1
ATOM 2310 C C . ASN A 1 299 ? -14.219 -32.938 -3.133 1 95.94 299 ASN A C 1
ATOM 2312 O O . ASN A 1 299 ? -14.766 -32.156 -2.346 1 95.94 299 ASN A O 1
ATOM 2316 N N . ASP A 1 300 ? -14.633 -33.094 -4.289 1 95.31 300 ASP A N 1
ATOM 2317 C CA . ASP A 1 300 ? -15.609 -32.188 -4.898 1 95.31 300 ASP A CA 1
ATOM 2318 C C . ASP A 1 300 ? -16.969 -32.312 -4.207 1 95.31 300 ASP A C 1
ATOM 2320 O O . ASP A 1 300 ? -17.672 -31.312 -4.043 1 95.31 300 ASP A O 1
ATOM 2324 N N . ILE A 1 301 ? -17.375 -33.438 -3.844 1 96.44 301 ILE A N 1
ATOM 2325 C CA . ILE A 1 301 ? -18.656 -33.656 -3.182 1 96.44 301 ILE A CA 1
ATOM 2326 C C . ILE A 1 301 ? -18.656 -32.906 -1.839 1 96.44 301 ILE A C 1
ATOM 2328 O O . ILE A 1 301 ? -19.609 -32.188 -1.522 1 96.44 301 ILE A O 1
ATOM 2332 N N . SER A 1 302 ? -17.609 -33.094 -1.083 1 96.94 302 SER A N 1
ATOM 2333 C CA . SER A 1 302 ? -17.5 -32.438 0.215 1 96.94 302 SER A CA 1
ATOM 2334 C C . SER A 1 302 ? -17.438 -30.906 0.064 1 96.94 302 SER A C 1
ATOM 2336 O O . SER A 1 302 ? -17.984 -30.188 0.893 1 96.94 302 SER A O 1
ATOM 2338 N N . ILE A 1 303 ? -16.781 -30.484 -0.929 1 97.44 303 ILE A N 1
ATOM 2339 C CA . ILE A 1 303 ? -16.656 -29.047 -1.194 1 97.44 303 ILE A CA 1
ATOM 2340 C C . ILE A 1 303 ? -18.047 -28.469 -1.506 1 97.44 303 ILE A C 1
ATOM 2342 O O . ILE A 1 303 ? -18.406 -27.406 -0.997 1 97.44 303 ILE A O 1
ATOM 2346 N N . ALA A 1 304 ? -18.75 -29.172 -2.316 1 96.69 304 ALA A N 1
ATOM 2347 C CA . ALA A 1 304 ? -20.109 -28.734 -2.631 1 96.69 304 ALA A CA 1
ATOM 2348 C C . ALA A 1 304 ? -20.969 -28.641 -1.37 1 96.69 304 ALA A C 1
ATOM 2350 O O . ALA A 1 304 ? -21.781 -27.719 -1.227 1 96.69 304 ALA A O 1
ATOM 2351 N N . GLU A 1 305 ? -20.781 -29.547 -0.546 1 97.12 305 GLU A N 1
ATOM 2352 C CA . GLU A 1 305 ? -21.516 -29.562 0.709 1 97.12 305 GLU A CA 1
ATOM 2353 C C . GLU A 1 305 ? -21.125 -28.391 1.598 1 97.12 305 GLU A C 1
ATOM 2355 O O . GLU A 1 305 ? -21.969 -27.828 2.309 1 97.12 305 GLU A O 1
ATOM 2360 N N . ASP A 1 306 ? -19.859 -28.062 1.637 1 97.31 306 ASP A N 1
ATOM 2361 C CA . ASP A 1 306 ? -19.391 -26.922 2.404 1 97.31 306 ASP A CA 1
ATOM 2362 C C . ASP A 1 306 ? -20.125 -25.641 1.986 1 97.31 306 ASP A C 1
ATOM 2364 O O . ASP A 1 306 ? -20.531 -24.844 2.836 1 97.31 306 ASP A O 1
ATOM 2368 N N . TYR A 1 307 ? -20.25 -25.453 0.696 1 97.12 307 TYR A N 1
ATOM 2369 C CA . TYR A 1 307 ? -20.922 -24.25 0.193 1 97.12 307 TYR A CA 1
ATOM 2370 C C . TYR A 1 307 ? -22.422 -24.297 0.497 1 97.12 307 TYR A C 1
ATOM 2372 O O . TYR A 1 307 ? -23.016 -23.266 0.825 1 97.12 307 TYR A O 1
ATOM 2380 N N . LYS A 1 308 ? -22.984 -25.453 0.375 1 96.56 308 LYS A N 1
ATOM 2381 C CA . LYS A 1 308 ? -24.406 -25.594 0.652 1 96.56 308 LYS A CA 1
ATOM 2382 C C . LYS A 1 308 ? -24.719 -25.266 2.107 1 96.56 308 LYS A C 1
ATOM 2384 O O . LYS A 1 308 ? -25.75 -24.656 2.4 1 96.56 308 LYS A O 1
ATOM 2389 N N . LYS A 1 309 ? -23.812 -25.609 2.945 1 95.62 309 LYS A N 1
ATOM 2390 C CA . LYS A 1 309 ? -24.047 -25.453 4.379 1 95.62 309 LYS A CA 1
ATOM 2391 C C . LYS A 1 309 ? -23.516 -24.109 4.867 1 95.62 309 LYS A C 1
ATOM 2393 O O . LYS A 1 309 ? -23.656 -23.766 6.043 1 95.62 309 LYS A O 1
ATOM 2398 N N . TRP A 1 310 ? -22.969 -23.375 4.008 1 95.69 310 TRP A N 1
ATOM 2399 C CA . TRP A 1 310 ? -22.375 -22.094 4.402 1 95.69 310 TRP A CA 1
ATOM 2400 C C . TRP A 1 310 ? -23.422 -21.156 4.973 1 95.69 310 TRP A C 1
ATOM 2402 O O . TRP A 1 310 ? -24.469 -20.938 4.359 1 95.69 310 TRP A O 1
ATOM 2412 N N . ASP A 1 311 ? -23.125 -20.641 6.168 1 92.81 311 ASP A N 1
ATOM 2413 C CA . ASP A 1 311 ? -24.062 -19.734 6.82 1 92.81 311 ASP A CA 1
ATOM 2414 C C . ASP A 1 311 ? -23.375 -18.5 7.363 1 92.81 311 ASP A C 1
ATOM 2416 O O . ASP A 1 311 ? -23.5 -18.172 8.539 1 92.81 311 ASP A O 1
ATOM 2420 N N . GLY A 1 312 ? -22.516 -17.969 6.613 1 93 312 GLY A N 1
ATOM 2421 C CA . GLY A 1 312 ? -21.875 -16.734 7 1 93 312 GLY A CA 1
ATOM 2422 C C . GLY A 1 312 ? -20.453 -16.938 7.48 1 93 312 GLY A C 1
ATOM 2423 O O . GLY A 1 312 ? -20.109 -17.984 8.039 1 93 312 GLY A O 1
ATOM 2424 N N . GLY A 1 313 ? -19.641 -15.977 7.316 1 94.38 313 GLY A N 1
ATOM 2425 C CA . GLY A 1 313 ? -18.234 -16.031 7.711 1 94.38 313 GLY A CA 1
ATOM 2426 C C . GLY A 1 313 ? -17.328 -15.32 6.727 1 94.38 313 GLY A C 1
ATOM 2427 O O . GLY A 1 313 ? -17.781 -14.516 5.914 1 94.38 313 GLY A O 1
ATOM 2428 N N . LEU A 1 314 ? -16.078 -15.586 6.922 1 96.44 314 LEU A N 1
ATOM 2429 C CA . LEU A 1 314 ? -15.055 -14.953 6.098 1 96.44 314 LEU A CA 1
ATOM 2430 C C . LEU A 1 314 ? -14.547 -15.914 5.027 1 96.44 314 LEU A C 1
ATOM 2432 O O . LEU A 1 314 ? -14.195 -17.047 5.328 1 96.44 314 LEU A O 1
ATOM 2436 N N . ILE A 1 315 ? -14.594 -15.477 3.846 1 96.69 315 ILE A N 1
ATOM 2437 C CA . ILE A 1 315 ? -14.055 -16.297 2.758 1 96.69 315 ILE A CA 1
ATOM 2438 C C . ILE A 1 315 ? -12.844 -15.594 2.146 1 96.69 315 ILE A C 1
ATOM 2440 O O . ILE A 1 315 ? -12.914 -14.422 1.771 1 96.69 315 ILE A O 1
ATOM 2444 N N . LEU A 1 316 ? -11.773 -16.219 2.182 1 97.94 316 LEU A N 1
ATOM 2445 C CA . LEU A 1 316 ? -10.562 -15.781 1.5 1 97.94 316 LEU A CA 1
ATOM 2446 C C . LEU A 1 316 ? -10.32 -16.594 0.236 1 97.94 316 LEU A C 1
ATOM 2448 O O . LEU A 1 316 ? -9.891 -17.75 0.311 1 97.94 316 LEU A O 1
ATOM 2452 N N . SER A 1 317 ? -10.602 -15.992 -0.892 1 97.12 317 SER A N 1
ATOM 2453 C CA . SER A 1 317 ? -10.672 -16.766 -2.121 1 97.12 317 SER A CA 1
ATOM 2454 C C . SER A 1 317 ? -10.633 -15.875 -3.352 1 97.12 317 SER A C 1
ATOM 2456 O O . SER A 1 317 ? -10.062 -14.781 -3.311 1 97.12 317 SER A O 1
ATOM 2458 N N . SER A 1 318 ? -11.008 -16.391 -4.469 1 94.81 318 SER A N 1
ATOM 2459 C CA . SER A 1 318 ? -11.18 -15.648 -5.711 1 94.81 318 SER A CA 1
ATOM 2460 C C . SER A 1 318 ? -12.633 -15.234 -5.914 1 94.81 318 SER A C 1
ATOM 2462 O O . SER A 1 318 ? -13.477 -15.469 -5.047 1 94.81 318 SER A O 1
ATOM 2464 N N . SER A 1 319 ? -12.914 -14.547 -7.027 1 93.38 319 SER A N 1
ATOM 2465 C CA . SER A 1 319 ? -14.273 -14.117 -7.348 1 93.38 319 SER A CA 1
ATOM 2466 C C . SER A 1 319 ? -15.164 -15.305 -7.688 1 93.38 319 SER A C 1
ATOM 2468 O O . SER A 1 319 ? -16.391 -15.203 -7.633 1 93.38 319 SER A O 1
ATOM 2470 N N . HIS A 1 320 ? -14.578 -16.438 -7.992 1 93.75 320 HIS A N 1
ATOM 2471 C CA . HIS A 1 320 ? -15.375 -17.641 -8.273 1 93.75 320 HIS A CA 1
ATOM 2472 C C . HIS A 1 320 ? -16.203 -18.047 -7.059 1 93.75 320 HIS A C 1
ATOM 2474 O O . HIS A 1 320 ? -17.391 -18.344 -7.184 1 93.75 320 HIS A O 1
ATOM 2480 N N . GLU A 1 321 ? -15.586 -18.078 -5.957 1 94.44 321 GLU A N 1
ATOM 2481 C CA . GLU A 1 321 ? -16.266 -18.516 -4.738 1 94.44 321 GLU A CA 1
ATOM 2482 C C . GLU A 1 321 ? -17.297 -17.484 -4.293 1 94.44 321 GLU A C 1
ATOM 2484 O O . GLU A 1 321 ? -18.375 -17.859 -3.826 1 94.44 321 GLU A O 1
ATOM 2489 N N . THR A 1 322 ? -16.953 -16.203 -4.422 1 92.44 322 THR A N 1
ATOM 2490 C CA . THR A 1 322 ? -17.906 -15.18 -4.023 1 92.44 322 THR A CA 1
ATOM 2491 C C . THR A 1 322 ? -19.141 -15.211 -4.926 1 92.44 322 THR A C 1
ATOM 2493 O O . THR A 1 322 ? -20.266 -15.062 -4.449 1 92.44 322 THR A O 1
ATOM 2496 N N . GLU A 1 323 ? -18.922 -15.438 -6.211 1 92.19 323 GLU A N 1
ATOM 2497 C CA . GLU A 1 323 ? -20.031 -15.547 -7.141 1 92.19 323 GLU A CA 1
ATOM 2498 C C . GLU A 1 323 ? -20.906 -16.75 -6.812 1 92.19 323 GLU A C 1
ATOM 2500 O O . GLU A 1 323 ? -22.141 -16.672 -6.887 1 92.19 323 GLU A O 1
ATOM 2505 N N . ARG A 1 324 ? -20.25 -17.766 -6.539 1 94.25 324 ARG A N 1
ATOM 2506 C CA . ARG A 1 324 ? -20.969 -18.984 -6.172 1 94.25 324 ARG A CA 1
ATOM 2507 C C . ARG A 1 324 ? -21.844 -18.734 -4.953 1 94.25 324 ARG A C 1
ATOM 2509 O O . ARG A 1 324 ? -23.031 -19.094 -4.961 1 94.25 324 ARG A O 1
ATOM 2516 N N . LEU A 1 325 ? -21.375 -18.172 -3.926 1 94.06 325 LEU A N 1
ATOM 2517 C CA . LEU A 1 325 ? -22.125 -17.906 -2.699 1 94.06 325 LEU A CA 1
ATOM 2518 C C . LEU A 1 325 ? -23.234 -16.906 -2.947 1 94.06 325 LEU A C 1
ATOM 2520 O O . LEU A 1 325 ? -24.312 -17.016 -2.361 1 94.06 325 LEU A O 1
ATOM 2524 N N . LEU A 1 326 ? -22.953 -15.945 -3.779 1 91 326 LEU A N 1
ATOM 2525 C CA . LEU A 1 326 ? -23.984 -14.984 -4.141 1 91 326 LEU A CA 1
ATOM 2526 C C . LEU A 1 326 ? -25.156 -15.68 -4.832 1 91 326 LEU A C 1
ATOM 2528 O O . LEU A 1 326 ? -26.312 -15.422 -4.504 1 91 326 LEU A O 1
ATOM 2532 N N . ARG A 1 327 ? -24.797 -16.516 -5.781 1 92.75 327 ARG A N 1
ATOM 2533 C CA . ARG A 1 327 ? -25.828 -17.25 -6.508 1 92.75 327 ARG A CA 1
ATOM 2534 C C . ARG A 1 327 ? -26.641 -18.125 -5.566 1 92.75 327 ARG A C 1
ATOM 2536 O O . ARG A 1 327 ? -27.844 -18.328 -5.777 1 92.75 327 ARG A O 1
ATOM 2543 N N . MET A 1 328 ? -26.031 -18.609 -4.578 1 95 328 MET A N 1
ATOM 2544 C CA . MET A 1 328 ? -26.672 -19.484 -3.613 1 95 328 MET A CA 1
ATOM 2545 C C . MET A 1 328 ? -27.359 -18.672 -2.518 1 95 328 MET A C 1
ATOM 2547 O O . MET A 1 328 ? -27.953 -19.234 -1.596 1 95 328 MET A O 1
ATOM 2551 N N . ASN A 1 329 ? -27.234 -17.359 -2.564 1 92.75 329 ASN A N 1
ATOM 2552 C CA . ASN A 1 329 ? -27.828 -16.438 -1.604 1 92.75 329 ASN A CA 1
ATOM 2553 C C . ASN A 1 329 ? -27.328 -16.719 -0.186 1 92.75 329 ASN A C 1
ATOM 2555 O O . ASN A 1 329 ? -28.125 -16.828 0.745 1 92.75 329 ASN A O 1
ATOM 2559 N N . ARG A 1 330 ? -26.062 -16.938 -0.09 1 93.31 330 ARG A N 1
ATOM 2560 C CA . ARG A 1 330 ? -25.406 -17.141 1.203 1 93.31 330 ARG A CA 1
ATOM 2561 C C . ARG A 1 330 ? -24.625 -15.891 1.617 1 93.31 330 ARG A C 1
ATOM 2563 O O . ARG A 1 330 ? -23.906 -15.312 0.809 1 93.31 330 ARG A O 1
ATOM 2570 N N . PRO A 1 331 ? -24.828 -15.469 2.852 1 91.81 331 PRO A N 1
ATOM 2571 C CA . PRO A 1 331 ? -24.094 -14.297 3.307 1 91.81 331 PRO A CA 1
ATOM 2572 C C . PRO A 1 331 ? -22.609 -14.578 3.529 1 91.81 331 PRO A C 1
ATOM 2574 O O . PRO A 1 331 ? -22.234 -15.68 3.951 1 91.81 331 PRO A O 1
ATOM 2577 N N . PHE A 1 332 ? -21.828 -13.602 3.266 1 92.06 332 PHE A N 1
ATOM 2578 C CA . PHE A 1 332 ? -20.391 -13.781 3.488 1 92.06 332 PHE A CA 1
ATOM 2579 C C . PHE A 1 332 ? -19.688 -12.43 3.537 1 92.06 332 PHE A C 1
ATOM 2581 O O . PHE A 1 332 ? -20.219 -11.422 3.088 1 92.06 332 PHE A O 1
ATOM 2588 N N . VAL A 1 333 ? -18.578 -12.477 4.207 1 91.06 333 VAL A N 1
ATOM 2589 C CA . VAL A 1 333 ? -17.547 -11.445 4.082 1 91.06 333 VAL A CA 1
ATOM 2590 C C . VAL A 1 333 ? -16.359 -12 3.297 1 91.06 333 VAL A C 1
ATOM 2592 O O . VAL A 1 333 ? -15.984 -13.156 3.461 1 91.06 333 VAL A O 1
ATOM 2595 N N . SER A 1 334 ? -15.781 -11.172 2.418 1 92.94 334 SER A N 1
ATOM 2596 C CA . SER A 1 334 ? -14.797 -11.773 1.521 1 92.94 334 SER A CA 1
ATOM 2597 C C . SER A 1 334 ? -13.516 -10.953 1.48 1 92.94 334 SER A C 1
ATOM 2599 O O . SER A 1 334 ? -13.539 -9.742 1.693 1 92.94 334 SER A O 1
ATOM 2601 N N . CYS A 1 335 ? -12.453 -11.609 1.246 1 94.88 335 CYS A N 1
ATOM 2602 C CA . CYS A 1 335 ? -11.125 -11.086 0.941 1 94.88 335 CYS A CA 1
ATOM 2603 C C . CYS A 1 335 ? -10.453 -11.898 -0.162 1 94.88 335 CYS A C 1
ATOM 2605 O O . CYS A 1 335 ? -10.156 -13.086 0.024 1 94.88 335 CYS A O 1
ATOM 2607 N N . HIS A 1 336 ? -10.18 -11.25 -1.199 1 95.94 336 HIS A N 1
ATOM 2608 C CA . HIS A 1 336 ? -9.555 -11.992 -2.285 1 95.94 336 HIS A CA 1
ATOM 2609 C C . HIS A 1 336 ? -8.062 -12.164 -2.049 1 95.94 336 HIS A C 1
ATOM 2611 O O . HIS A 1 336 ? -7.371 -11.203 -1.698 1 95.94 336 HIS A O 1
ATOM 2617 N N . ILE A 1 337 ? -7.594 -13.414 -2.27 1 97 337 ILE A N 1
ATOM 2618 C CA . ILE A 1 337 ? -6.18 -13.703 -2.059 1 97 337 ILE A CA 1
ATOM 2619 C C . ILE A 1 337 ? -5.621 -14.445 -3.264 1 97 337 ILE A C 1
ATOM 2621 O O . ILE A 1 337 ? -4.445 -14.828 -3.279 1 97 337 ILE A O 1
ATOM 2625 N N . THR A 1 338 ? -6.449 -14.664 -4.23 1 94.31 338 THR A N 1
ATOM 2626 C CA . THR A 1 338 ? -6.039 -15.336 -5.457 1 94.31 338 THR A CA 1
ATOM 2627 C C . THR A 1 338 ? -6.898 -14.883 -6.637 1 94.31 338 THR A C 1
ATOM 2629 O O . THR A 1 338 ? -7.938 -14.25 -6.445 1 94.31 338 THR A O 1
ATOM 2632 N N . ARG A 1 339 ? -6.418 -15.055 -7.82 1 90.38 339 ARG A N 1
ATOM 2633 C CA . ARG A 1 339 ? -7.168 -14.727 -9.031 1 90.38 339 ARG A CA 1
ATOM 2634 C C . ARG A 1 339 ? -8.109 -15.867 -9.414 1 90.38 339 ARG A C 1
ATOM 2636 O O . ARG A 1 339 ? -7.891 -17.016 -9.031 1 90.38 339 ARG A O 1
ATOM 2643 N N . PRO A 1 340 ? -9.125 -15.617 -10.047 1 91.19 340 PRO A N 1
ATOM 2644 C CA . PRO A 1 340 ? -9.531 -14.344 -10.648 1 91.19 340 PRO A CA 1
ATOM 2645 C C . PRO A 1 340 ? -10.203 -13.406 -9.656 1 91.19 340 PRO A C 1
ATOM 2647 O O . PRO A 1 340 ? -10.805 -13.867 -8.68 1 91.19 340 PRO A O 1
ATOM 2650 N N . VAL A 1 341 ? -10.07 -12.133 -9.898 1 91.25 341 VAL A N 1
ATOM 2651 C CA . VAL A 1 341 ? -10.727 -11.086 -9.117 1 91.25 341 VAL A CA 1
ATOM 2652 C C . VAL A 1 341 ? -11.445 -10.117 -10.047 1 91.25 341 VAL A C 1
ATOM 2654 O O . VAL A 1 341 ? -10.805 -9.344 -10.766 1 91.25 341 VAL A O 1
ATOM 2657 N N . TYR A 1 342 ? -12.781 -10.156 -10.008 1 86.94 342 TYR A N 1
ATOM 2658 C CA . TYR A 1 342 ? -13.547 -9.289 -10.898 1 86.94 342 TYR A CA 1
ATOM 2659 C C . TYR A 1 342 ? -14.328 -8.25 -10.109 1 86.94 342 TYR A C 1
ATOM 2661 O O . TYR A 1 342 ? -14.766 -7.242 -10.664 1 86.94 342 TYR A O 1
ATOM 2669 N N . ASP A 1 343 ? -14.445 -8.453 -8.883 1 89.62 343 ASP A N 1
ATOM 2670 C CA . ASP A 1 343 ? -15.305 -7.598 -8.07 1 89.62 343 ASP A CA 1
ATOM 2671 C C . ASP A 1 343 ? -14.484 -6.734 -7.117 1 89.62 343 ASP A C 1
ATOM 2673 O O . ASP A 1 343 ? -14.977 -6.305 -6.074 1 89.62 343 ASP A O 1
ATOM 2677 N N . GLU A 1 344 ? -13.289 -6.629 -7.422 1 91.75 344 GLU A N 1
ATOM 2678 C CA . GLU A 1 344 ? -12.375 -5.777 -6.664 1 91.75 344 GLU A CA 1
ATOM 2679 C C . GLU A 1 344 ? -11.25 -5.242 -7.555 1 91.75 344 GLU A C 1
ATOM 2681 O O . GLU A 1 344 ? -10.734 -5.965 -8.406 1 91.75 344 GLU A O 1
ATOM 2686 N N . MET A 1 345 ? -10.953 -4.031 -7.391 1 92.38 345 MET A N 1
ATOM 2687 C CA . MET A 1 345 ? -9.789 -3.473 -8.07 1 92.38 345 MET A CA 1
ATOM 2688 C C . MET A 1 345 ? -8.539 -3.598 -7.199 1 92.38 345 MET A C 1
ATOM 2690 O O . MET A 1 345 ? -8.562 -3.248 -6.016 1 92.38 345 MET A O 1
ATOM 2694 N N . ALA A 1 346 ? -7.539 -4.184 -7.727 1 91.5 346 ALA A N 1
ATOM 2695 C CA . ALA A 1 346 ? -6.27 -4.344 -7.023 1 91.5 346 ALA A CA 1
ATOM 2696 C C . ALA A 1 346 ? -5.113 -3.775 -7.84 1 91.5 346 ALA A C 1
ATOM 2698 O O . ALA A 1 346 ? -4.406 -4.516 -8.531 1 91.5 346 ALA A O 1
ATOM 2699 N N . V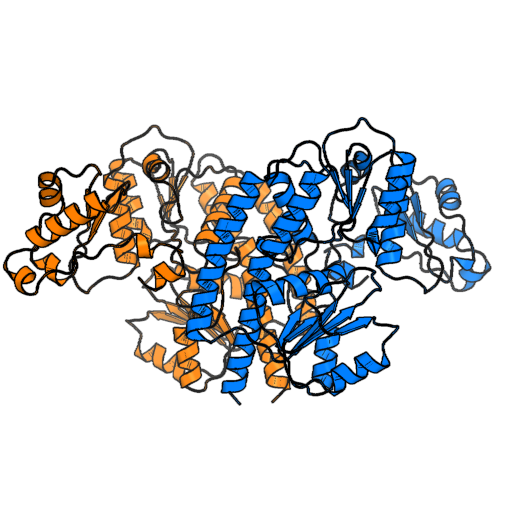AL A 1 347 ? -4.84 -2.471 -7.691 1 92.62 347 VAL A N 1
ATOM 2700 C CA . VAL A 1 347 ? -3.834 -1.841 -8.539 1 92.62 347 VAL A CA 1
ATOM 2701 C C . VAL A 1 347 ? -2.691 -1.31 -7.676 1 92.62 347 VAL A C 1
ATOM 2703 O O . VAL A 1 347 ? -1.579 -1.103 -8.164 1 92.62 347 VAL A O 1
ATOM 2706 N N . SER A 1 348 ? -2.939 -1.143 -6.359 1 94.31 348 SER A N 1
ATOM 2707 C CA . SER A 1 348 ? -1.895 -0.638 -5.477 1 94.31 348 SER A CA 1
ATOM 2708 C C . SER A 1 348 ? -0.726 -1.614 -5.387 1 94.31 348 SER A C 1
ATOM 2710 O O . SER A 1 348 ? -0.859 -2.785 -5.754 1 94.31 348 SER A O 1
ATOM 2712 N N . ASP A 1 349 ? 0.379 -1.173 -4.902 1 93.56 349 ASP A N 1
ATOM 2713 C CA . ASP A 1 349 ? 1.587 -1.993 -4.875 1 93.56 349 ASP A CA 1
ATOM 2714 C C . ASP A 1 349 ? 1.736 -2.703 -3.531 1 93.56 349 ASP A C 1
ATOM 2716 O O . ASP A 1 349 ? 2.854 -2.889 -3.043 1 93.56 349 ASP A O 1
ATOM 2720 N N . LEU A 1 350 ? 0.684 -3.09 -2.971 1 96.19 350 LEU A N 1
ATOM 2721 C CA . LEU A 1 350 ? 0.72 -3.812 -1.704 1 96.19 350 LEU A CA 1
ATOM 2722 C C . LEU A 1 350 ? 0.873 -5.312 -1.938 1 96.19 350 LEU A C 1
ATOM 2724 O O . LEU A 1 350 ? 0.177 -5.887 -2.777 1 96.19 350 LEU A O 1
ATOM 2728 N N . PRO A 1 351 ? 1.778 -5.914 -1.232 1 97.62 351 PRO A N 1
ATOM 2729 C CA . PRO A 1 351 ? 1.927 -7.371 -1.307 1 97.62 351 PRO A CA 1
ATOM 2730 C C . PRO A 1 351 ? 1.006 -8.109 -0.338 1 97.62 351 PRO A C 1
ATOM 2732 O O . PRO A 1 351 ? 0.377 -7.48 0.52 1 97.62 351 PRO A O 1
ATOM 2735 N N . LEU A 1 352 ? 0.922 -9.398 -0.54 1 97.62 352 LEU A N 1
ATOM 2736 C CA . LEU A 1 352 ? 0.27 -10.266 0.43 1 97.62 352 LEU A CA 1
ATOM 2737 C C . LEU A 1 352 ? 1.292 -10.891 1.379 1 97.62 352 LEU A C 1
ATOM 2739 O O . LEU A 1 352 ? 0.951 -11.273 2.498 1 97.62 352 LEU A O 1
ATOM 2743 N N . CYS A 1 353 ? 2.525 -10.906 0.936 1 96.88 353 CYS A N 1
ATOM 2744 C CA . CYS A 1 353 ? 3.576 -11.586 1.688 1 96.88 353 CYS A CA 1
ATOM 2745 C C . CYS A 1 353 ? 4.395 -10.594 2.5 1 96.88 353 CYS A C 1
ATOM 2747 O O . CYS A 1 353 ? 4.367 -9.391 2.229 1 96.88 353 CYS A O 1
ATOM 2749 N N . GLY A 1 354 ? 5.078 -11.172 3.514 1 98 354 GLY A N 1
ATOM 2750 C CA . GLY A 1 354 ? 6.062 -10.391 4.246 1 98 354 GLY A CA 1
ATOM 2751 C C . GLY A 1 354 ? 5.441 -9.469 5.277 1 98 354 GLY A C 1
ATOM 2752 O O . GLY A 1 354 ? 4.285 -9.656 5.668 1 98 354 GLY A O 1
ATOM 2753 N N . ILE A 1 355 ? 6.223 -8.539 5.723 1 98 355 ILE A N 1
ATOM 2754 C CA . ILE A 1 355 ? 5.84 -7.59 6.766 1 98 355 ILE A CA 1
ATOM 2755 C C . ILE A 1 355 ? 4.742 -6.668 6.246 1 98 355 ILE A C 1
ATOM 2757 O O . ILE A 1 355 ? 3.711 -6.492 6.898 1 98 355 ILE A O 1
ATOM 2761 N N . ARG A 1 356 ? 4.922 -6.188 5.078 1 97.56 356 ARG A N 1
ATOM 2762 C CA . ARG A 1 356 ? 3.934 -5.316 4.453 1 97.56 356 ARG A CA 1
ATOM 2763 C C . ARG A 1 356 ? 2.643 -6.074 4.164 1 97.56 356 ARG A C 1
ATOM 2765 O O . ARG A 1 356 ? 1.548 -5.527 4.328 1 97.56 356 ARG A O 1
ATOM 2772 N N . GLY A 1 357 ? 2.865 -7.32 3.764 1 98.06 357 GLY A N 1
ATOM 2773 C CA . GLY A 1 357 ? 1.699 -8.148 3.51 1 98.06 357 GLY A CA 1
ATOM 2774 C C . GLY A 1 357 ? 0.874 -8.414 4.754 1 98.06 357 GLY A C 1
ATOM 2775 O O . GLY A 1 357 ? -0.356 -8.461 4.691 1 98.06 357 GLY A O 1
ATOM 2776 N N . ALA A 1 358 ? 1.565 -8.602 5.859 1 98.06 358 ALA A N 1
ATOM 2777 C CA . ALA A 1 358 ? 0.877 -8.828 7.125 1 98.06 358 ALA A CA 1
ATOM 2778 C C . ALA A 1 358 ? 0.013 -7.633 7.508 1 98.06 358 ALA A C 1
ATOM 2780 O O . ALA A 1 358 ? -1.139 -7.793 7.918 1 98.06 358 ALA A O 1
ATOM 2781 N N . GLU A 1 359 ? 0.537 -6.492 7.363 1 97.19 359 GLU A N 1
ATOM 2782 C CA . GLU A 1 359 ? -0.21 -5.273 7.66 1 97.19 359 GLU A CA 1
ATOM 2783 C C . GLU A 1 359 ? -1.41 -5.121 6.73 1 97.19 359 GLU A C 1
ATOM 2785 O O . GLU A 1 359 ? -2.51 -4.785 7.176 1 97.19 359 GLU A O 1
ATOM 2790 N N . TYR A 1 360 ? -1.202 -5.406 5.488 1 97.44 360 TYR A N 1
ATOM 2791 C CA . TYR A 1 360 ? -2.254 -5.246 4.492 1 97.44 360 TYR A CA 1
ATOM 2792 C C . TYR A 1 360 ? -3.379 -6.25 4.723 1 97.44 360 TYR A C 1
ATOM 2794 O O . TYR A 1 360 ? -4.559 -5.887 4.695 1 97.44 360 TYR A O 1
ATOM 2802 N N . LEU A 1 361 ? -2.99 -7.504 4.918 1 97.94 361 LEU A N 1
ATOM 2803 C CA . LEU A 1 361 ? -4.004 -8.531 5.121 1 97.94 361 LEU A CA 1
ATOM 2804 C C . LEU A 1 361 ? -4.812 -8.258 6.383 1 97.94 361 LEU A C 1
ATOM 2806 O O . LEU A 1 361 ? -6.035 -8.43 6.391 1 97.94 361 LEU A O 1
ATOM 2810 N N . TYR A 1 362 ? -4.121 -7.891 7.449 1 97.19 362 TYR A N 1
ATOM 2811 C CA . TYR A 1 362 ? -4.809 -7.555 8.688 1 97.19 362 TYR A CA 1
ATOM 2812 C C . TYR A 1 362 ? -5.797 -6.418 8.477 1 97.19 362 TYR A C 1
ATOM 2814 O O . TYR A 1 362 ? -6.941 -6.48 8.938 1 97.19 362 TYR A O 1
ATOM 2822 N N . GLU A 1 363 ? -5.32 -5.383 7.77 1 96.12 363 GLU A N 1
ATOM 2823 C CA . GLU A 1 363 ? -6.176 -4.258 7.402 1 96.12 363 GLU A CA 1
ATOM 2824 C C . GLU A 1 363 ? -7.367 -4.723 6.566 1 96.12 363 GLU A C 1
ATOM 2826 O O . GLU A 1 363 ? -8.508 -4.328 6.832 1 96.12 363 GLU A O 1
ATOM 2831 N N . LYS A 1 364 ? -7.09 -5.516 5.594 1 95.69 364 LYS A N 1
ATOM 2832 C CA . LYS A 1 364 ? -8.109 -5.992 4.66 1 95.69 364 LYS A CA 1
ATOM 2833 C C . LYS A 1 364 ? -9.18 -6.809 5.383 1 95.69 364 LYS A C 1
ATOM 2835 O O . LYS A 1 364 ? -10.367 -6.66 5.113 1 95.69 364 LYS A O 1
ATOM 2840 N N . ILE A 1 365 ? -8.805 -7.652 6.312 1 96.25 365 ILE A N 1
ATOM 2841 C CA . ILE A 1 365 ? -9.727 -8.523 7.031 1 96.25 365 ILE A CA 1
ATOM 2842 C C . ILE A 1 365 ? -10.586 -7.695 7.977 1 96.25 365 ILE A C 1
ATOM 2844 O O . ILE A 1 365 ? -11.805 -7.887 8.039 1 96.25 365 ILE A O 1
ATOM 2848 N N . TRP A 1 366 ? -9.984 -6.797 8.719 1 95 366 TRP A N 1
ATOM 2849 C CA . TRP A 1 366 ? -10.742 -5.91 9.586 1 95 366 TRP A CA 1
ATOM 2850 C C . TRP A 1 366 ? -11.781 -5.125 8.789 1 95 366 TRP A C 1
ATOM 2852 O O . TRP A 1 366 ? -12.945 -5.031 9.195 1 95 366 TRP A O 1
ATOM 2862 N N . ASN A 1 367 ? -11.352 -4.566 7.699 1 93.56 367 ASN A N 1
ATOM 2863 C CA . ASN A 1 367 ? -12.25 -3.729 6.906 1 93.56 367 ASN A CA 1
ATOM 2864 C C . ASN A 1 367 ? -13.367 -4.547 6.273 1 93.56 367 ASN A C 1
ATOM 2866 O O . ASN A 1 367 ? -14.484 -4.051 6.109 1 93.56 367 ASN A O 1
ATOM 2870 N N . ALA A 1 368 ? -13.039 -5.77 5.898 1 91.5 368 ALA A N 1
ATOM 2871 C CA . ALA A 1 368 ? -14.094 -6.664 5.414 1 91.5 368 ALA A CA 1
ATOM 2872 C C . ALA A 1 368 ? -15.156 -6.887 6.484 1 91.5 368 ALA A C 1
ATOM 2874 O O . ALA A 1 368 ? -16.359 -6.867 6.191 1 91.5 368 ALA A O 1
ATOM 2875 N N . LYS A 1 369 ? -14.727 -7.074 7.688 1 91.94 369 LYS A N 1
ATOM 2876 C CA . LYS A 1 369 ? -15.648 -7.281 8.797 1 91.94 369 LYS A CA 1
ATOM 2877 C C . LYS A 1 369 ? -16.5 -6.035 9.047 1 91.94 369 LYS A C 1
ATOM 2879 O O . LYS A 1 369 ? -17.719 -6.129 9.234 1 91.94 369 LYS A O 1
ATOM 2884 N N . LEU A 1 370 ? -15.859 -4.902 9.023 1 88.94 370 LEU A N 1
ATOM 2885 C CA . LEU A 1 370 ? -16.531 -3.646 9.328 1 88.94 370 LEU A CA 1
ATOM 2886 C C . LEU A 1 370 ? -17.547 -3.297 8.242 1 88.94 370 LEU A C 1
ATOM 2888 O O . LEU A 1 370 ? -18.609 -2.732 8.531 1 88.94 370 LEU A O 1
ATOM 2892 N N . SER A 1 371 ? -17.188 -3.572 7.012 1 82 371 SER A N 1
ATOM 2893 C CA . SER A 1 371 ? -18.109 -3.318 5.91 1 82 371 SER A CA 1
ATOM 2894 C C . SER A 1 371 ? -19.344 -4.203 6.012 1 82 371 SER A C 1
ATOM 2896 O O . SER A 1 371 ? -20.438 -3.801 5.598 1 82 371 SER A O 1
ATOM 2898 N N . GLY A 1 372 ? -19.188 -5.379 6.477 1 67.25 372 GLY A N 1
ATOM 2899 C CA . GLY A 1 372 ? -20.312 -6.27 6.691 1 67.25 372 GLY A CA 1
ATOM 2900 C C . GLY A 1 372 ? -21.25 -5.793 7.785 1 67.25 372 GLY A C 1
ATOM 2901 O O . GLY A 1 372 ? -22.469 -5.977 7.695 1 67.25 372 GLY A O 1
ATOM 2902 N N . HIS A 1 373 ? -20.688 -5.156 8.805 1 59.84 373 HIS A N 1
ATOM 2903 C CA . HIS A 1 373 ? -21.469 -4.66 9.938 1 59.84 373 HIS A CA 1
ATOM 2904 C C . HIS A 1 373 ? -22.281 -3.438 9.539 1 59.84 373 HIS A C 1
ATOM 2906 O O . HIS A 1 373 ? -23.438 -3.303 9.953 1 59.84 373 HIS A O 1
ATOM 2912 N N . ILE A 1 374 ? -21.672 -2.59 8.867 1 52.06 374 ILE A N 1
ATOM 2913 C CA . ILE A 1 374 ? -22.359 -1.365 8.477 1 52.06 374 ILE A CA 1
ATOM 2914 C C . ILE A 1 374 ? -23.516 -1.702 7.539 1 52.06 374 ILE A C 1
ATOM 2916 O O . ILE A 1 374 ? -24.562 -1.058 7.578 1 52.06 374 ILE A O 1
ATOM 2920 N N . ARG A 1 375 ? -23.297 -2.805 6.836 1 49.41 375 ARG A N 1
ATOM 2921 C CA . ARG A 1 375 ? -24.344 -3.285 5.93 1 49.41 375 ARG A CA 1
ATOM 2922 C C . ARG A 1 375 ? -25.516 -3.875 6.703 1 49.41 375 ARG A C 1
ATOM 2924 O O . ARG A 1 375 ? -26.672 -3.729 6.297 1 49.41 375 ARG A O 1
ATOM 2931 N N . MET A 1 376 ? -25.203 -4.621 7.746 1 43.84 376 MET A N 1
ATOM 2932 C CA . MET A 1 376 ? -26.25 -5.266 8.531 1 43.84 376 MET A CA 1
ATOM 2933 C C . MET A 1 376 ? -27.031 -4.246 9.359 1 43.84 376 MET A C 1
ATOM 2935 O O . MET A 1 376 ? -28.156 -4.504 9.781 1 43.84 376 MET A O 1
ATOM 2939 N N . ALA A 1 377 ? -26.391 -3.096 9.766 1 39.16 377 ALA A N 1
ATOM 2940 C CA . ALA A 1 377 ? -27.141 -2.109 10.531 1 39.16 377 ALA A CA 1
ATOM 2941 C C . ALA A 1 377 ? -28.234 -1.461 9.68 1 39.16 377 ALA A C 1
ATOM 2943 O O . ALA A 1 377 ? -29.141 -0.833 10.211 1 39.16 377 ALA A O 1
ATOM 2944 N N . LYS A 1 378 ? -28.078 -1.453 8.398 1 41.88 378 LYS A N 1
ATOM 2945 C CA . LYS A 1 378 ? -29.062 -0.838 7.52 1 41.88 378 LYS A CA 1
ATOM 2946 C C . LYS A 1 378 ? -30.234 -1.775 7.281 1 41.88 378 LYS A C 1
ATOM 2948 O O . LYS A 1 378 ? -31.219 -1.398 6.633 1 41.88 378 LYS A O 1
ATOM 2953 N N . THR A 1 379 ? -30 -3.17 7.387 1 35.5 379 THR A N 1
ATOM 2954 C CA . THR A 1 379 ? -31.188 -4.012 7.32 1 35.5 379 THR A CA 1
ATOM 2955 C C . THR A 1 379 ? -31.875 -4.086 8.68 1 35.5 379 THR A C 1
ATOM 2957 O O . THR A 1 379 ? -31.219 -4.309 9.703 1 35.5 379 THR A O 1
ATOM 2960 N N . MET B 1 1 ? -5.148 14.336 21.688 1 46.81 1 MET B N 1
ATOM 2961 C CA . MET B 1 1 ? -4.277 13.297 22.234 1 46.81 1 MET B CA 1
ATOM 2962 C C . MET B 1 1 ? -4.645 11.93 21.672 1 46.81 1 MET B C 1
ATOM 2964 O O . MET B 1 1 ? -3.773 11.188 21.203 1 46.81 1 MET B O 1
ATOM 2968 N N . LYS B 1 2 ? -5.906 11.695 21.578 1 48.44 2 LYS B N 1
ATOM 2969 C CA . LYS B 1 2 ? -6.328 10.375 21.125 1 48.44 2 LYS B CA 1
ATOM 2970 C C . LYS B 1 2 ? -5.945 10.133 19.672 1 48.44 2 LYS B C 1
ATOM 2972 O O . LYS B 1 2 ? -5.492 9.047 19.312 1 48.44 2 LYS B O 1
ATOM 2977 N N . TYR B 1 3 ? -6.016 11.297 19 1 53.66 3 TYR B N 1
ATOM 2978 C CA . TYR B 1 3 ? -5.723 11.148 17.578 1 53.66 3 TYR B CA 1
ATOM 2979 C C . TYR B 1 3 ? -4.238 10.898 17.359 1 53.66 3 TYR B C 1
ATOM 2981 O O . TYR B 1 3 ? -3.859 10.125 16.469 1 53.66 3 TYR B O 1
ATOM 2989 N N . ILE B 1 4 ? -3.553 11.484 18.203 1 52.56 4 ILE B N 1
ATOM 2990 C CA . ILE B 1 4 ? -2.105 11.336 18.094 1 52.56 4 ILE B CA 1
ATOM 2991 C C . ILE B 1 4 ? -1.698 9.93 18.516 1 52.56 4 ILE B C 1
ATOM 2993 O O . ILE B 1 4 ? -0.87 9.289 17.859 1 52.56 4 ILE B O 1
ATOM 2997 N N . ASP B 1 5 ? -2.379 9.508 19.469 1 51.38 5 ASP B N 1
ATOM 2998 C CA . ASP B 1 5 ? -2.039 8.188 19.984 1 51.38 5 ASP B CA 1
ATOM 2999 C C . ASP B 1 5 ? -2.457 7.086 19.016 1 51.38 5 ASP B C 1
ATOM 3001 O O . ASP B 1 5 ? -1.805 6.043 18.938 1 51.38 5 ASP B O 1
ATOM 3005 N N . ASP B 1 6 ? -3.393 7.441 18.344 1 55.78 6 ASP B N 1
ATOM 3006 C CA . ASP B 1 6 ? -3.898 6.457 17.391 1 55.78 6 ASP B CA 1
ATOM 3007 C C . ASP B 1 6 ? -2.943 6.293 16.203 1 55.78 6 ASP B C 1
ATOM 3009 O O . ASP B 1 6 ? -2.865 5.219 15.609 1 55.78 6 ASP B O 1
ATOM 3013 N N . SER B 1 7 ? -2.24 7.348 16.078 1 55.69 7 SER B N 1
ATOM 3014 C CA . SER B 1 7 ? -1.415 7.34 14.867 1 55.69 7 SER B CA 1
ATOM 3015 C C . SER B 1 7 ? 0.031 6.98 15.195 1 55.69 7 SER B C 1
ATOM 3017 O O . SER B 1 7 ? 0.767 6.508 14.32 1 55.69 7 SER B O 1
ATOM 3019 N N . MET B 1 8 ? 0.381 7.293 16.438 1 61.81 8 MET B N 1
ATOM 3020 C CA . MET B 1 8 ? 1.783 7.098 16.797 1 61.81 8 MET B CA 1
ATOM 3021 C C . MET B 1 8 ? 1.91 6.262 18.062 1 61.81 8 MET B C 1
ATOM 3023 O O . MET B 1 8 ? 1.825 6.793 19.172 1 61.81 8 MET B O 1
ATOM 3027 N N . PRO B 1 9 ? 2.227 4.961 17.812 1 60.41 9 PRO B N 1
ATOM 3028 C CA . PRO B 1 9 ? 2.414 4.141 19 1 60.41 9 PRO B CA 1
ATOM 3029 C C . PRO B 1 9 ? 3.457 4.715 19.953 1 60.41 9 PRO B C 1
ATOM 3031 O O . PRO B 1 9 ? 4.535 5.125 19.531 1 60.41 9 PRO B O 1
ATOM 3034 N N . GLY B 1 10 ? 3.113 4.887 21.172 1 59.88 10 GLY B N 1
ATOM 3035 C CA . GLY B 1 10 ? 4.047 5.359 22.172 1 59.88 10 GLY B CA 1
ATOM 3036 C C . GLY B 1 10 ? 3.99 6.859 22.391 1 59.88 10 GLY B C 1
ATOM 3037 O O . GLY B 1 10 ? 4.707 7.398 23.234 1 59.88 10 GLY B O 1
ATOM 3038 N N . ALA B 1 11 ? 3.148 7.484 21.562 1 63.19 11 ALA B N 1
ATOM 3039 C CA . ALA B 1 11 ? 3.059 8.938 21.688 1 63.19 11 ALA B CA 1
ATOM 3040 C C . ALA B 1 11 ? 2.594 9.352 23.078 1 63.19 11 ALA B C 1
ATOM 3042 O O . ALA B 1 11 ? 3.078 10.336 23.625 1 63.19 11 ALA B O 1
ATOM 3043 N N . ALA B 1 12 ? 1.789 8.562 23.641 1 59.16 12 ALA B N 1
ATOM 3044 C CA . ALA B 1 12 ? 1.243 8.891 24.953 1 59.16 12 ALA B CA 1
ATOM 3045 C C . ALA B 1 12 ? 2.338 8.906 26.016 1 59.16 12 ALA B C 1
ATOM 3047 O O . ALA B 1 12 ? 2.281 9.688 26.969 1 59.16 12 ALA B O 1
ATOM 3048 N N . GLU B 1 13 ? 3.285 8.109 25.781 1 63.41 13 GLU B N 1
ATOM 3049 C CA . GLU B 1 13 ? 4.363 8.008 26.75 1 63.41 13 GLU B CA 1
ATOM 3050 C C . GLU B 1 13 ? 5.246 9.25 26.734 1 63.41 13 GLU B C 1
ATOM 3052 O O . GLU B 1 13 ? 6.016 9.492 27.672 1 63.41 13 GLU B O 1
ATOM 3057 N N . ARG B 1 14 ? 4.93 10.055 25.734 1 70.06 14 ARG B N 1
ATOM 3058 C CA . ARG B 1 14 ? 5.781 11.234 25.578 1 70.06 14 ARG B CA 1
ATOM 3059 C C . ARG B 1 14 ? 5.109 12.477 26.141 1 70.06 14 ARG B C 1
ATOM 3061 O O . ARG B 1 14 ? 5.699 13.555 26.141 1 70.06 14 ARG B O 1
ATOM 3068 N N . PHE B 1 15 ? 3.914 12.219 26.672 1 71.56 15 PHE B N 1
ATOM 3069 C CA . PHE B 1 15 ? 3.188 13.359 27.219 1 71.56 15 PHE B CA 1
ATOM 3070 C C . PHE B 1 15 ? 3.035 13.234 28.719 1 71.56 15 PHE B C 1
ATOM 3072 O O . PHE B 1 15 ? 2.699 12.156 29.234 1 71.56 15 PHE B O 1
ATOM 3079 N N . TYR B 1 16 ? 3.482 14.32 29.516 1 69.69 16 TYR B N 1
ATOM 3080 C CA . TYR B 1 16 ? 3.324 14.391 30.969 1 69.69 16 TYR B CA 1
ATOM 3081 C C . TYR B 1 16 ? 2.506 15.617 31.359 1 69.69 16 TYR B C 1
ATOM 3083 O O . TYR B 1 16 ? 2.691 16.703 30.812 1 69.69 16 TYR B O 1
ATOM 3091 N N . CYS B 1 17 ? 1.466 15.336 32.156 1 65.88 17 CYS B N 1
ATOM 3092 C CA . CYS B 1 17 ? 0.617 16.422 32.656 1 65.88 17 CYS B CA 1
ATOM 3093 C C . CYS B 1 17 ? 0.896 16.734 34.094 1 65.88 17 CYS B C 1
ATOM 3095 O O . CYS B 1 17 ? 0.968 15.836 34.938 1 65.88 17 CYS B O 1
ATOM 3097 N N . THR B 1 18 ? 1.34 18 34.531 1 66.75 18 THR B N 1
ATOM 3098 C CA . THR B 1 18 ? 1.666 18.406 35.906 1 66.75 18 THR B CA 1
ATOM 3099 C C . THR B 1 18 ? 0.4 18.531 36.75 1 66.75 18 THR B C 1
ATOM 3101 O O . THR B 1 18 ? 0.459 18.469 37.969 1 66.75 18 THR B O 1
ATOM 3104 N N . GLN B 1 19 ? -0.839 18.156 36.312 1 57.94 19 GLN B N 1
ATOM 3105 C CA . GLN B 1 19 ? -2.111 18.297 37 1 57.94 19 GLN B CA 1
ATOM 3106 C C . GLN B 1 19 ? -2.055 19.438 38.031 1 57.94 19 GLN B C 1
ATOM 3108 O O . GLN B 1 19 ? -1.772 19.203 39.219 1 57.94 19 GLN B O 1
ATOM 3113 N N . PRO B 1 20 ? -2.303 20.609 37.75 1 56.78 20 PRO B N 1
ATOM 3114 C CA . PRO B 1 20 ? -2.195 21.703 38.719 1 56.78 20 PRO B CA 1
ATOM 3115 C C . PRO B 1 20 ? -3.248 21.625 39.812 1 56.78 20 PRO B C 1
ATOM 3117 O O . PRO B 1 20 ? -4.363 21.156 39.562 1 56.78 20 PRO B O 1
ATOM 3120 N N . ASP B 1 21 ? -2.881 21.766 41.031 1 56.69 21 ASP B N 1
ATOM 3121 C CA . ASP B 1 21 ? -3.797 21.828 42.188 1 56.69 21 ASP B CA 1
ATOM 3122 C C . ASP B 1 21 ? -4.738 23.031 42.062 1 56.69 21 ASP B C 1
ATOM 3124 O O . ASP B 1 21 ? -4.445 23.984 41.312 1 56.69 21 ASP B O 1
ATOM 3128 N N . GLN B 1 22 ? -6.012 22.859 42.438 1 54.5 22 GLN B N 1
ATOM 3129 C CA . GLN B 1 22 ? -7.059 23.875 42.406 1 54.5 22 GLN B CA 1
ATOM 3130 C C . GLN B 1 22 ? -6.496 25.25 42.781 1 54.5 22 GLN B C 1
ATOM 3132 O O . GLN B 1 22 ? -6.93 26.266 42.25 1 54.5 22 GLN B O 1
ATOM 3137 N N . ASN B 1 23 ? -5.613 25.328 43.594 1 51.81 23 ASN B N 1
ATOM 3138 C CA . ASN B 1 23 ? -5.098 26.594 44.062 1 51.81 23 ASN B CA 1
ATOM 3139 C C . ASN B 1 23 ? -4.035 27.172 43.125 1 51.81 23 ASN B C 1
ATOM 3141 O O . ASN B 1 23 ? -3.605 28.312 43.312 1 51.81 23 ASN B O 1
ATOM 3145 N N . SER B 1 24 ? -3.635 26.422 42.219 1 53.94 24 SER B N 1
ATOM 3146 C CA . SER B 1 24 ? -2.535 26.781 41.344 1 53.94 24 SER B CA 1
ATOM 3147 C C . SER B 1 24 ? -2.947 27.891 40.375 1 53.94 24 SER B C 1
ATOM 3149 O O . SER B 1 24 ? -2.105 28.672 39.906 1 53.94 24 SER B O 1
ATOM 3151 N N . LEU B 1 25 ? -4.176 27.984 40.125 1 55.41 25 LEU B N 1
ATOM 3152 C CA . LEU B 1 25 ? -4.691 29.031 39.219 1 55.41 25 LEU B CA 1
ATOM 3153 C C . LEU B 1 25 ? -4.488 30.406 39.844 1 55.41 25 LEU B C 1
ATOM 3155 O O . LEU B 1 25 ? -4.402 31.406 39.125 1 55.41 25 LEU B O 1
ATOM 3159 N N . VAL B 1 26 ? -4.359 30.391 41.219 1 50.28 26 VAL B N 1
ATOM 3160 C CA . VAL B 1 26 ? -4.242 31.641 41.938 1 50.28 26 VAL B CA 1
ATOM 3161 C C . VAL B 1 26 ? -2.77 31.969 42.188 1 50.28 26 VAL B C 1
ATOM 3163 O O . VAL B 1 26 ? -2.344 33.125 42.062 1 50.28 26 VAL B O 1
ATOM 3166 N N . TYR B 1 27 ? -2 31.062 42.594 1 50.59 27 TYR B N 1
ATOM 3167 C CA . TYR B 1 27 ? -0.671 31.359 43.125 1 50.59 27 TYR B CA 1
ATOM 3168 C C . TYR B 1 27 ? 0.405 31.047 42.094 1 50.59 27 TYR B C 1
ATOM 3170 O O . TYR B 1 27 ? 1.579 31.359 42.312 1 50.59 27 TYR B O 1
ATOM 3178 N N . GLY B 1 28 ? 0.018 30.734 40.969 1 58.84 28 GLY B N 1
ATOM 3179 C CA . GLY B 1 28 ? 0.991 30.406 39.938 1 58.84 28 GLY B CA 1
ATOM 3180 C C . GLY B 1 28 ? 1.284 28.922 39.844 1 58.84 28 GLY B C 1
ATOM 3181 O O . GLY B 1 28 ? 1.033 28.172 40.781 1 58.84 28 GLY B O 1
ATOM 3182 N N . THR B 1 29 ? 1.643 28.453 38.781 1 70 29 THR B N 1
ATOM 3183 C CA . THR B 1 29 ? 1.829 27.031 38.531 1 70 29 THR B CA 1
ATOM 3184 C C . THR B 1 29 ? 3.299 26.656 38.656 1 70 29 THR B C 1
ATOM 3186 O O . THR B 1 29 ? 3.707 25.562 38.219 1 70 29 THR B O 1
ATOM 3189 N N . GLU B 1 30 ? 4.027 27.562 39.312 1 78.69 30 GLU B N 1
ATOM 3190 C CA . GLU B 1 30 ? 5.465 27.328 39.406 1 78.69 30 GLU B CA 1
ATOM 3191 C C . GLU B 1 30 ? 5.77 26.062 40.188 1 78.69 30 GLU B C 1
ATOM 3193 O O . GLU B 1 30 ? 6.582 25.234 39.781 1 78.69 30 GLU B O 1
ATOM 3198 N N . LYS B 1 31 ? 5.133 25.969 41.25 1 78.25 31 LYS B N 1
ATOM 3199 C CA . LYS B 1 31 ? 5.379 24.797 42.094 1 78.25 31 LYS B CA 1
ATOM 3200 C C . LYS B 1 31 ? 5.039 23.516 41.375 1 78.25 31 LYS B C 1
ATOM 3202 O O . LYS B 1 31 ? 5.773 22.531 41.469 1 78.25 31 LYS B O 1
ATOM 3207 N N . ASP B 1 32 ? 3.986 23.594 40.719 1 81.44 32 ASP B N 1
ATOM 3208 C CA . ASP B 1 32 ? 3.551 22.422 39.969 1 81.44 32 ASP B CA 1
ATOM 3209 C C . ASP B 1 32 ? 4.539 22.078 38.844 1 81.44 32 ASP B C 1
ATOM 3211 O O . ASP B 1 32 ? 4.812 20.891 38.594 1 81.44 32 ASP B O 1
ATOM 3215 N N . LEU B 1 33 ? 5.004 23.031 38.219 1 83.69 33 LEU B N 1
ATOM 3216 C CA . LEU B 1 33 ? 5.965 22.844 37.156 1 83.69 33 LEU B CA 1
ATOM 3217 C C . LEU B 1 33 ? 7.266 22.25 37.688 1 83.69 33 LEU B C 1
ATOM 3219 O O . LEU B 1 33 ? 7.836 21.344 37.062 1 83.69 33 LEU B O 1
ATOM 3223 N N . ILE B 1 34 ? 7.648 22.766 38.75 1 84.94 34 ILE B N 1
ATOM 3224 C CA . ILE B 1 34 ? 8.891 22.297 39.375 1 84.94 34 ILE B CA 1
ATOM 3225 C C . ILE B 1 34 ? 8.742 20.844 39.781 1 84.94 34 ILE B C 1
ATOM 3227 O O . ILE B 1 34 ? 9.648 20.031 39.562 1 84.94 34 ILE B O 1
ATOM 3231 N N . ASN B 1 35 ? 7.602 20.547 40.312 1 83.94 35 ASN B N 1
ATOM 3232 C CA . ASN B 1 35 ? 7.34 19.156 40.688 1 83.94 35 ASN B CA 1
ATOM 3233 C C . ASN B 1 35 ? 7.355 18.25 39.469 1 83.94 35 ASN B C 1
ATOM 3235 O O . ASN B 1 35 ? 7.836 17.109 39.531 1 83.94 35 ASN B O 1
ATOM 3239 N N . GLY B 1 36 ? 6.816 18.781 38.469 1 84.62 36 GLY B N 1
ATOM 3240 C CA . GLY B 1 36 ? 6.848 18.031 37.219 1 84.62 36 GLY B CA 1
ATOM 3241 C C . GLY B 1 36 ? 8.258 17.797 36.688 1 84.62 36 GLY B C 1
ATOM 3242 O O . GLY B 1 36 ? 8.578 16.703 36.25 1 84.62 36 GLY B O 1
ATOM 3243 N N . PHE B 1 37 ? 9.031 18.766 36.812 1 87.5 37 PHE B N 1
ATOM 3244 C CA . PHE B 1 37 ? 10.422 18.656 36.375 1 87.5 37 PHE B CA 1
ATOM 3245 C C . PHE B 1 37 ? 11.18 17.641 37.219 1 87.5 37 PHE B C 1
ATOM 3247 O O . PHE B 1 37 ? 11.922 16.812 36.688 1 87.5 37 PHE B O 1
ATOM 3254 N N . GLU B 1 38 ? 10.961 17.656 38.406 1 86.5 38 GLU B N 1
ATOM 3255 C CA . GLU B 1 38 ? 11.641 16.734 39.312 1 86.5 38 GLU B CA 1
ATOM 3256 C C . GLU B 1 38 ? 11.219 15.289 39.031 1 86.5 38 GLU B C 1
ATOM 3258 O O . GLU B 1 38 ? 12.047 14.375 39.062 1 86.5 38 GLU B O 1
ATOM 3263 N N . TYR B 1 39 ? 9.984 15.211 38.844 1 86.19 39 TYR B N 1
ATOM 3264 C CA . TYR B 1 39 ? 9.484 13.891 38.469 1 86.19 39 TYR B CA 1
ATOM 3265 C C . TYR B 1 39 ? 10.172 13.375 37.219 1 86.19 39 TYR B C 1
ATOM 3267 O O . TYR B 1 39 ? 10.586 12.211 37.156 1 86.19 39 TYR B O 1
ATOM 3275 N N . LEU B 1 40 ? 10.297 14.172 36.219 1 86.62 40 LEU B N 1
ATOM 3276 C CA . LEU B 1 40 ? 10.891 13.781 34.969 1 86.62 40 LEU B CA 1
ATOM 3277 C C . LEU B 1 40 ? 12.375 13.492 35.125 1 86.62 40 LEU B C 1
ATOM 3279 O O . LEU B 1 40 ? 12.922 12.609 34.438 1 86.62 40 LEU B O 1
ATOM 3283 N N . LYS B 1 41 ? 13 14.219 35.906 1 86.69 41 LYS B N 1
ATOM 3284 C CA . LYS B 1 41 ? 14.414 13.984 36.188 1 86.69 41 LYS B CA 1
ATOM 3285 C C . LYS B 1 41 ? 14.633 12.594 36.75 1 86.69 41 LYS B C 1
ATOM 3287 O O . LYS B 1 41 ? 15.641 11.938 36.469 1 86.69 41 LYS B O 1
ATOM 3292 N N . LYS B 1 42 ? 13.656 12.203 37.531 1 86.56 42 LYS B N 1
ATOM 3293 C CA . LYS B 1 42 ? 13.789 10.93 38.25 1 86.56 42 LYS B CA 1
ATOM 3294 C C . LYS B 1 42 ? 13.352 9.766 37.375 1 86.56 42 LYS B C 1
ATOM 3296 O O . LYS B 1 42 ? 13.898 8.664 37.469 1 86.56 42 LYS B O 1
ATOM 3301 N N . ASN B 1 43 ? 12.398 10.078 36.531 1 84.56 43 ASN B N 1
ATOM 3302 C CA . ASN B 1 43 ? 11.719 8.953 35.875 1 84.56 43 ASN B CA 1
ATOM 3303 C C . ASN B 1 43 ? 11.93 8.969 34.375 1 84.56 43 ASN B C 1
ATOM 3305 O O . ASN B 1 43 ? 11.523 8.039 33.688 1 84.56 43 ASN B O 1
ATOM 3309 N N . GLY B 1 44 ? 12.562 9.984 33.906 1 82.94 44 GLY B N 1
ATOM 3310 C CA . GLY B 1 44 ? 12.688 10.07 32.438 1 82.94 44 GLY B CA 1
ATOM 3311 C C . GLY B 1 44 ? 14.031 10.609 32 1 82.94 44 GLY B C 1
ATOM 3312 O O . GLY B 1 44 ? 14.875 10.953 32.812 1 82.94 44 GLY B O 1
ATOM 3313 N N . ASN B 1 45 ? 14.305 10.453 30.703 1 83.75 45 ASN B N 1
ATOM 3314 C CA . ASN B 1 45 ? 15.5 11.023 30.078 1 83.75 45 ASN B CA 1
ATOM 3315 C C . ASN B 1 45 ? 15.211 11.531 28.672 1 83.75 45 ASN B C 1
ATOM 3317 O O . ASN B 1 45 ? 15.781 11.039 27.703 1 83.75 45 ASN B O 1
ATOM 3321 N N . PRO B 1 46 ? 14.375 12.617 28.688 1 86.62 46 PRO B N 1
ATOM 3322 C CA . PRO B 1 46 ? 14.086 13.164 27.359 1 86.62 46 PRO B CA 1
ATOM 3323 C C . PRO B 1 46 ? 15.273 13.891 26.75 1 86.62 46 PRO B C 1
ATOM 3325 O O . PRO B 1 46 ? 16.156 14.367 27.469 1 86.62 46 PRO B O 1
ATOM 3328 N N . GLU B 1 47 ? 15.336 13.859 25.453 1 85.81 47 GLU B N 1
ATOM 3329 C CA . GLU B 1 47 ? 16.359 14.648 24.766 1 85.81 47 GLU B CA 1
ATOM 3330 C C . GLU B 1 47 ? 16.047 16.141 24.844 1 85.81 47 GLU B C 1
ATOM 3332 O O . GLU B 1 47 ? 16.969 16.969 24.922 1 85.81 47 GLU B O 1
ATOM 3337 N N . ARG B 1 48 ? 14.758 16.406 24.828 1 89.38 48 ARG B N 1
ATOM 3338 C CA . ARG B 1 48 ? 14.242 17.781 24.891 1 89.38 48 ARG B CA 1
ATOM 3339 C C . ARG B 1 48 ? 12.859 17.812 25.531 1 89.38 48 ARG B C 1
ATOM 3341 O O . ARG B 1 48 ? 12.094 16.844 25.422 1 89.38 48 ARG B O 1
ATOM 3348 N N . LEU B 1 49 ? 12.641 18.938 26.188 1 88.25 49 LEU B N 1
ATOM 3349 C CA . LEU B 1 49 ? 11.367 19.047 26.875 1 88.25 49 LEU B CA 1
ATOM 3350 C C . LEU B 1 49 ? 10.578 20.25 26.375 1 88.25 49 LEU B C 1
ATOM 3352 O O . LEU B 1 49 ? 11.102 21.359 26.312 1 88.25 49 LEU B O 1
ATOM 3356 N N . PHE B 1 50 ? 9.375 19.938 25.906 1 86.31 50 PHE B N 1
ATOM 3357 C CA . PHE B 1 50 ? 8.453 20.984 25.5 1 86.31 50 PHE B CA 1
ATOM 3358 C C . PHE B 1 50 ? 7.348 21.172 26.531 1 86.31 50 PHE B C 1
ATOM 3360 O O . PHE B 1 50 ? 6.691 20.219 26.922 1 86.31 50 PHE B O 1
ATOM 3367 N N . VAL B 1 51 ? 7.215 22.391 26.984 1 83.5 51 VAL B N 1
ATOM 3368 C CA . VAL B 1 51 ? 6.223 22.672 28.016 1 83.5 51 VAL B CA 1
ATOM 3369 C C . VAL B 1 51 ? 5.117 23.562 27.438 1 83.5 51 VAL B C 1
ATOM 3371 O O . VAL B 1 51 ? 5.391 24.625 26.891 1 83.5 51 VAL B O 1
ATOM 3374 N N . GLN B 1 52 ? 3.906 22.984 27.5 1 79.44 52 GLN B N 1
ATOM 3375 C CA . GLN B 1 52 ? 2.754 23.719 26.984 1 79.44 52 GLN B CA 1
ATOM 3376 C C . GLN B 1 52 ? 1.799 24.094 28.109 1 79.44 52 GLN B C 1
ATOM 3378 O O . GLN B 1 52 ? 1.487 23.266 28.969 1 79.44 52 GLN B O 1
ATOM 3383 N N . ASN B 1 53 ? 1.475 25.344 28.109 1 73.44 53 ASN B N 1
ATOM 3384 C CA . ASN B 1 53 ? 0.522 25.812 29.109 1 73.44 53 ASN B CA 1
ATOM 3385 C C . ASN B 1 53 ? -0.918 25.641 28.641 1 73.44 53 ASN B C 1
ATOM 3387 O O . ASN B 1 53 ? -1.205 25.797 27.453 1 73.44 53 ASN B O 1
ATOM 3391 N N . ASN B 1 54 ? -1.721 25.125 29.531 1 65.44 54 ASN B N 1
ATOM 3392 C CA . ASN B 1 54 ? -3.141 25.078 29.203 1 65.44 54 ASN B CA 1
ATOM 3393 C C . ASN B 1 54 ? -3.807 26.438 29.391 1 65.44 54 ASN B C 1
ATOM 3395 O O . ASN B 1 54 ? -3.188 27.375 29.891 1 65.44 54 ASN B O 1
ATOM 3399 N N . CYS B 1 55 ? -5.004 26.547 28.875 1 58.06 55 CYS B N 1
ATOM 3400 C CA . CYS B 1 55 ? -5.766 27.781 28.797 1 58.06 55 CYS B CA 1
ATOM 3401 C C . CYS B 1 55 ? -5.848 28.469 30.156 1 58.06 55 CYS B C 1
ATOM 3403 O O . CYS B 1 55 ? -5.754 29.703 30.234 1 58.06 55 CYS B O 1
ATOM 3405 N N . SER B 1 56 ? -6.094 27.703 31.078 1 52.38 56 SER B N 1
ATOM 3406 C CA . SER B 1 56 ? -6.332 28.328 32.375 1 52.38 56 SER B CA 1
ATOM 3407 C C . SER B 1 56 ? -5.059 28.953 32.938 1 52.38 56 SER B C 1
ATOM 3409 O O . SER B 1 56 ? -5.113 29.938 33.656 1 52.38 56 SER B O 1
ATOM 3411 N N . ILE B 1 57 ? -4.004 28.5 32.469 1 52.84 57 ILE B N 1
ATOM 3412 C CA . ILE B 1 57 ? -2.725 28.891 33.031 1 52.84 57 ILE B CA 1
ATOM 3413 C C . ILE B 1 57 ? -2.119 30.016 32.219 1 52.84 57 ILE B C 1
ATOM 3415 O O . ILE B 1 57 ? -1.4 30.875 32.75 1 52.84 57 ILE B O 1
ATOM 3419 N N . SER B 1 58 ? -2.414 30.031 30.969 1 54.84 58 SER B N 1
ATOM 3420 C CA . SER B 1 58 ? -1.855 31.062 30.109 1 54.84 58 SER B CA 1
ATOM 3421 C C . SER B 1 58 ? -2.152 32.469 30.641 1 54.84 58 SER B C 1
ATOM 3423 O O . SER B 1 58 ? -1.398 33.406 30.391 1 54.84 58 SER B O 1
ATOM 3425 N N . LEU B 1 59 ? -3.227 32.406 31.391 1 52.38 59 LEU B N 1
ATOM 3426 C CA . LEU B 1 59 ? -3.617 33.688 32 1 52.38 59 LEU B CA 1
ATOM 3427 C C . LEU B 1 59 ? -2.654 34.062 33.125 1 52.38 59 LEU B C 1
ATOM 3429 O O . LEU B 1 59 ? -2.496 35.25 33.438 1 52.38 59 LEU B O 1
ATOM 3433 N N . VAL B 1 60 ? -2.135 33.062 33.625 1 55.59 60 VAL B N 1
ATOM 3434 C CA . VAL B 1 60 ? -1.221 33.344 34.75 1 55.59 60 VAL B CA 1
ATOM 3435 C C . VAL B 1 60 ? 0.094 33.906 34.219 1 55.59 60 VAL B C 1
ATOM 3437 O O . VAL B 1 60 ? 0.74 34.719 34.844 1 55.59 60 VAL B O 1
ATOM 3440 N N . GLY B 1 61 ? 0.329 33.656 32.969 1 61.81 61 GLY B N 1
ATOM 3441 C CA . GLY B 1 61 ? 1.512 34.219 32.344 1 61.81 61 GLY B CA 1
ATOM 3442 C C . GLY B 1 61 ? 2.809 33.688 32.938 1 61.81 61 GLY B C 1
ATOM 3443 O O . GLY B 1 61 ? 3.771 34.438 33.094 1 61.81 61 GLY B O 1
ATOM 3444 N N . ASP B 1 62 ? 2.832 32.469 33.281 1 68 62 ASP B N 1
ATOM 3445 C CA . ASP B 1 62 ? 4.039 31.906 33.906 1 68 62 ASP B CA 1
ATOM 3446 C C . ASP B 1 62 ? 5.184 31.859 32.90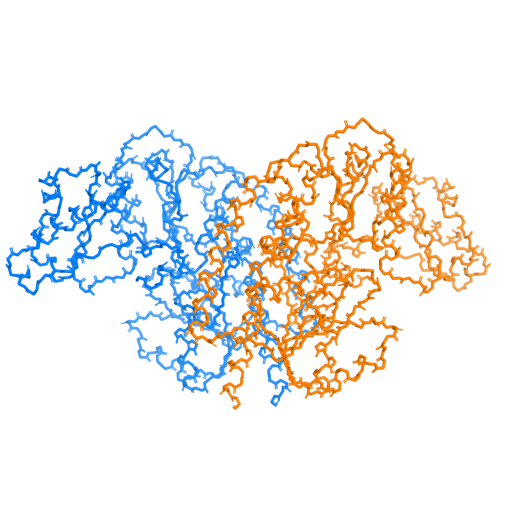6 1 68 62 ASP B C 1
ATOM 3448 O O . ASP B 1 62 ? 4.969 31.578 31.703 1 68 62 ASP B O 1
ATOM 3452 N N . ASP B 1 63 ? 6.332 32.438 33.344 1 77.12 63 ASP B N 1
ATOM 3453 C CA . ASP B 1 63 ? 7.566 32.312 32.562 1 77.12 63 ASP B CA 1
ATOM 3454 C C . ASP B 1 63 ? 8.148 30.906 32.656 1 77.12 63 ASP B C 1
ATOM 3456 O O . ASP B 1 63 ? 9.055 30.641 33.438 1 77.12 63 ASP B O 1
ATOM 3460 N N . ILE B 1 64 ? 7.684 30.031 31.703 1 80.44 64 ILE B N 1
ATOM 3461 C CA . ILE B 1 64 ? 8.039 28.625 31.703 1 80.44 64 ILE B CA 1
ATOM 3462 C C . ILE B 1 64 ? 9.555 28.469 31.578 1 80.44 64 ILE B C 1
ATOM 3464 O O . ILE B 1 64 ? 10.164 27.688 32.312 1 80.44 64 ILE B O 1
ATOM 3468 N N . GLU B 1 65 ? 10.094 29.156 30.688 1 80.75 65 GLU B N 1
ATOM 3469 C CA . GLU B 1 65 ? 11.531 29.031 30.453 1 80.75 65 GLU B CA 1
ATOM 3470 C C . GLU B 1 65 ? 12.32 29.531 31.672 1 80.75 65 GLU B C 1
ATOM 3472 O O . GLU B 1 65 ? 13.367 28.953 32 1 80.75 65 GLU B O 1
ATOM 3477 N N . GLY B 1 66 ? 11.828 30.562 32.25 1 82.06 66 GLY B N 1
ATOM 3478 C CA . GLY B 1 66 ? 12.469 31.047 33.438 1 82.06 66 GLY B CA 1
ATOM 3479 C C . GLY B 1 66 ? 12.406 30.078 34.594 1 82.06 66 GLY B C 1
ATOM 3480 O O . GLY B 1 66 ? 13.391 29.875 35.312 1 82.06 66 GLY B O 1
ATOM 3481 N N . ILE B 1 67 ? 11.289 29.516 34.719 1 82.62 67 ILE B N 1
ATOM 3482 C CA . ILE B 1 67 ? 11.109 28.531 35.781 1 82.62 67 ILE B CA 1
ATOM 3483 C C . ILE B 1 67 ? 11.992 27.328 35.531 1 82.62 67 ILE B C 1
ATOM 3485 O O . ILE B 1 67 ? 12.609 26.781 36.469 1 82.62 67 ILE B O 1
ATOM 3489 N N . ALA B 1 68 ? 12.117 26.922 34.312 1 84.5 68 ALA B N 1
ATOM 3490 C CA . ALA B 1 68 ? 12.93 25.766 33.938 1 84.5 68 ALA B CA 1
ATOM 3491 C C . ALA B 1 68 ? 14.406 26.047 34.188 1 84.5 68 ALA B C 1
ATOM 3493 O O . ALA B 1 68 ? 15.148 25.141 34.625 1 84.5 68 ALA B O 1
ATOM 3494 N N . ALA B 1 69 ? 14.805 27.234 33.906 1 85.19 69 ALA B N 1
ATOM 3495 C CA . ALA B 1 69 ? 16.203 27.609 34.125 1 85.19 69 ALA B CA 1
ATOM 3496 C C . ALA B 1 69 ? 16.594 27.469 35.594 1 85.19 69 ALA B C 1
ATOM 3498 O O . ALA B 1 69 ? 17.719 27.094 35.906 1 85.19 69 ALA B O 1
ATOM 3499 N N . LYS B 1 70 ? 15.656 27.734 36.406 1 83.56 70 LYS B N 1
ATOM 3500 C CA . LYS B 1 70 ? 15.906 27.672 37.844 1 83.56 70 LYS B CA 1
ATOM 3501 C C . LYS B 1 70 ? 15.984 26.219 38.312 1 83.56 70 LYS B C 1
ATOM 3503 O O . LYS B 1 70 ? 16.562 25.938 39.375 1 83.56 70 LYS B O 1
ATOM 3508 N N . SER B 1 71 ? 15.492 25.391 37.594 1 86.88 71 SER B N 1
ATOM 3509 C CA . SER B 1 71 ? 15.391 23.984 38 1 86.88 71 SER B CA 1
ATOM 3510 C C . SER B 1 71 ? 16.609 23.188 37.562 1 86.88 71 SER B C 1
ATOM 3512 O O . SER B 1 71 ? 16.75 22.016 37.906 1 86.88 71 SER B O 1
ATOM 3514 N N . HIS B 1 72 ? 17.562 23.734 36.906 1 84.12 72 HIS B N 1
ATOM 3515 C CA . HIS B 1 72 ? 18.812 23.125 36.469 1 84.12 72 HIS B CA 1
ATOM 3516 C C . HIS B 1 72 ? 18.562 21.766 35.812 1 84.12 72 HIS B C 1
ATOM 3518 O O . HIS B 1 72 ? 19.188 20.781 36.156 1 84.12 72 HIS B O 1
ATOM 3524 N N . LEU B 1 73 ? 17.75 21.734 34.844 1 88.31 73 LEU B N 1
ATOM 3525 C CA . LEU B 1 73 ? 17.438 20.516 34.125 1 88.31 73 LEU B CA 1
ATOM 3526 C C . LEU B 1 73 ? 18.562 20.156 33.156 1 88.31 73 LEU B C 1
ATOM 3528 O O . LEU B 1 73 ? 19.219 21.031 32.594 1 88.31 73 LEU B O 1
ATOM 3532 N N . PRO B 1 74 ? 18.812 18.859 32.969 1 88.5 74 PRO B N 1
ATOM 3533 C CA . PRO B 1 74 ? 19.906 18.422 32.062 1 88.5 74 PRO B CA 1
ATOM 3534 C C . PRO B 1 74 ? 19.531 18.531 30.594 1 88.5 74 PRO B C 1
ATOM 3536 O O . PRO B 1 74 ? 20.359 18.25 29.719 1 88.5 74 PRO B O 1
ATOM 3539 N N . TRP B 1 75 ? 18.344 18.828 30.328 1 89.5 75 TRP B N 1
ATOM 3540 C CA . TRP B 1 75 ? 17.859 18.922 28.953 1 89.5 75 TRP B CA 1
ATOM 3541 C C . TRP B 1 75 ? 17.328 20.312 28.641 1 89.5 75 TRP B C 1
ATOM 3543 O O . TRP B 1 75 ? 16.812 21 29.547 1 89.5 75 TRP B O 1
ATOM 3553 N N . PRO B 1 76 ? 17.453 20.703 27.344 1 88.81 76 PRO B N 1
ATOM 3554 C CA . PRO B 1 76 ? 16.844 21.984 26.984 1 88.81 76 PRO B CA 1
ATOM 3555 C C . PRO B 1 76 ? 15.32 21.984 27.125 1 88.81 76 PRO B C 1
ATOM 3557 O O . PRO B 1 76 ? 14.672 20.953 26.859 1 88.81 76 PRO B O 1
ATOM 3560 N N . VAL B 1 77 ? 14.734 23.156 27.594 1 88.44 77 VAL B N 1
ATOM 3561 C CA . VAL B 1 77 ? 13.297 23.297 27.797 1 88.44 77 VAL B CA 1
ATOM 3562 C C . VAL B 1 77 ? 12.758 24.406 26.906 1 88.44 77 VAL B C 1
ATOM 3564 O O . VAL B 1 77 ? 13.352 25.484 26.828 1 88.44 77 VAL B O 1
ATOM 3567 N N . TYR B 1 78 ? 11.719 24.031 26.188 1 86.88 78 TYR B N 1
ATOM 3568 C CA . TYR B 1 78 ? 11.07 25.016 25.328 1 86.88 78 TYR B CA 1
ATOM 3569 C C . TYR B 1 78 ? 9.625 25.234 25.75 1 86.88 78 TYR B C 1
ATOM 3571 O O . TYR B 1 78 ? 8.875 24.281 25.953 1 86.88 78 TYR B O 1
ATOM 3579 N N . GLY B 1 79 ? 9.297 26.5 25.922 1 81.44 79 GLY B N 1
ATOM 3580 C CA . GLY B 1 79 ? 7.93 26.828 26.297 1 81.44 79 GLY B CA 1
ATOM 3581 C C . GLY B 1 79 ? 7.062 27.219 25.109 1 81.44 79 GLY B C 1
ATOM 3582 O O . GLY B 1 79 ? 7.527 27.906 24.188 1 81.44 79 GLY B O 1
ATOM 3583 N N . ILE B 1 80 ? 5.91 26.625 25.062 1 77.25 80 ILE B N 1
ATOM 3584 C CA . ILE B 1 80 ? 4.918 27.047 24.078 1 77.25 80 ILE B CA 1
ATOM 3585 C C . ILE B 1 80 ? 3.676 27.578 24.781 1 77.25 80 ILE B C 1
ATOM 3587 O O . ILE B 1 80 ? 3.119 26.922 25.656 1 77.25 80 ILE B O 1
ATOM 3591 N N . ASP B 1 81 ? 3.484 28.812 24.516 1 65.94 81 ASP B N 1
ATOM 3592 C CA . ASP B 1 81 ? 2.291 29.406 25.109 1 65.94 81 ASP B CA 1
ATOM 3593 C C . ASP B 1 81 ? 1.056 29.125 24.25 1 65.94 81 ASP B C 1
ATOM 3595 O O . ASP B 1 81 ? 0.962 29.594 23.109 1 65.94 81 ASP B O 1
ATOM 3599 N N . SER B 1 82 ? 0.428 28.156 24.672 1 60.31 82 SER B N 1
ATOM 3600 C CA . SER B 1 82 ? -0.808 27.859 23.953 1 60.31 82 SER B CA 1
ATOM 3601 C C . SER B 1 82 ? -2.014 28.484 24.656 1 60.31 82 SER B C 1
ATOM 3603 O O . SER B 1 82 ? -3.047 27.828 24.812 1 60.31 82 SER B O 1
ATOM 3605 N N . GLY B 1 83 ? -1.856 29.719 25.25 1 52.59 83 GLY B N 1
ATOM 3606 C CA . GLY B 1 83 ? -2.938 30.391 25.969 1 52.59 83 GLY B CA 1
ATOM 3607 C C . GLY B 1 83 ? -4.203 30.516 25.141 1 52.59 83 GLY B C 1
ATOM 3608 O O . GLY B 1 83 ? -4.145 30.609 23.906 1 52.59 83 GLY B O 1
ATOM 3609 N N . GLY B 1 84 ? -5.5 29.875 25.703 1 47.53 84 GLY B N 1
ATOM 3610 C CA . GLY B 1 84 ? -6.883 30.031 25.281 1 47.53 84 GLY B CA 1
ATOM 3611 C C . GLY B 1 84 ? -7.453 28.766 24.656 1 47.53 84 GLY B C 1
ATOM 3612 O O . GLY B 1 84 ? -6.703 27.891 24.234 1 47.53 84 GLY B O 1
ATOM 3613 N N . LEU B 1 85 ? -8.57 28.219 25.234 1 46.91 85 LEU B N 1
ATOM 3614 C CA . LEU B 1 85 ? -9.445 27.188 24.719 1 46.91 85 LEU B CA 1
ATOM 3615 C C . LEU B 1 85 ? -9.484 27.203 23.188 1 46.91 85 LEU B C 1
ATOM 3617 O O . LEU B 1 85 ? -10.312 26.547 22.578 1 46.91 85 LEU B O 1
ATOM 3621 N N . HIS B 1 86 ? -8.656 28.25 22.578 1 53.69 86 HIS B N 1
ATOM 3622 C CA . HIS B 1 86 ? -8.984 28.641 21.203 1 53.69 86 HIS B CA 1
ATOM 3623 C C . HIS B 1 86 ? -7.859 28.297 20.25 1 53.69 86 HIS B C 1
ATOM 3625 O O . HIS B 1 86 ? -6.699 28.625 20.5 1 53.69 86 HIS B O 1
ATOM 3631 N N . GLY B 1 87 ? -7.746 27 19.766 1 63.53 87 GLY B N 1
ATOM 3632 C CA . GLY B 1 87 ? -6.938 26.891 18.562 1 63.53 87 GLY B CA 1
ATOM 3633 C C . GLY B 1 87 ? -7.094 25.562 17.844 1 63.53 87 GLY B C 1
ATOM 3634 O O . GLY B 1 87 ? -7.77 24.672 18.344 1 63.53 87 GLY B O 1
ATOM 3635 N N . SER B 1 88 ? -6.914 25.672 16.609 1 73.19 88 SER B N 1
ATOM 3636 C CA . SER B 1 88 ? -6.98 24.531 15.711 1 73.19 88 SER B CA 1
ATOM 3637 C C . SER B 1 88 ? -5.652 23.781 15.672 1 73.19 88 SER B C 1
ATOM 3639 O O . SER B 1 88 ? -4.629 24.297 16.125 1 73.19 88 SER B O 1
ATOM 3641 N N . PHE B 1 89 ? -5.711 22.531 15.5 1 77.44 89 PHE B N 1
ATOM 3642 C CA . PHE B 1 89 ? -4.496 21.75 15.281 1 77.44 89 PHE B CA 1
ATOM 3643 C C . PHE B 1 89 ? -3.51 22.531 14.406 1 77.44 89 PHE B C 1
ATOM 3645 O O . PHE B 1 89 ? -2.318 22.594 14.711 1 77.44 89 PHE B O 1
ATOM 3652 N N . ALA B 1 90 ? -3.982 23.109 13.406 1 81.62 90 ALA B N 1
ATOM 3653 C CA . ALA B 1 90 ? -3.135 23.828 12.461 1 81.62 90 ALA B CA 1
ATOM 3654 C C . ALA B 1 90 ? -2.422 24.984 13.148 1 81.62 90 ALA B C 1
ATOM 3656 O O . ALA B 1 90 ? -1.233 25.219 12.914 1 81.62 90 ALA B O 1
ATOM 3657 N N . GLY B 1 91 ? -3.172 25.656 13.914 1 82.62 91 GLY B N 1
ATOM 3658 C CA . GLY B 1 91 ? -2.578 26.766 14.641 1 82.62 91 GLY B CA 1
ATOM 3659 C C . GLY B 1 91 ? -1.466 26.328 15.578 1 82.62 91 GLY B C 1
ATOM 3660 O O . GLY B 1 91 ? -0.412 26.969 15.633 1 82.62 91 GLY B O 1
ATOM 3661 N N . GLY B 1 92 ? -1.768 25.281 16.359 1 84 92 GLY B N 1
ATOM 3662 C CA . GLY B 1 92 ? -0.752 24.766 17.25 1 84 92 GLY B CA 1
ATOM 3663 C C . GLY B 1 92 ? 0.488 24.266 16.531 1 84 92 GLY B C 1
ATOM 3664 O O . GLY B 1 92 ? 1.61 24.516 16.969 1 84 92 GLY B O 1
ATOM 3665 N N . PHE B 1 93 ? 0.251 23.609 15.484 1 88.06 93 PHE B N 1
ATOM 3666 C CA . PHE B 1 93 ? 1.358 23.109 14.68 1 88.06 93 PHE B CA 1
ATOM 3667 C C . PHE B 1 93 ? 2.219 24.25 14.164 1 88.06 93 PHE B C 1
ATOM 3669 O O . PHE B 1 93 ? 3.447 24.188 14.219 1 88.06 93 PHE B O 1
ATOM 3676 N N . SER B 1 94 ? 1.61 25.25 13.633 1 90.44 94 SER B N 1
ATOM 3677 C CA . SER B 1 94 ? 2.307 26.422 13.102 1 90.44 94 SER B CA 1
ATOM 3678 C C . SER B 1 94 ? 3.174 27.078 14.164 1 90.44 94 SER B C 1
ATOM 3680 O O . SER B 1 94 ? 4.32 27.453 13.906 1 90.44 94 SER B O 1
ATOM 3682 N N . ARG B 1 95 ? 2.604 27.188 15.352 1 88.75 95 ARG B N 1
ATOM 3683 C CA . ARG B 1 95 ? 3.344 27.797 16.453 1 88.75 95 ARG B CA 1
ATOM 3684 C C . ARG B 1 95 ? 4.555 26.953 16.828 1 88.75 95 ARG B C 1
ATOM 3686 O O . ARG B 1 95 ? 5.629 27.484 17.109 1 88.75 95 ARG B O 1
ATOM 3693 N N . ALA B 1 96 ? 4.324 25.688 16.875 1 89.56 96 ALA B N 1
ATOM 3694 C CA . ALA B 1 96 ? 5.414 24.781 17.203 1 89.56 96 ALA B CA 1
ATOM 3695 C C . ALA B 1 96 ? 6.531 24.859 16.172 1 89.56 96 ALA B C 1
ATOM 3697 O O . ALA B 1 96 ? 7.715 24.859 16.516 1 89.56 96 ALA B O 1
ATOM 3698 N N . LEU B 1 97 ? 6.156 24.891 14.93 1 93.31 97 LEU B N 1
ATOM 3699 C CA . LEU B 1 97 ? 7.137 24.984 13.859 1 93.31 97 LEU B CA 1
ATOM 3700 C C . LEU B 1 97 ? 7.914 26.297 13.938 1 93.31 97 LEU B C 1
ATOM 3702 O O . LEU B 1 97 ? 9.125 26.328 13.703 1 93.31 97 LEU B O 1
ATOM 3706 N N . SER B 1 98 ? 7.223 27.312 14.25 1 92.56 98 SER B N 1
ATOM 3707 C CA . SER B 1 98 ? 7.879 28.609 14.398 1 92.56 98 SER B CA 1
ATOM 3708 C C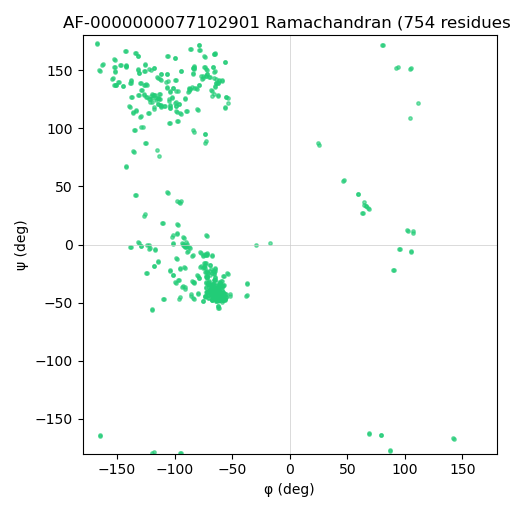 . SER B 1 98 ? 8.883 28.594 15.547 1 92.56 98 SER B C 1
ATOM 3710 O O . SER B 1 98 ? 9.953 29.203 15.453 1 92.56 98 SER B O 1
ATOM 3712 N N . LEU B 1 99 ? 8.484 27.969 16.609 1 90.62 99 LEU B N 1
ATOM 3713 C CA . LEU B 1 99 ? 9.398 27.812 17.734 1 90.62 99 LEU B CA 1
ATOM 3714 C C . LEU B 1 99 ? 10.664 27.078 17.312 1 90.62 99 LEU B C 1
ATOM 3716 O O . LEU B 1 99 ? 11.766 27.438 17.734 1 90.62 99 LEU B O 1
ATOM 3720 N N . LEU B 1 100 ? 10.531 26.078 16.5 1 94.06 100 LEU B N 1
ATOM 3721 C CA . LEU B 1 100 ? 11.688 25.328 16 1 94.06 100 LEU B CA 1
ATOM 3722 C C . LEU B 1 100 ? 12.578 26.234 15.156 1 94.06 100 LEU B C 1
ATOM 3724 O O . LEU B 1 100 ? 13.805 26.156 15.258 1 94.06 100 LEU B O 1
ATOM 3728 N N . VAL B 1 101 ? 11.953 27.031 14.352 1 96.38 101 VAL B N 1
ATOM 3729 C CA . VAL B 1 101 ? 12.703 27.938 13.492 1 96.38 101 VAL B CA 1
ATOM 3730 C C . VAL B 1 101 ? 13.562 28.859 14.344 1 96.38 101 VAL B C 1
ATOM 3732 O O . VAL B 1 101 ? 14.703 29.172 13.984 1 96.38 101 VAL B O 1
ATOM 3735 N N . GLN B 1 102 ? 13.039 29.25 15.477 1 93.75 102 GLN B N 1
ATOM 3736 C CA . GLN B 1 102 ? 13.758 30.156 16.375 1 93.75 102 GLN B CA 1
ATOM 3737 C C . GLN B 1 102 ? 15.016 29.484 16.938 1 93.75 102 GLN B C 1
ATOM 3739 O O . GLN B 1 102 ? 15.969 30.172 17.312 1 93.75 102 GLN B O 1
ATOM 3744 N N . GLN B 1 103 ? 15.023 28.203 16.953 1 93.25 103 GLN B N 1
ATOM 3745 C CA . GLN B 1 103 ? 16.156 27.484 17.516 1 93.25 103 GLN B CA 1
ATOM 3746 C C . GLN B 1 103 ? 17.219 27.219 16.453 1 93.25 103 GLN B C 1
ATOM 3748 O O . GLN B 1 103 ? 18.328 26.781 16.766 1 93.25 103 GLN B O 1
ATOM 3753 N N . MET B 1 104 ? 16.938 27.531 15.273 1 96.44 104 MET B N 1
ATOM 3754 C CA . MET B 1 104 ? 17.844 27.234 14.164 1 96.44 104 MET B CA 1
ATOM 3755 C C . MET B 1 104 ? 18.906 28.312 14.039 1 96.44 104 MET B C 1
ATOM 3757 O O . MET B 1 104 ? 18.672 29.469 14.391 1 96.44 104 MET B O 1
ATOM 3761 N N . ASN B 1 105 ? 20.016 27.859 13.523 1 96.81 105 ASN B N 1
ATOM 3762 C CA . ASN B 1 105 ? 21.125 28.766 13.211 1 96.81 105 ASN B CA 1
ATOM 3763 C C . ASN B 1 105 ? 21.438 28.766 11.719 1 96.81 105 ASN B C 1
ATOM 3765 O O . ASN B 1 105 ? 21.156 27.797 11.016 1 96.81 105 ASN B O 1
ATOM 3769 N N . PRO B 1 106 ? 21.969 29.953 11.305 1 96.62 106 PRO B N 1
ATOM 3770 C CA . PRO B 1 106 ? 22.359 30 9.898 1 96.62 106 PRO B CA 1
ATOM 3771 C C . PRO B 1 106 ? 23.406 28.938 9.547 1 96.62 106 PRO B C 1
ATOM 3773 O O . PRO B 1 106 ? 24.297 28.656 10.352 1 96.62 106 PRO B O 1
ATOM 3776 N N . LEU B 1 107 ? 23.266 28.359 8.391 1 97.12 107 LEU B N 1
ATOM 3777 C CA . LEU B 1 107 ? 24.172 27.344 7.883 1 97.12 107 LEU B CA 1
ATOM 3778 C C . LEU B 1 107 ? 24.547 27.625 6.43 1 97.12 107 LEU B C 1
ATOM 3780 O O . LEU B 1 107 ? 23.891 28.422 5.766 1 97.12 107 LEU B O 1
ATOM 3784 N N . LYS B 1 108 ? 25.609 26.922 6.039 1 96.5 108 LYS B N 1
ATOM 3785 C CA . LYS B 1 108 ? 25.984 27.016 4.633 1 96.5 108 LYS B CA 1
ATOM 3786 C C . LYS B 1 108 ? 24.906 26.422 3.736 1 96.5 108 LYS B C 1
ATOM 3788 O O . LYS B 1 108 ? 24.406 25.328 4.004 1 96.5 108 LYS B O 1
ATOM 3793 N N . LYS B 1 109 ? 24.688 27.188 2.711 1 94.69 109 LYS B N 1
ATOM 3794 C CA . LYS B 1 109 ? 23.578 26.812 1.841 1 94.69 109 LYS B CA 1
ATOM 3795 C C . LYS B 1 109 ? 23.953 25.625 0.959 1 94.69 109 LYS B C 1
ATOM 3797 O O . LYS B 1 109 ? 25.094 25.516 0.506 1 94.69 109 LYS B O 1
ATOM 3802 N N . SER B 1 110 ? 22.953 24.75 0.764 1 93.94 110 SER B N 1
ATOM 3803 C CA . SER B 1 110 ? 23.016 23.672 -0.217 1 93.94 110 SER B CA 1
ATOM 3804 C C . SER B 1 110 ? 21.938 23.828 -1.278 1 93.94 110 SER B C 1
ATOM 3806 O O . SER B 1 110 ? 21.172 24.797 -1.264 1 93.94 110 SER B O 1
ATOM 3808 N N . ASP B 1 111 ? 21.891 22.906 -2.162 1 93.81 111 ASP B N 1
ATOM 3809 C CA . ASP B 1 111 ? 20.891 22.969 -3.223 1 93.81 111 ASP B CA 1
ATOM 3810 C C . ASP B 1 111 ? 19.625 22.188 -2.83 1 93.81 111 ASP B C 1
ATOM 3812 O O . ASP B 1 111 ? 18.688 22.078 -3.625 1 93.81 111 ASP B O 1
ATOM 3816 N N . GLY B 1 112 ? 19.625 21.75 -1.636 1 96.31 112 GLY B N 1
ATOM 3817 C CA . GLY B 1 112 ? 18.484 20.953 -1.188 1 96.31 112 GLY B CA 1
ATOM 3818 C C . GLY B 1 112 ? 17.281 21.797 -0.825 1 96.31 112 GLY B C 1
ATOM 3819 O O . GLY B 1 112 ? 17.344 23.031 -0.835 1 96.31 112 GLY B O 1
ATOM 3820 N N . VAL B 1 113 ? 16.172 21.109 -0.585 1 98.19 113 VAL B N 1
ATOM 3821 C CA . VAL B 1 113 ? 14.938 21.812 -0.262 1 98.19 113 VAL B CA 1
ATOM 3822 C C . VAL B 1 113 ? 14.375 21.281 1.058 1 98.19 113 VAL B C 1
ATOM 3824 O O . VAL B 1 113 ? 14.703 20.188 1.486 1 98.19 113 VAL B O 1
ATOM 3827 N N . ASN B 1 114 ? 13.602 22.141 1.74 1 98.38 114 ASN B N 1
ATOM 3828 C CA . ASN B 1 114 ? 12.75 21.703 2.84 1 98.38 114 ASN B CA 1
ATOM 3829 C C . ASN B 1 114 ? 11.305 21.531 2.393 1 98.38 114 ASN B C 1
ATOM 3831 O O . ASN B 1 114 ? 10.82 22.25 1.526 1 98.38 114 ASN B O 1
ATOM 3835 N N . VAL B 1 115 ? 10.711 20.531 2.906 1 98.5 115 VAL B N 1
ATOM 3836 C CA . VAL B 1 115 ? 9.266 20.406 2.73 1 98.5 115 VAL B CA 1
ATOM 3837 C C . VAL B 1 115 ? 8.555 20.688 4.055 1 98.5 115 VAL B C 1
ATOM 3839 O O . VAL B 1 115 ? 8.758 19.969 5.035 1 98.5 115 VAL B O 1
ATOM 3842 N N . LEU B 1 116 ? 7.723 21.703 4.027 1 98.19 116 LEU B N 1
ATOM 3843 C CA . LEU B 1 116 ? 7.074 22.156 5.254 1 98.19 116 LEU B CA 1
ATOM 3844 C C . LEU B 1 116 ? 5.562 21.953 5.176 1 98.19 116 LEU B C 1
ATOM 3846 O O . LEU B 1 116 ? 4.969 22.094 4.105 1 98.19 116 LEU B O 1
ATOM 3850 N N . GLY B 1 117 ? 4.996 21.609 6.289 1 96.38 117 GLY B N 1
ATOM 3851 C CA . GLY B 1 117 ? 3.547 21.5 6.363 1 96.38 117 GLY B CA 1
ATOM 3852 C C . GLY B 1 117 ? 3.053 20.062 6.309 1 96.38 117 GLY B C 1
ATOM 3853 O O . GLY B 1 117 ? 1.87 19.828 6.059 1 96.38 117 GLY B O 1
ATOM 3854 N N . LEU B 1 118 ? 3.912 19.125 6.461 1 95.69 118 LEU B N 1
ATOM 3855 C CA . LEU B 1 118 ? 3.535 17.719 6.574 1 95.69 118 LEU B CA 1
ATOM 3856 C C . LEU B 1 118 ? 3.416 17.312 8.039 1 95.69 118 LEU B C 1
ATOM 3858 O O . LEU B 1 118 ? 4.078 17.891 8.906 1 95.69 118 LEU B O 1
ATOM 3862 N N . SER B 1 119 ? 2.508 16.344 8.266 1 92.25 119 SER B N 1
ATOM 3863 C CA . SER B 1 119 ? 2.352 15.852 9.633 1 92.25 119 SER B CA 1
ATOM 3864 C C . SER B 1 119 ? 1.945 14.383 9.648 1 92.25 119 SER B C 1
ATOM 3866 O O . SER B 1 119 ? 1.086 13.961 8.875 1 92.25 119 SER B O 1
ATOM 3868 N N . SER B 1 120 ? 2.514 13.641 10.555 1 89.44 120 SER B N 1
ATOM 3869 C CA . SER B 1 120 ? 2.186 12.227 10.711 1 89.44 120 SER B CA 1
ATOM 3870 C C . SER B 1 120 ? 0.812 12.047 11.352 1 89.44 120 SER B C 1
ATOM 3872 O O . SER B 1 120 ? 0.266 10.945 11.359 1 89.44 120 SER B O 1
ATOM 3874 N N . VAL B 1 121 ? 0.242 13.164 11.812 1 87.25 121 VAL B N 1
ATOM 3875 C CA . VAL B 1 121 ? -1.061 13.086 12.461 1 87.25 121 VAL B CA 1
ATOM 3876 C C . VAL B 1 121 ? -2.16 12.969 11.414 1 87.25 121 VAL B C 1
ATOM 3878 O O . VAL B 1 121 ? -3.238 12.438 11.688 1 87.25 121 VAL B O 1
ATOM 3881 N N . TYR B 1 122 ? -1.898 13.508 10.273 1 90.62 122 TYR B N 1
ATOM 3882 C CA . TYR B 1 122 ? -2.869 13.391 9.188 1 90.62 122 TYR B CA 1
ATOM 3883 C C . TYR B 1 122 ? -3.006 11.945 8.734 1 90.62 122 TYR B C 1
ATOM 3885 O O . TYR B 1 122 ? -2.086 11.141 8.914 1 90.62 122 TYR B O 1
ATOM 3893 N N . LEU B 1 123 ? -4.18 11.672 8.211 1 93.44 123 LEU B N 1
ATOM 3894 C CA . LEU B 1 123 ? -4.402 10.312 7.723 1 93.44 123 LEU B CA 1
ATOM 3895 C C . LEU B 1 123 ? -3.35 9.922 6.691 1 93.44 123 LEU B C 1
ATOM 3897 O O . LEU B 1 123 ? -3.186 10.609 5.68 1 93.44 123 LEU B O 1
ATOM 3901 N N . ARG B 1 124 ? -2.578 8.922 7.008 1 94.38 124 ARG B N 1
ATOM 3902 C CA . ARG B 1 124 ? -1.531 8.375 6.152 1 94.38 124 ARG B CA 1
ATOM 3903 C C . ARG B 1 124 ? -0.438 9.406 5.898 1 94.38 124 ARG B C 1
ATOM 3905 O O . ARG B 1 124 ? 0.22 9.375 4.855 1 94.38 124 ARG B O 1
ATOM 3912 N N . GLY B 1 125 ? -0.281 10.297 6.82 1 93.62 125 GLY B N 1
ATOM 3913 C CA . GLY B 1 125 ? 0.657 11.406 6.703 1 93.62 125 GLY B CA 1
ATOM 3914 C C . GLY B 1 125 ? 2.092 10.953 6.516 1 93.62 125 GLY B C 1
ATOM 3915 O O . GLY B 1 125 ? 2.828 11.523 5.711 1 93.62 125 GLY B O 1
ATOM 3916 N N . LYS B 1 126 ? 2.496 9.969 7.258 1 93.5 126 LYS B N 1
ATOM 3917 C CA . LYS B 1 126 ? 3.859 9.461 7.133 1 93.5 126 LYS B CA 1
ATOM 3918 C C . LYS B 1 126 ? 4.098 8.867 5.754 1 93.5 126 LYS B C 1
ATOM 3920 O O . LYS B 1 126 ? 5.145 9.094 5.145 1 93.5 126 LYS B O 1
ATOM 3925 N N . ALA B 1 127 ? 3.123 8.078 5.305 1 95.69 127 ALA B N 1
ATOM 3926 C CA . ALA B 1 127 ? 3.23 7.48 3.979 1 95.69 127 ALA B CA 1
ATOM 3927 C C . ALA B 1 127 ? 3.279 8.555 2.896 1 95.69 127 ALA B C 1
ATOM 3929 O O . ALA B 1 127 ? 4.004 8.422 1.907 1 95.69 127 ALA B O 1
ATOM 3930 N N . ASP B 1 128 ? 2.516 9.602 3.078 1 97.56 128 ASP B N 1
ATOM 3931 C CA . ASP B 1 128 ? 2.539 10.719 2.143 1 97.56 128 ASP B CA 1
ATOM 3932 C C . ASP B 1 128 ? 3.928 11.352 2.082 1 97.56 128 ASP B C 1
ATOM 3934 O O . ASP B 1 128 ? 4.43 11.656 0.997 1 97.56 128 ASP B O 1
ATOM 3938 N N . ALA B 1 129 ? 4.488 11.539 3.24 1 97.5 129 ALA B N 1
ATOM 3939 C CA . ALA B 1 129 ? 5.812 12.156 3.314 1 97.5 129 ALA B CA 1
ATOM 3940 C C . ALA B 1 129 ? 6.855 11.305 2.592 1 97.5 129 ALA B C 1
ATOM 3942 O O . ALA B 1 129 ? 7.703 11.836 1.871 1 97.5 129 ALA B O 1
ATOM 3943 N N . ILE B 1 130 ? 6.762 10.039 2.777 1 97 130 ILE B N 1
ATOM 3944 C CA . ILE B 1 130 ? 7.699 9.117 2.141 1 97 130 ILE B CA 1
ATOM 3945 C C . ILE B 1 130 ? 7.543 9.188 0.624 1 97 130 ILE B C 1
ATOM 3947 O O . ILE B 1 130 ? 8.539 9.227 -0.107 1 97 130 ILE B O 1
ATOM 3951 N N . GLU B 1 131 ? 6.348 9.242 0.165 1 98.25 131 GLU B N 1
ATOM 3952 C CA . GLU B 1 131 ? 6.086 9.328 -1.268 1 98.25 131 GLU B CA 1
ATOM 3953 C C . GLU B 1 131 ? 6.578 10.656 -1.84 1 98.25 131 GLU B C 1
ATOM 3955 O O . GLU B 1 131 ? 7.156 10.688 -2.93 1 98.25 131 GLU B O 1
ATOM 3960 N N . ILE B 1 132 ? 6.344 11.703 -1.116 1 98.31 132 ILE B N 1
ATOM 3961 C CA . ILE B 1 132 ? 6.777 13.031 -1.562 1 98.31 132 ILE B CA 1
ATOM 3962 C C . ILE B 1 132 ? 8.297 13.07 -1.66 1 98.31 132 ILE B C 1
ATOM 3964 O O . ILE B 1 132 ? 8.852 13.547 -2.65 1 98.31 132 ILE B O 1
ATOM 3968 N N . ARG B 1 133 ? 8.961 12.594 -0.649 1 97.94 133 ARG B N 1
ATOM 3969 C CA . ARG B 1 133 ? 10.422 12.523 -0.685 1 97.94 133 ARG B CA 1
ATOM 3970 C C . ARG B 1 133 ? 10.898 11.719 -1.887 1 97.94 133 ARG B C 1
ATOM 3972 O O . ARG B 1 133 ? 11.82 12.133 -2.596 1 97.94 133 ARG B O 1
ATOM 3979 N N . ARG B 1 134 ? 10.281 10.547 -2.105 1 97.81 134 ARG B N 1
ATOM 3980 C CA . ARG B 1 134 ? 10.648 9.68 -3.221 1 97.81 134 ARG B CA 1
ATOM 3981 C C . ARG B 1 134 ? 10.508 10.414 -4.551 1 97.81 134 ARG B C 1
ATOM 3983 O O . ARG B 1 134 ? 11.391 10.32 -5.41 1 97.81 134 ARG B O 1
ATOM 3990 N N . LEU B 1 135 ? 9.461 11.141 -4.738 1 98.38 135 LEU B N 1
ATOM 3991 C CA . LEU B 1 135 ? 9.188 11.859 -5.973 1 98.38 135 LEU B CA 1
ATOM 3992 C C . LEU B 1 135 ? 10.227 12.953 -6.207 1 98.38 135 LEU B C 1
ATOM 3994 O O . LEU B 1 135 ? 10.695 13.141 -7.328 1 98.38 135 LEU B O 1
ATOM 3998 N N . LEU B 1 136 ? 10.547 13.648 -5.129 1 98.12 136 LEU B N 1
ATOM 3999 C CA . LEU B 1 136 ? 11.547 14.703 -5.246 1 98.12 136 LEU B CA 1
ATOM 4000 C C . LEU B 1 136 ? 12.914 14.117 -5.59 1 98.12 136 LEU B C 1
ATOM 4002 O O . LEU B 1 136 ? 13.617 14.633 -6.457 1 98.12 136 LEU B O 1
ATOM 4006 N N . GLU B 1 137 ? 13.25 13.039 -4.965 1 97.19 137 GLU B N 1
ATOM 4007 C CA . GLU B 1 137 ? 14.523 12.383 -5.246 1 97.19 137 GLU B CA 1
ATOM 4008 C C . GLU B 1 137 ? 14.57 11.852 -6.676 1 97.19 137 GLU B C 1
ATOM 4010 O O . GLU B 1 137 ? 15.625 11.883 -7.316 1 97.19 137 GLU B O 1
ATOM 4015 N N . LEU B 1 138 ? 13.469 11.375 -7.109 1 97.06 138 LEU B N 1
ATOM 4016 C CA . LEU B 1 138 ? 13.359 10.922 -8.492 1 97.06 138 LEU B CA 1
ATOM 4017 C C . LEU B 1 138 ? 13.688 12.047 -9.461 1 97.06 138 LEU B C 1
ATOM 4019 O O . LEU B 1 138 ? 14.125 11.797 -10.586 1 97.06 138 LEU B O 1
ATOM 4023 N N . CYS B 1 139 ? 13.484 13.266 -9.07 1 97.75 139 CYS B N 1
ATOM 4024 C CA . CYS B 1 139 ? 13.75 14.445 -9.891 1 97.75 139 CYS B CA 1
ATOM 4025 C C . CYS B 1 139 ? 15.102 15.055 -9.555 1 97.75 139 CYS B C 1
ATOM 4027 O O . CYS B 1 139 ? 15.383 16.188 -9.922 1 97.75 139 CYS B O 1
ATOM 4029 N N . ASP B 1 140 ? 15.891 14.383 -8.758 1 96.69 140 ASP B N 1
ATOM 4030 C CA . ASP B 1 140 ? 17.234 14.797 -8.344 1 96.69 140 ASP B CA 1
ATOM 4031 C C . ASP B 1 140 ? 17.156 16.016 -7.434 1 96.69 140 ASP B C 1
ATOM 4033 O O . ASP B 1 140 ? 18 16.922 -7.527 1 96.69 140 ASP B O 1
ATOM 4037 N N . ILE B 1 141 ? 16.125 16.109 -6.715 1 97.31 141 ILE B N 1
ATOM 4038 C CA . ILE B 1 141 ? 15.984 17.156 -5.715 1 97.31 141 ILE B CA 1
ATOM 4039 C C . ILE B 1 141 ? 16.219 16.578 -4.32 1 97.31 141 ILE B C 1
ATOM 4041 O O . ILE B 1 141 ? 15.438 15.75 -3.854 1 97.31 141 ILE B O 1
ATOM 4045 N N . HIS B 1 142 ? 17.219 17.062 -3.682 1 96.5 142 HIS B N 1
ATOM 4046 C CA . HIS B 1 142 ? 17.562 16.562 -2.357 1 96.5 142 HIS B CA 1
ATOM 4047 C C . HIS B 1 142 ? 16.719 17.234 -1.274 1 96.5 142 HIS B C 1
ATOM 4049 O O . HIS B 1 142 ? 16.594 18.469 -1.271 1 96.5 142 HIS B O 1
ATOM 4055 N N . VAL B 1 143 ? 16.203 16.453 -0.345 1 97.5 143 VAL B N 1
ATOM 4056 C CA . VAL B 1 143 ? 15.406 16.984 0.755 1 97.5 143 VAL B CA 1
ATOM 4057 C C . VAL B 1 143 ? 16.266 17.109 2.008 1 97.5 143 VAL B C 1
ATOM 4059 O O . VAL B 1 143 ? 16.812 16.109 2.486 1 97.5 143 VAL B O 1
ATOM 4062 N N . VAL B 1 144 ? 16.359 18.266 2.512 1 97.5 144 VAL B N 1
ATOM 4063 C CA . VAL B 1 144 ? 17.172 18.547 3.682 1 97.5 144 VAL B CA 1
ATOM 4064 C C . VAL B 1 144 ? 16.406 18.203 4.953 1 97.5 144 VAL B C 1
ATOM 4066 O O . VAL B 1 144 ? 16.906 17.516 5.836 1 97.5 144 VAL B O 1
ATOM 4069 N N . SER B 1 145 ? 15.172 18.672 4.945 1 97.19 145 SER B N 1
ATOM 4070 C CA . SER B 1 145 ? 14.398 18.516 6.168 1 97.19 145 SER B CA 1
ATOM 4071 C C . SER B 1 145 ? 12.898 18.484 5.871 1 97.19 145 SER B C 1
ATOM 4073 O O . SER B 1 145 ? 12.43 19.156 4.961 1 97.19 145 SER B O 1
ATOM 4075 N N . MET B 1 146 ? 12.211 17.641 6.625 1 96.88 146 MET B N 1
ATOM 4076 C CA . MET B 1 146 ? 10.758 17.547 6.605 1 96.88 146 MET B CA 1
ATOM 4077 C C . MET B 1 146 ? 10.195 17.469 8.023 1 96.88 146 MET B C 1
ATOM 4079 O O . MET B 1 146 ? 9.727 16.406 8.453 1 96.88 146 MET B O 1
ATOM 4083 N N . PRO B 1 147 ? 10.094 18.562 8.672 1 96.25 147 PRO B N 1
ATOM 4084 C CA . PRO B 1 147 ? 9.602 18.516 10.055 1 96.25 147 PRO B CA 1
ATOM 4085 C C . PRO B 1 147 ? 8.156 18.031 10.156 1 96.25 147 PRO B C 1
ATOM 4087 O O . PRO B 1 147 ? 7.332 18.359 9.297 1 96.25 147 PRO B O 1
ATOM 4090 N N . GLY B 1 148 ? 7.906 17.219 11.148 1 92.75 148 GLY B N 1
ATOM 4091 C CA . GLY B 1 148 ? 6.543 16.797 11.43 1 92.75 148 GLY B CA 1
ATOM 4092 C C . GLY B 1 148 ? 6.254 15.367 11 1 92.75 148 GLY B C 1
ATOM 4093 O O . GLY B 1 148 ? 5.172 14.844 11.273 1 92.75 148 GLY B O 1
ATOM 4094 N N . VAL B 1 149 ? 7.223 14.758 10.312 1 93 149 VAL B N 1
ATOM 4095 C CA . VAL B 1 149 ? 6.938 13.422 9.797 1 93 149 VAL B CA 1
ATOM 4096 C C . VAL B 1 149 ? 8.008 12.445 10.258 1 93 149 VAL B C 1
ATOM 4098 O O . VAL B 1 149 ? 8.375 11.516 9.531 1 93 149 VAL B O 1
ATOM 4101 N N . GLY B 1 150 ? 8.648 12.727 11.367 1 84.5 150 GLY B N 1
ATOM 4102 C CA . GLY B 1 150 ? 9.531 11.766 12 1 84.5 150 GLY B CA 1
ATOM 4103 C C . GLY B 1 150 ? 11 12.117 11.844 1 84.5 150 GLY B C 1
ATOM 4104 O O . GLY B 1 150 ? 11.875 11.312 12.172 1 84.5 150 GLY B O 1
ATOM 4105 N N . ASP B 1 151 ? 11.305 13.273 11.375 1 89.88 151 ASP B N 1
ATOM 4106 C CA . ASP B 1 151 ? 12.695 13.703 11.281 1 89.88 151 ASP B CA 1
ATOM 4107 C C . ASP B 1 151 ? 13.32 13.844 12.664 1 89.88 151 ASP B C 1
ATOM 4109 O O . ASP B 1 151 ? 12.641 14.219 13.625 1 89.88 151 ASP B O 1
ATOM 4113 N N . SER B 1 152 ? 14.609 13.586 12.656 1 91 152 SER B N 1
ATOM 4114 C CA . SER B 1 152 ? 15.352 13.797 13.898 1 91 152 SER B CA 1
ATOM 4115 C C . SER B 1 152 ? 15.57 15.281 14.156 1 91 152 SER B C 1
ATOM 4117 O O . SER B 1 152 ? 15.438 16.109 13.242 1 91 152 SER B O 1
ATOM 4119 N N . TRP B 1 153 ? 15.883 15.562 15.406 1 92.5 153 TRP B N 1
ATOM 4120 C CA . TRP B 1 153 ? 16.203 16.938 15.773 1 92.5 153 TRP B CA 1
ATOM 4121 C C . TRP B 1 153 ? 17.344 17.469 14.914 1 92.5 153 TRP B C 1
ATOM 4123 O O . TRP B 1 153 ? 17.281 18.594 14.422 1 92.5 153 TRP B O 1
ATOM 4133 N N . GLU B 1 154 ? 18.312 16.625 14.727 1 93.19 154 GLU B N 1
ATOM 4134 C CA . GLU B 1 154 ? 19.484 17.047 13.938 1 93.19 154 GLU B CA 1
ATOM 4135 C C . GLU B 1 154 ? 19.078 17.391 12.508 1 93.19 154 GLU B C 1
ATOM 4137 O O . GLU B 1 154 ? 19.562 18.375 11.945 1 93.19 154 GLU B O 1
ATOM 4142 N N . SER B 1 155 ? 18.219 16.625 12.016 1 93.81 155 SER B N 1
ATOM 4143 C CA . SER B 1 155 ? 17.75 16.859 10.648 1 93.81 155 SER B CA 1
ATOM 4144 C C . SER B 1 155 ? 16.938 18.141 10.547 1 93.81 155 SER B C 1
ATOM 4146 O O . SER B 1 155 ? 17.094 18.906 9.594 1 93.81 155 SER B O 1
ATOM 4148 N N . ILE B 1 156 ? 16.156 18.391 11.523 1 96.38 156 ILE B N 1
ATOM 4149 C CA . ILE B 1 156 ? 15.32 19.594 11.531 1 96.38 156 ILE B CA 1
ATOM 4150 C C . ILE B 1 156 ? 16.203 20.844 11.648 1 96.38 156 ILE B C 1
ATOM 4152 O O . ILE B 1 156 ? 15.953 21.844 10.969 1 96.38 156 ILE B O 1
ATOM 4156 N N . MET B 1 157 ? 17.266 20.734 12.391 1 96.5 157 MET B N 1
ATOM 4157 C CA . MET B 1 157 ? 18.141 21.875 12.625 1 96.5 157 MET B CA 1
ATOM 4158 C C . MET B 1 157 ? 19 22.172 11.398 1 96.5 157 MET B C 1
ATOM 4160 O O . MET B 1 157 ? 19.609 23.234 11.305 1 96.5 157 MET B O 1
ATOM 4164 N N . LYS B 1 158 ? 18.984 21.328 10.438 1 97.5 158 LYS B N 1
ATOM 4165 C CA . LYS B 1 158 ? 19.734 21.531 9.203 1 97.5 158 LYS B CA 1
ATOM 4166 C C . LYS B 1 158 ? 18.891 22.266 8.164 1 97.5 158 LYS B C 1
ATOM 4168 O O . LYS B 1 158 ? 19.391 22.609 7.09 1 97.5 158 LYS B O 1
ATOM 4173 N N . ALA B 1 159 ? 17.734 22.625 8.516 1 98.12 159 ALA B N 1
ATOM 4174 C CA . ALA B 1 159 ? 16.781 23.219 7.586 1 98.12 159 ALA B CA 1
ATOM 4175 C C . ALA B 1 159 ? 17.344 24.484 6.953 1 98.12 159 ALA B C 1
ATOM 4177 O O . ALA B 1 159 ? 17.141 24.734 5.762 1 98.12 159 ALA B O 1
ATOM 4178 N N . PRO B 1 160 ? 18.109 25.234 7.664 1 98.25 160 PRO B N 1
ATOM 4179 C CA . PRO B 1 160 ? 18.625 26.5 7.09 1 98.25 160 PRO B CA 1
ATOM 4180 C C . PRO B 1 160 ? 19.609 26.266 5.945 1 98.25 160 PRO B C 1
ATOM 4182 O O . PRO B 1 160 ? 19.969 27.219 5.242 1 98.25 160 PRO B O 1
ATOM 4185 N N . GLU B 1 161 ? 20 25.078 5.754 1 97.62 161 GLU B N 1
ATOM 4186 C CA . GLU B 1 161 ? 20.891 24.75 4.645 1 97.62 161 GLU B CA 1
ATOM 4187 C C . GLU B 1 161 ? 20.141 24.766 3.312 1 97.62 161 GLU B C 1
ATOM 4189 O O . GLU B 1 161 ? 20.766 24.859 2.25 1 97.62 161 GLU B O 1
ATOM 4194 N N . ALA B 1 162 ? 18.891 24.734 3.33 1 97.69 162 ALA B N 1
ATOM 4195 C CA . ALA B 1 162 ? 18.094 24.516 2.123 1 97.69 162 ALA B CA 1
ATOM 4196 C C . ALA B 1 162 ? 18.094 25.781 1.253 1 97.69 162 ALA B C 1
ATOM 4198 O O . ALA B 1 162 ? 18.188 26.891 1.764 1 97.69 162 ALA B O 1
ATOM 4199 N N . ALA B 1 163 ? 17.922 25.547 0.011 1 96.94 163 ALA B N 1
ATOM 4200 C CA . ALA B 1 163 ? 17.844 26.641 -0.954 1 96.94 163 ALA B CA 1
ATOM 4201 C C . ALA B 1 163 ? 16.406 27.109 -1.152 1 96.94 163 ALA B C 1
ATOM 4203 O O . ALA B 1 163 ? 16.156 28.219 -1.637 1 96.94 163 ALA B O 1
ATOM 4204 N N . LEU B 1 164 ? 15.5 26.297 -0.821 1 98.12 164 LEU B N 1
ATOM 4205 C CA . LEU B 1 164 ? 14.086 26.578 -1.049 1 98.12 164 LEU B CA 1
ATOM 4206 C C . LEU B 1 164 ? 13.219 25.859 -0.016 1 98.12 164 LEU B C 1
ATOM 4208 O O . LEU B 1 164 ? 13.492 24.719 0.346 1 98.12 164 LEU B O 1
ATOM 4212 N N . ASN B 1 165 ? 12.219 26.594 0.473 1 98.56 165 ASN B N 1
ATOM 4213 C CA . ASN B 1 165 ? 11.172 25.984 1.279 1 98.56 165 ASN B CA 1
ATOM 4214 C C . ASN B 1 165 ? 9.922 25.703 0.451 1 98.56 165 ASN B C 1
ATOM 4216 O O . ASN B 1 165 ? 9.336 26.609 -0.122 1 98.56 165 ASN B O 1
ATOM 4220 N N . ILE B 1 166 ? 9.562 24.422 0.38 1 98.44 166 ILE B N 1
ATOM 4221 C CA . ILE B 1 166 ? 8.32 24.016 -0.272 1 98.44 166 ILE B CA 1
ATOM 4222 C C . ILE B 1 166 ? 7.207 23.891 0.767 1 98.44 166 ILE B C 1
ATOM 4224 O O . ILE B 1 166 ? 7.238 23 1.619 1 98.44 166 ILE B O 1
ATOM 4228 N N . VAL B 1 167 ? 6.238 24.766 0.68 1 97.56 167 VAL B N 1
ATOM 4229 C CA . VAL B 1 167 ? 5.121 24.75 1.619 1 97.56 167 VAL B CA 1
ATOM 4230 C C . VAL B 1 167 ? 3.943 23.984 1.008 1 97.56 167 VAL B C 1
ATOM 4232 O O . VAL B 1 167 ? 3.416 24.391 -0.034 1 97.56 167 VAL B O 1
ATOM 4235 N N . VAL B 1 168 ? 3.518 22.922 1.705 1 96.5 168 VAL B N 1
ATOM 4236 C CA . VAL B 1 168 ? 2.471 22.109 1.107 1 96.5 168 VAL B CA 1
ATOM 4237 C C . VAL B 1 168 ? 1.132 22.406 1.78 1 96.5 168 VAL B C 1
ATOM 4239 O O . VAL B 1 168 ? 0.072 22.094 1.228 1 96.5 168 VAL B O 1
ATOM 4242 N N . ARG B 1 169 ? 1.18 22.906 2.967 1 93.81 169 ARG B N 1
ATOM 4243 C CA . ARG B 1 169 ? 0 23.391 3.676 1 93.81 169 ARG B CA 1
ATOM 4244 C C . ARG B 1 169 ? 0.263 24.75 4.305 1 93.81 169 ARG B C 1
ATOM 4246 O O . ARG B 1 169 ? 0.976 24.859 5.305 1 93.81 169 ARG B O 1
ATOM 4253 N N . ASN B 1 170 ? -0.423 25.688 3.842 1 91.19 170 ASN B N 1
ATOM 4254 C CA . ASN B 1 170 ? -0.194 27.047 4.312 1 91.19 170 ASN B CA 1
ATOM 4255 C C . ASN B 1 170 ? -0.571 27.203 5.781 1 91.19 170 ASN B C 1
ATOM 4257 O O . ASN B 1 170 ? 0.142 27.859 6.543 1 91.19 170 ASN B O 1
ATOM 4261 N N . GLU B 1 171 ? -1.637 26.594 6.145 1 87.19 171 GLU B N 1
ATOM 4262 C CA . GLU B 1 171 ? -2.139 26.75 7.508 1 87.19 171 GLU B CA 1
ATOM 4263 C C . GLU B 1 171 ? -1.152 26.172 8.523 1 87.19 171 GLU B C 1
ATOM 4265 O O . GLU B 1 171 ? -1.169 26.562 9.695 1 87.19 171 GLU B O 1
ATOM 4270 N N . LEU B 1 172 ? -0.3 25.312 8.023 1 91.44 172 LEU B N 1
ATOM 4271 C CA . LEU B 1 172 ? 0.633 24.672 8.938 1 91.44 172 LEU B CA 1
ATOM 4272 C C . LEU B 1 172 ? 1.997 25.344 8.891 1 91.44 172 LEU B C 1
ATOM 4274 O O . LEU B 1 172 ? 2.682 25.453 9.914 1 91.44 172 LEU B O 1
ATOM 4278 N N . ALA B 1 173 ? 2.404 25.875 7.73 1 96.12 173 ALA B N 1
ATOM 4279 C CA . ALA B 1 173 ? 3.848 26.078 7.641 1 96.12 173 ALA B CA 1
ATOM 4280 C C . ALA B 1 173 ? 4.176 27.406 6.977 1 96.12 173 ALA B C 1
ATOM 4282 O O . ALA B 1 173 ? 5.348 27.766 6.84 1 96.12 173 ALA B O 1
ATOM 4283 N N . LEU B 1 174 ? 3.188 28.156 6.547 1 94.94 174 LEU B N 1
ATOM 4284 C CA . LEU B 1 174 ? 3.477 29.406 5.852 1 94.94 174 LEU B CA 1
ATOM 4285 C C . LEU B 1 174 ? 4.258 30.359 6.75 1 94.94 174 LEU B C 1
ATOM 4287 O O . LEU B 1 174 ? 5.242 30.969 6.316 1 94.94 174 LEU B O 1
ATOM 4291 N N . LYS B 1 175 ? 3.822 30.5 7.965 1 95.94 175 LYS B N 1
ATOM 4292 C CA . LYS B 1 175 ? 4.5 31.391 8.898 1 95.94 175 LYS B CA 1
ATOM 4293 C C . LYS B 1 175 ? 5.961 31 9.078 1 95.94 175 LYS B C 1
ATOM 4295 O O . LYS B 1 175 ? 6.852 31.844 9.102 1 95.94 175 LYS B O 1
ATOM 4300 N N . ALA B 1 176 ? 6.184 29.766 9.234 1 97.31 176 ALA B N 1
ATOM 4301 C CA . ALA B 1 176 ? 7.547 29.266 9.398 1 97.31 176 ALA B CA 1
ATOM 4302 C C . ALA B 1 176 ? 8.391 29.578 8.164 1 97.31 176 ALA B C 1
ATOM 4304 O O . ALA B 1 176 ? 9.562 29.938 8.273 1 97.31 176 ALA B O 1
ATOM 4305 N N . ALA B 1 177 ? 7.82 29.422 7.035 1 98.19 177 ALA B N 1
ATOM 4306 C CA . ALA B 1 177 ? 8.523 29.734 5.793 1 98.19 177 ALA B CA 1
ATOM 4307 C C . ALA B 1 177 ? 8.891 31.203 5.73 1 98.19 177 ALA B C 1
ATOM 4309 O O . ALA B 1 177 ? 10.008 31.562 5.332 1 98.19 177 ALA B O 1
ATOM 4310 N N . GLU B 1 178 ? 7.953 32 6.094 1 98.06 178 GLU B N 1
ATOM 4311 C CA . GLU B 1 178 ? 8.203 33.438 6.133 1 98.06 178 GLU B CA 1
ATOM 4312 C C . GLU B 1 178 ? 9.32 33.781 7.117 1 98.06 178 GLU B C 1
ATOM 4314 O O . GLU B 1 178 ? 10.18 34.625 6.82 1 98.06 178 GLU B O 1
ATOM 4319 N N . ASP B 1 179 ? 9.25 33.156 8.219 1 97.62 179 ASP B N 1
ATOM 4320 C CA . ASP B 1 179 ? 10.289 33.375 9.234 1 97.62 179 ASP B CA 1
ATOM 4321 C C . ASP B 1 179 ? 11.656 32.969 8.711 1 97.62 179 ASP B C 1
ATOM 4323 O O . ASP B 1 179 ? 12.656 33.656 8.953 1 97.62 179 ASP B O 1
ATOM 4327 N N . MET B 1 180 ? 11.75 31.906 8.031 1 98.31 180 MET B N 1
ATOM 4328 C CA . MET B 1 180 ? 13.016 31.406 7.512 1 98.31 180 MET B CA 1
ATOM 4329 C C . MET B 1 180 ? 13.539 32.312 6.395 1 98.31 180 MET B C 1
ATOM 4331 O O . MET B 1 180 ? 14.75 32.469 6.227 1 98.31 180 MET B O 1
ATOM 4335 N N . LYS B 1 181 ? 12.609 32.844 5.629 1 98.31 181 LYS B N 1
ATOM 4336 C CA . LYS B 1 181 ? 13.016 33.812 4.625 1 98.31 181 LYS B CA 1
ATOM 4337 C C . LYS B 1 181 ? 13.648 35.031 5.281 1 98.31 181 LYS B C 1
ATOM 4339 O O . LYS B 1 181 ? 14.703 35.5 4.84 1 98.31 181 LYS B O 1
ATOM 4344 N N . SER B 1 182 ? 13.047 35.5 6.328 1 97.56 182 SER B N 1
ATOM 4345 C CA . SER B 1 182 ? 13.523 36.688 7.035 1 97.56 182 SER B CA 1
ATOM 4346 C C . SER B 1 182 ? 14.844 36.406 7.742 1 97.56 182 SER B C 1
ATOM 4348 O O . SER B 1 182 ? 15.766 37.219 7.672 1 97.56 182 SER B O 1
ATOM 4350 N N . ARG B 1 183 ? 14.984 35.312 8.289 1 97.38 183 ARG B N 1
ATOM 4351 C CA . ARG B 1 183 ? 16.125 35.031 9.156 1 97.38 183 ARG B CA 1
ATOM 4352 C C . ARG B 1 183 ? 17.281 34.438 8.367 1 97.38 183 ARG B C 1
ATOM 4354 O O . ARG B 1 183 ? 18.453 34.688 8.688 1 97.38 183 ARG B O 1
ATOM 4361 N N . PHE B 1 184 ? 16.953 33.625 7.402 1 98 184 PHE B N 1
ATOM 4362 C CA . PHE B 1 184 ? 18 32.875 6.734 1 98 184 PHE B CA 1
ATOM 4363 C C . PHE B 1 184 ? 18 33.156 5.234 1 98 184 PHE B C 1
ATOM 4365 O O . PHE B 1 184 ? 18.766 32.531 4.484 1 98 184 PHE B O 1
ATOM 4372 N N . ASP B 1 185 ? 17.047 33.938 4.758 1 97.44 185 ASP B N 1
ATOM 4373 C CA . ASP B 1 185 ? 16.938 34.344 3.355 1 97.44 185 ASP B CA 1
ATOM 4374 C C . ASP B 1 185 ? 16.625 33.125 2.475 1 97.44 185 ASP B C 1
ATOM 4376 O O . ASP B 1 185 ? 17.203 32.969 1.39 1 97.44 185 ASP B O 1
ATOM 4380 N N . ILE B 1 186 ? 15.906 32.219 2.986 1 98.19 186 ILE B N 1
ATOM 4381 C CA . ILE B 1 186 ? 15.453 31.062 2.205 1 98.19 186 ILE B CA 1
ATOM 4382 C C . ILE B 1 186 ? 14.117 31.391 1.535 1 98.19 186 ILE B C 1
ATOM 4384 O O . ILE B 1 186 ? 13.117 31.609 2.215 1 98.19 186 ILE B O 1
ATOM 4388 N N . PRO B 1 187 ? 14.109 31.438 0.205 1 98 187 PRO B N 1
ATOM 4389 C CA . PRO B 1 187 ? 12.82 31.656 -0.457 1 98 187 PRO B CA 1
ATOM 4390 C C . PRO B 1 187 ? 11.859 30.5 -0.256 1 98 187 PRO B C 1
ATOM 4392 O O . PRO B 1 187 ? 12.266 29.406 0.175 1 98 187 PRO B O 1
ATOM 4395 N N . TYR B 1 188 ? 10.547 30.781 -0.54 1 98.38 188 TYR B N 1
ATOM 4396 C CA . TYR B 1 188 ? 9.57 29.719 -0.392 1 98.38 188 TYR B CA 1
ATOM 4397 C C . TYR B 1 188 ? 8.516 29.781 -1.492 1 98.38 188 TYR B C 1
ATOM 4399 O O . TYR B 1 188 ? 8.32 30.828 -2.107 1 98.38 188 TYR B O 1
ATOM 4407 N N . ILE B 1 189 ? 7.918 28.609 -1.779 1 97.62 189 ILE B N 1
ATOM 4408 C CA . ILE B 1 189 ? 6.773 28.5 -2.674 1 97.62 189 ILE B CA 1
ATOM 4409 C C . ILE B 1 189 ? 5.668 27.688 -2.004 1 97.62 189 ILE B C 1
ATOM 4411 O O . ILE B 1 189 ? 5.945 26.734 -1.274 1 97.62 189 ILE B O 1
ATOM 4415 N N . SER B 1 190 ? 4.449 28.141 -2.184 1 95.12 190 SER B N 1
ATOM 4416 C CA . SER B 1 190 ? 3.273 27.391 -1.749 1 95.12 190 SER B CA 1
ATOM 4417 C C . SER B 1 190 ? 2.652 26.625 -2.906 1 95.12 190 SER B C 1
ATOM 4419 O O . SER B 1 190 ? 2.092 27.219 -3.828 1 95.12 190 SER B O 1
ATOM 4421 N N . VAL B 1 191 ? 2.676 25.25 -2.824 1 94.56 191 VAL B N 1
ATOM 4422 C CA . VAL B 1 191 ? 2.297 24.5 -4.016 1 94.56 191 VAL B CA 1
ATOM 4423 C C . VAL B 1 191 ? 1.247 23.453 -3.654 1 94.56 191 VAL B C 1
ATOM 4425 O O . VAL B 1 191 ? 0.771 22.719 -4.52 1 94.56 191 VAL B O 1
ATOM 4428 N N . GLY B 1 192 ? 0.848 23.328 -2.412 1 94.31 192 GLY B N 1
ATOM 4429 C CA . GLY B 1 192 ? -0.105 22.297 -2.02 1 94.31 192 GLY B CA 1
ATOM 4430 C C . GLY B 1 192 ? 0.461 20.891 -2.105 1 94.31 192 GLY B C 1
ATOM 4431 O O . GLY B 1 192 ? 1.679 20.703 -2.055 1 94.31 192 GLY B O 1
ATOM 4432 N N . LEU B 1 193 ? -0.425 19.875 -2.115 1 97 193 LEU B N 1
ATOM 4433 C CA . LEU B 1 193 ? -0.036 18.469 -2.172 1 97 193 LEU B CA 1
ATOM 4434 C C . LEU B 1 193 ? -0.324 17.875 -3.547 1 97 193 LEU B C 1
ATOM 4436 O O . LEU B 1 193 ? -1.257 18.312 -4.23 1 97 193 LEU B O 1
ATOM 4440 N N . PRO B 1 194 ? 0.477 16.969 -3.965 1 97.94 194 PRO B N 1
ATOM 4441 C CA . PRO B 1 194 ? 0.274 16.328 -5.27 1 97.94 194 PRO B CA 1
ATOM 4442 C C . PRO B 1 194 ? -0.781 15.227 -5.234 1 97.94 194 PRO B C 1
ATOM 4444 O O . PRO B 1 194 ? -0.608 14.227 -4.535 1 97.94 194 PRO B O 1
ATOM 4447 N N . TYR B 1 195 ? -1.845 15.406 -5.941 1 97.81 195 TYR B N 1
ATOM 4448 C CA . TYR B 1 195 ? -2.885 14.383 -6.039 1 97.81 195 TYR B CA 1
ATOM 4449 C C . TYR B 1 195 ? -3.156 14.023 -7.492 1 97.81 195 TYR B C 1
ATOM 4451 O O . TYR B 1 195 ? -3.221 14.898 -8.359 1 97.81 195 TYR B O 1
ATOM 4459 N N . GLY B 1 196 ? -3.312 12.688 -7.719 1 97.44 196 GLY B N 1
ATOM 4460 C CA . GLY B 1 196 ? -3.531 12.242 -9.086 1 97.44 196 GLY B CA 1
ATOM 4461 C C . GLY B 1 196 ? -2.252 12.164 -9.898 1 97.44 196 GLY B C 1
ATOM 4462 O O . GLY B 1 196 ? -1.194 12.602 -9.445 1 97.44 196 GLY B O 1
ATOM 4463 N N . MET B 1 197 ? -2.354 11.617 -11.078 1 97.75 197 MET B N 1
ATOM 4464 C CA . MET B 1 197 ? -1.186 11.516 -11.945 1 97.75 197 MET B CA 1
ATOM 4465 C C . MET B 1 197 ? -0.847 12.867 -12.57 1 97.75 197 MET B C 1
ATOM 4467 O O . MET B 1 197 ? 0.298 13.312 -12.5 1 97.75 197 MET B O 1
ATOM 4471 N N . GLU B 1 198 ? -1.844 13.469 -13.086 1 96 198 GLU B N 1
ATOM 4472 C CA . GLU B 1 198 ? -1.643 14.773 -13.703 1 96 198 GLU B CA 1
ATOM 4473 C C . GLU B 1 198 ? -1.301 15.836 -12.664 1 96 198 GLU B C 1
ATOM 4475 O O . GLU B 1 198 ? -0.449 16.688 -12.898 1 96 198 GLU B O 1
ATOM 4480 N N . GLY B 1 199 ? -2.014 15.789 -11.562 1 96.5 199 GLY B N 1
ATOM 4481 C CA . GLY B 1 199 ? -1.728 16.734 -10.484 1 96.5 199 GLY B CA 1
ATOM 4482 C C . GLY B 1 199 ? -0.32 16.594 -9.938 1 96.5 199 GLY B C 1
ATOM 4483 O O . GLY B 1 199 ? 0.306 17.594 -9.57 1 96.5 199 GLY B O 1
ATOM 4484 N N . THR B 1 200 ? 0.173 15.391 -9.883 1 98.31 200 THR B N 1
ATOM 4485 C CA . THR B 1 200 ? 1.534 15.148 -9.414 1 98.31 200 THR B CA 1
ATOM 4486 C C . THR B 1 200 ? 2.553 15.719 -10.398 1 98.31 200 THR B C 1
ATOM 4488 O O . THR B 1 200 ? 3.543 16.328 -9.992 1 98.31 200 THR B O 1
ATOM 4491 N N . LEU B 1 201 ? 2.289 15.508 -11.656 1 97.62 201 LEU B N 1
ATOM 4492 C CA . LEU B 1 201 ? 3.186 16.062 -12.672 1 97.62 201 LEU B CA 1
ATOM 4493 C C . LEU B 1 201 ? 3.211 17.578 -12.609 1 97.62 201 LEU B C 1
ATOM 4495 O O . LEU B 1 201 ? 4.277 18.188 -12.68 1 97.62 201 LEU B O 1
ATOM 4499 N N . ARG B 1 202 ? 2.088 18.188 -12.5 1 96.69 202 ARG B N 1
ATOM 4500 C CA . ARG B 1 202 ? 2.004 19.641 -12.375 1 96.69 202 ARG B CA 1
ATOM 4501 C C . ARG B 1 202 ? 2.748 20.125 -11.141 1 96.69 202 ARG B C 1
ATOM 4503 O O . ARG B 1 202 ? 3.438 21.141 -11.188 1 96.69 202 ARG B O 1
ATOM 4510 N N . TRP B 1 203 ? 2.551 19.422 -10.078 1 97.62 203 TRP B N 1
ATOM 4511 C CA . TRP B 1 203 ? 3.209 19.75 -8.82 1 97.62 203 TRP B CA 1
ATOM 4512 C C . TRP B 1 203 ? 4.727 19.719 -8.977 1 97.62 203 TRP B C 1
ATOM 4514 O O . TRP B 1 203 ? 5.418 20.641 -8.555 1 97.62 203 TRP B O 1
ATOM 4524 N N . LEU B 1 204 ? 5.246 18.688 -9.609 1 98.12 204 LEU B N 1
ATOM 4525 C CA . LEU B 1 204 ? 6.68 18.531 -9.836 1 98.12 204 LEU B CA 1
ATOM 4526 C C . LEU B 1 204 ? 7.203 19.625 -10.766 1 98.12 204 LEU B C 1
ATOM 4528 O O . LEU B 1 204 ? 8.305 20.141 -10.57 1 98.12 204 LEU B O 1
ATOM 4532 N N . ASN B 1 205 ? 6.418 19.969 -11.758 1 97.5 205 ASN B N 1
ATOM 4533 C CA . ASN B 1 205 ? 6.809 21.031 -12.672 1 97.5 205 ASN B CA 1
ATOM 4534 C C . ASN B 1 205 ? 6.953 22.375 -11.961 1 97.5 205 ASN B C 1
ATOM 4536 O O . ASN B 1 205 ? 7.906 23.109 -12.203 1 97.5 205 ASN B O 1
ATOM 4540 N N . ARG B 1 206 ? 6.031 22.656 -11.102 1 97 206 ARG B N 1
ATOM 4541 C CA . ARG B 1 206 ? 6.074 23.906 -10.344 1 97 206 ARG B CA 1
ATOM 4542 C C . ARG B 1 206 ? 7.324 23.969 -9.469 1 97 206 ARG B C 1
ATOM 4544 O O . ARG B 1 206 ? 7.957 25.031 -9.352 1 97 206 ARG B O 1
ATOM 4551 N N . ILE B 1 207 ? 7.664 22.891 -8.875 1 97.56 207 ILE B N 1
ATOM 4552 C CA . ILE B 1 207 ? 8.844 22.828 -8.016 1 97.56 207 ILE B CA 1
ATOM 4553 C C . ILE B 1 207 ? 10.109 22.938 -8.867 1 97.56 207 ILE B C 1
ATOM 4555 O O . ILE B 1 207 ? 11.047 23.656 -8.5 1 97.56 207 ILE B O 1
ATOM 4559 N N . ALA B 1 208 ? 10.109 22.234 -9.977 1 96.19 208 ALA B N 1
ATOM 4560 C CA . ALA B 1 208 ? 11.273 22.25 -10.867 1 96.19 208 ALA B CA 1
ATOM 4561 C C . ALA B 1 208 ? 11.578 23.656 -11.352 1 96.19 208 ALA B C 1
ATOM 4563 O O . ALA B 1 208 ? 12.742 24.016 -11.57 1 96.19 208 ALA B O 1
ATOM 4564 N N . GLU B 1 209 ? 10.578 24.453 -11.484 1 95.81 209 GLU B N 1
ATOM 4565 C CA . GLU B 1 209 ? 10.75 25.828 -11.93 1 95.81 209 GLU B CA 1
ATOM 4566 C C . GLU B 1 209 ? 11.391 26.688 -10.844 1 95.81 209 GLU B C 1
ATOM 4568 O O . GLU B 1 209 ? 12.016 27.703 -11.133 1 95.81 209 GLU B O 1
ATOM 4573 N N . ALA B 1 210 ? 11.258 26.266 -9.633 1 95.88 210 ALA B N 1
ATOM 4574 C CA . ALA B 1 210 ? 11.695 27.094 -8.5 1 95.88 210 ALA B CA 1
ATOM 4575 C C . ALA B 1 210 ? 13.078 26.656 -8.016 1 95.88 210 ALA B C 1
ATOM 4577 O O . ALA B 1 210 ? 13.711 27.359 -7.223 1 95.88 210 ALA B O 1
ATOM 4578 N N . VAL B 1 211 ? 13.523 25.516 -8.5 1 94.62 211 VAL B N 1
ATOM 4579 C CA . VAL B 1 211 ? 14.82 25.031 -8.055 1 94.62 211 VAL B CA 1
ATOM 4580 C C . VAL B 1 211 ? 15.844 25.203 -9.172 1 94.62 211 VAL B C 1
ATOM 4582 O O . VAL B 1 211 ? 15.484 25.391 -10.336 1 94.62 211 VAL B O 1
ATOM 4585 N N . ASN B 1 212 ? 17.125 25.156 -8.82 1 84.31 212 ASN B N 1
ATOM 4586 C CA . ASN B 1 212 ? 18.203 25.406 -9.766 1 84.31 212 ASN B CA 1
ATOM 4587 C C . ASN B 1 212 ? 18.391 24.234 -10.734 1 84.31 212 ASN B C 1
ATOM 4589 O O . ASN B 1 212 ? 18.656 24.438 -11.914 1 84.31 212 ASN B O 1
ATOM 4593 N N . SER B 1 213 ? 18.375 23.078 -10.203 1 86.38 213 SER B N 1
ATOM 4594 C CA . SER B 1 213 ? 18.641 21.891 -11.016 1 86.38 213 SER B CA 1
ATOM 4595 C C . SER B 1 213 ? 17.641 20.781 -10.688 1 86.38 213 SER B C 1
ATOM 4597 O O . SER B 1 213 ? 17.438 20.438 -9.523 1 86.38 213 SER B O 1
ATOM 4599 N N . ALA B 1 214 ? 16.797 20.438 -11.625 1 92.44 214 ALA B N 1
ATOM 4600 C CA . ALA B 1 214 ? 15.875 19.312 -11.516 1 92.44 214 ALA B CA 1
ATOM 4601 C C . ALA B 1 214 ? 15.688 18.625 -12.859 1 92.44 214 ALA B C 1
ATOM 4603 O O . ALA B 1 214 ? 15.703 19.281 -13.906 1 92.44 214 ALA B O 1
ATOM 4604 N N . SER B 1 215 ? 15.695 17.328 -12.836 1 95.69 215 SER B N 1
ATOM 4605 C CA . SER B 1 215 ? 15.367 16.547 -14.023 1 95.69 215 SER B CA 1
ATOM 4606 C C . SER B 1 215 ? 14.055 15.805 -13.852 1 95.69 215 SER B C 1
ATOM 4608 O O . SER B 1 215 ? 13.938 14.93 -12.992 1 95.69 215 SER B O 1
ATOM 4610 N N . LEU B 1 216 ? 13.125 16.141 -14.703 1 96.69 216 LEU B N 1
ATOM 4611 C CA . LEU B 1 216 ? 11.789 15.562 -14.57 1 96.69 216 LEU B CA 1
ATOM 4612 C C . LEU B 1 216 ? 11.656 14.297 -15.422 1 96.69 216 LEU B C 1
ATOM 4614 O O . LEU B 1 216 ? 10.633 13.617 -15.367 1 96.69 216 LEU B O 1
ATOM 4618 N N . LYS B 1 217 ? 12.664 13.93 -16.078 1 96.88 217 LYS B N 1
ATOM 4619 C CA . LYS B 1 217 ? 12.594 12.844 -17.047 1 96.88 217 LYS B CA 1
ATOM 4620 C C . LYS B 1 217 ? 12.172 11.531 -16.406 1 96.88 217 LYS B C 1
ATOM 4622 O O . LYS B 1 217 ? 11.25 10.867 -16.875 1 96.88 217 LYS B O 1
ATOM 4627 N N . ALA B 1 218 ? 12.789 11.234 -15.328 1 97 218 ALA B N 1
ATOM 4628 C CA . ALA B 1 218 ? 12.5 9.969 -14.648 1 97 218 ALA B CA 1
ATOM 4629 C C . ALA B 1 218 ? 11.078 9.961 -14.102 1 97 218 ALA B C 1
ATOM 4631 O O . ALA B 1 218 ? 10.367 8.953 -14.203 1 97 218 ALA B O 1
ATOM 4632 N N . ALA B 1 219 ? 10.664 11.031 -13.523 1 97.31 219 ALA B N 1
ATOM 4633 C CA . ALA B 1 219 ? 9.32 11.141 -12.969 1 97.31 219 ALA B CA 1
ATOM 4634 C C . ALA B 1 219 ? 8.266 11.07 -14.07 1 97.31 219 ALA B C 1
ATOM 4636 O O . ALA B 1 219 ? 7.238 10.406 -13.914 1 97.31 219 ALA B O 1
ATOM 4637 N N . GLU B 1 220 ? 8.508 11.727 -15.133 1 97.44 220 GLU B N 1
ATOM 4638 C CA . GLU B 1 220 ? 7.586 11.719 -16.266 1 97.44 220 GLU B CA 1
ATOM 4639 C C . GLU B 1 220 ? 7.422 10.312 -16.828 1 97.44 220 GLU B C 1
ATOM 4641 O O . GLU B 1 220 ? 6.309 9.898 -17.156 1 97.44 220 GLU B O 1
ATOM 4646 N N . MET B 1 221 ? 8.508 9.688 -16.938 1 96.81 221 MET B N 1
ATOM 4647 C CA . MET B 1 221 ? 8.461 8.32 -17.438 1 96.81 221 MET B CA 1
ATOM 4648 C C . MET B 1 221 ? 7.668 7.414 -16.516 1 96.81 221 MET B C 1
ATOM 4650 O O . MET B 1 221 ? 6.84 6.625 -16.969 1 96.81 221 MET B O 1
ATOM 4654 N N . GLU B 1 222 ? 7.891 7.512 -15.281 1 96.5 222 GLU B N 1
ATOM 4655 C CA . GLU B 1 222 ? 7.152 6.688 -14.328 1 96.5 222 GLU B CA 1
ATOM 4656 C C . GLU B 1 222 ? 5.664 7.008 -14.359 1 96.5 222 GLU B C 1
ATOM 4658 O O . GLU B 1 222 ? 4.824 6.102 -14.328 1 96.5 222 GLU B O 1
ATOM 4663 N N . ILE B 1 223 ? 5.348 8.258 -14.398 1 97.38 223 ILE B N 1
ATOM 4664 C CA . ILE B 1 223 ? 3.951 8.68 -14.406 1 97.38 223 ILE B CA 1
ATOM 4665 C C . ILE B 1 223 ? 3.264 8.156 -15.664 1 97.38 223 ILE B C 1
ATOM 4667 O O . ILE B 1 223 ? 2.143 7.645 -15.602 1 97.38 223 ILE B O 1
ATOM 4671 N N . ARG B 1 224 ? 3.941 8.242 -16.75 1 94.88 224 ARG B N 1
ATOM 4672 C CA . ARG B 1 224 ? 3.379 7.766 -18 1 94.88 224 ARG B CA 1
ATOM 4673 C C . ARG B 1 224 ? 3.117 6.262 -17.953 1 94.88 224 ARG B C 1
ATOM 4675 O O . ARG B 1 224 ? 2.043 5.801 -18.344 1 94.88 224 ARG B O 1
ATOM 4682 N N . CYS B 1 225 ? 4.047 5.547 -17.453 1 92.31 225 CYS B N 1
ATOM 4683 C CA . CYS B 1 225 ? 3.92 4.098 -17.375 1 92.31 225 CYS B CA 1
ATOM 4684 C C . CYS B 1 225 ? 2.801 3.703 -16.406 1 92.31 225 CYS B C 1
ATOM 4686 O O . CYS B 1 225 ? 1.968 2.857 -16.734 1 92.31 225 CYS B O 1
ATOM 4688 N N . ARG B 1 226 ? 2.779 4.324 -15.289 1 93.69 226 ARG B N 1
ATOM 4689 C CA . ARG B 1 226 ? 1.791 3.992 -14.273 1 93.69 226 ARG B CA 1
ATOM 4690 C C . ARG B 1 226 ? 0.396 4.445 -14.695 1 93.69 226 ARG B C 1
ATOM 4692 O O . ARG B 1 226 ? -0.6 3.803 -14.352 1 93.69 226 ARG B O 1
ATOM 4699 N N . GLN B 1 227 ? 0.391 5.508 -15.391 1 93.44 227 GLN B N 1
ATOM 4700 C CA . GLN B 1 227 ? -0.887 5.984 -15.914 1 93.44 227 GLN B CA 1
ATOM 4701 C C . GLN B 1 227 ? -1.469 5 -16.922 1 93.44 227 GLN B C 1
ATOM 4703 O O . GLN B 1 227 ? -2.672 4.73 -16.906 1 93.44 227 GLN B O 1
ATOM 4708 N N . LYS B 1 228 ? -0.654 4.535 -17.781 1 89.75 228 LYS B N 1
ATOM 4709 C CA . LYS B 1 228 ? -1.096 3.537 -18.75 1 89.75 228 LYS B CA 1
ATOM 4710 C C . LYS B 1 228 ? -1.629 2.291 -18.047 1 89.75 228 LYS B C 1
ATOM 4712 O O . LYS B 1 228 ? -2.654 1.737 -18.453 1 89.75 228 LYS B O 1
ATOM 4717 N N . ARG B 1 229 ? -0.938 1.921 -17.062 1 88.75 229 ARG B N 1
ATOM 4718 C CA . ARG B 1 229 ? -1.364 0.768 -16.266 1 88.75 229 ARG B CA 1
ATOM 4719 C C . ARG B 1 229 ? -2.709 1.028 -15.602 1 88.75 229 ARG B C 1
ATOM 4721 O O . ARG B 1 229 ? -3.6 0.176 -15.633 1 88.75 229 ARG B O 1
ATOM 4728 N N . LEU B 1 230 ? -2.834 2.152 -15.031 1 91.75 230 LEU B N 1
ATOM 4729 C CA . LEU B 1 230 ? -4.07 2.521 -14.352 1 91.75 230 LEU B CA 1
ATOM 4730 C C . LEU B 1 230 ? -5.238 2.564 -15.32 1 91.75 230 LEU B C 1
ATOM 4732 O O . LEU B 1 230 ? -6.344 2.123 -14.992 1 91.75 230 LEU B O 1
ATOM 4736 N N . LEU B 1 231 ? -4.965 3.102 -16.469 1 89.06 231 LEU B N 1
ATOM 4737 C CA . LEU B 1 231 ? -5.996 3.168 -17.5 1 89.06 231 LEU B CA 1
ATOM 4738 C C . LEU B 1 231 ? -6.426 1.77 -17.922 1 89.06 231 LEU B C 1
ATOM 4740 O O . LEU B 1 231 ? -7.613 1.52 -18.141 1 89.06 231 LEU B O 1
ATOM 4744 N N . HIS B 1 232 ? -5.48 0.917 -18.016 1 87.94 232 HIS B N 1
ATOM 4745 C CA . HIS B 1 232 ? -5.773 -0.46 -18.391 1 87.94 232 HIS B CA 1
ATOM 4746 C C . HIS B 1 232 ? -6.688 -1.131 -17.375 1 87.94 232 HIS B C 1
ATOM 4748 O O . HIS B 1 232 ? -7.703 -1.726 -17.734 1 87.94 232 HIS B O 1
ATOM 4754 N N . PHE B 1 233 ? -6.387 -0.982 -16.156 1 88.38 233 PHE B N 1
ATOM 4755 C CA . PHE B 1 233 ? -7.195 -1.572 -15.102 1 88.38 233 PHE B CA 1
ATOM 4756 C C . PHE B 1 233 ? -8.562 -0.904 -15.031 1 88.38 233 PHE B C 1
ATOM 4758 O O . PHE B 1 233 ? -9.578 -1.575 -14.836 1 88.38 233 PHE B O 1
ATOM 4765 N N . GLY B 1 234 ? -8.516 0.362 -15.148 1 90.25 234 GLY B N 1
ATOM 4766 C CA . GLY B 1 234 ? -9.773 1.096 -15.141 1 90.25 234 GLY B CA 1
ATOM 4767 C C . GLY B 1 234 ? -10.711 0.676 -16.25 1 90.25 234 GLY B C 1
ATOM 4768 O O . GLY B 1 234 ? -11.914 0.491 -16.031 1 90.25 234 GLY B O 1
ATOM 4769 N N . ASN B 1 235 ? -10.172 0.511 -17.422 1 88.81 235 ASN B N 1
ATOM 4770 C CA . ASN B 1 235 ? -10.984 0.096 -18.562 1 88.81 235 ASN B CA 1
ATOM 4771 C C . ASN B 1 235 ? -11.562 -1.299 -18.359 1 88.81 235 ASN B C 1
ATOM 4773 O O . ASN B 1 235 ? -12.695 -1.568 -18.766 1 88.81 235 ASN B O 1
ATOM 4777 N N . ASN B 1 236 ? -10.781 -2.139 -17.797 1 86.06 236 ASN B N 1
ATOM 4778 C CA . ASN B 1 236 ? -11.281 -3.471 -17.469 1 86.06 236 ASN B CA 1
ATOM 4779 C C . ASN B 1 236 ? -12.461 -3.404 -16.5 1 86.06 236 ASN B C 1
ATOM 4781 O O . ASN B 1 236 ? -13.461 -4.105 -16.688 1 86.06 236 ASN B O 1
ATOM 4785 N N . MET B 1 237 ? -12.328 -2.572 -15.539 1 90.25 237 MET B N 1
ATOM 4786 C CA . MET B 1 237 ? -13.414 -2.42 -14.562 1 90.25 237 MET B CA 1
ATOM 4787 C C . MET B 1 237 ? -14.648 -1.815 -15.219 1 90.25 237 MET B C 1
ATOM 4789 O O . MET B 1 237 ? -15.766 -2.273 -14.977 1 90.25 237 MET B O 1
ATOM 4793 N N . LYS B 1 238 ? -14.438 -0.84 -16.062 1 90.81 238 LYS B N 1
ATOM 4794 C CA . LYS B 1 238 ? -15.547 -0.173 -16.734 1 90.81 238 LYS B CA 1
ATOM 4795 C C . LYS B 1 238 ? -16.297 -1.14 -17.656 1 90.81 238 LYS B C 1
ATOM 4797 O O . LYS B 1 238 ? -17.516 -1.07 -17.781 1 90.81 238 LYS B O 1
ATOM 4802 N N . SER B 1 239 ? -15.539 -1.97 -18.266 1 90 239 SER B N 1
ATOM 4803 C CA . SER B 1 239 ? -16.141 -2.945 -19.172 1 90 239 SER B CA 1
ATOM 4804 C C . SER B 1 239 ? -17.047 -3.916 -18.406 1 90 239 SER B C 1
ATOM 4806 O O . SER B 1 239 ? -18.062 -4.371 -18.938 1 90 239 SER B O 1
ATOM 4808 N N . MET B 1 240 ? -16.734 -4.164 -17.219 1 87.12 240 MET B N 1
ATOM 4809 C CA . MET B 1 240 ? -17.453 -5.16 -16.438 1 87.12 240 MET B CA 1
ATOM 4810 C C . MET B 1 240 ? -18.578 -4.504 -15.633 1 87.12 240 MET B C 1
ATOM 4812 O O . MET B 1 240 ? -19.656 -5.078 -15.477 1 87.12 240 MET B O 1
ATOM 4816 N N . TRP B 1 241 ? -18.297 -3.291 -15.141 1 90.88 241 TRP B N 1
ATOM 4817 C CA . TRP B 1 241 ? -19.203 -2.732 -14.141 1 90.88 241 TRP B CA 1
ATOM 4818 C C . TRP B 1 241 ? -19.766 -1.393 -14.602 1 90.88 241 TRP B C 1
ATOM 4820 O O . TRP B 1 241 ? -20.562 -0.767 -13.898 1 90.88 241 TRP B O 1
ATOM 4830 N N . GLY B 1 242 ? -19.359 -0.968 -15.781 1 90.88 242 GLY B N 1
ATOM 4831 C CA . GLY B 1 242 ? -19.781 0.336 -16.266 1 90.88 242 GLY B CA 1
ATOM 4832 C C . GLY B 1 242 ? -18.875 1.467 -15.797 1 90.88 242 GLY B C 1
ATOM 4833 O O . GLY B 1 242 ? -17.922 1.239 -15.07 1 90.88 242 GLY B O 1
ATOM 4834 N N . THR B 1 243 ? -19.25 2.615 -16.156 1 91.62 243 THR B N 1
ATOM 4835 C CA . THR B 1 243 ? -18.453 3.799 -15.844 1 91.62 243 THR B CA 1
ATOM 4836 C C . THR B 1 243 ? -18.5 4.098 -14.352 1 91.62 243 THR B C 1
ATOM 4838 O O . THR B 1 243 ? -19.516 3.869 -13.695 1 91.62 243 THR B O 1
ATOM 4841 N N . LEU B 1 244 ? -17.406 4.547 -13.883 1 94.62 244 LEU B N 1
ATOM 4842 C CA . LEU B 1 244 ? -17.359 4.977 -12.492 1 94.62 244 LEU B CA 1
ATOM 4843 C C . LEU B 1 244 ? -18.094 6.309 -12.312 1 94.62 244 LEU B C 1
ATOM 4845 O O . LEU B 1 244 ? -17.484 7.371 -12.492 1 94.62 244 LEU B O 1
ATOM 4849 N N . TRP B 1 245 ? -19.344 6.199 -11.938 1 93.88 245 TRP B N 1
ATOM 4850 C CA . TRP B 1 245 ? -20.219 7.363 -11.852 1 93.88 245 TRP B CA 1
ATOM 4851 C C . TRP B 1 245 ? -20.844 7.457 -10.469 1 93.88 245 TRP B C 1
ATOM 4853 O O . TRP B 1 245 ? -21.266 6.449 -9.891 1 93.88 245 TRP B O 1
ATOM 4863 N N . PHE B 1 246 ? -20.891 8.641 -9.938 1 94.75 246 PHE B N 1
ATOM 4864 C CA . PHE B 1 246 ? -21.672 8.969 -8.75 1 94.75 246 PHE B CA 1
ATOM 4865 C C . PHE B 1 246 ? -22.547 10.188 -9 1 94.75 246 PHE B C 1
ATOM 4867 O O . PHE B 1 246 ? -22.078 11.203 -9.531 1 94.75 246 PHE B O 1
ATOM 4874 N N . ASP B 1 247 ? -23.812 10.102 -8.617 1 93.88 247 ASP B N 1
ATOM 4875 C CA . ASP B 1 247 ? -24.703 11.242 -8.812 1 93.88 247 ASP B CA 1
ATOM 4876 C C . ASP B 1 247 ? -24.219 12.461 -8.031 1 93.88 247 ASP B C 1
ATOM 4878 O O . ASP B 1 247 ? -24.328 13.594 -8.508 1 93.88 247 ASP B O 1
ATOM 4882 N N . ARG B 1 248 ? -23.766 12.141 -6.871 1 95.94 248 ARG B N 1
ATOM 4883 C CA . ARG B 1 248 ? -23.266 13.188 -5.984 1 95.94 248 ARG B CA 1
ATOM 4884 C C . ARG B 1 248 ? -21.969 12.75 -5.289 1 95.94 248 ARG B C 1
ATOM 4886 O O . ARG B 1 248 ? -21.844 11.594 -4.883 1 95.94 248 ARG B O 1
ATOM 4893 N N . ILE B 1 249 ? -21.094 13.734 -5.238 1 97.62 249 ILE B N 1
ATOM 4894 C CA . ILE B 1 249 ? -19.875 13.516 -4.48 1 97.62 249 ILE B CA 1
ATOM 4895 C C . ILE B 1 249 ? -19.688 14.641 -3.459 1 97.62 249 ILE B C 1
ATOM 4897 O O . ILE B 1 249 ? -19.844 15.812 -3.789 1 97.62 249 ILE B O 1
ATOM 4901 N N . LEU B 1 250 ? -19.453 14.25 -2.262 1 97.94 250 LEU B N 1
ATOM 4902 C CA . LEU B 1 250 ? -19.25 15.219 -1.188 1 97.94 250 LEU B CA 1
ATOM 4903 C C . LEU B 1 250 ? -17.891 15.016 -0.524 1 97.94 250 LEU B C 1
ATOM 4905 O O . LEU B 1 250 ? -17.547 13.898 -0.142 1 97.94 250 LEU B O 1
ATOM 4909 N N . PHE B 1 251 ? -17.125 16.078 -0.495 1 98.06 251 PHE B N 1
ATOM 4910 C CA . PHE B 1 251 ? -15.875 16.094 0.249 1 98.06 251 PHE B CA 1
ATOM 4911 C C . PHE B 1 251 ? -16.031 16.828 1.568 1 98.06 251 PHE B C 1
ATOM 4913 O O . PHE B 1 251 ? -16.688 17.875 1.62 1 98.06 251 PHE B O 1
ATOM 4920 N N . SER B 1 252 ? -15.547 16.297 2.615 1 97.62 252 SER B N 1
ATOM 4921 C CA . SER B 1 252 ? -15.391 16.984 3.885 1 97.62 252 SER B CA 1
ATOM 4922 C C . SER B 1 252 ? -14.016 16.71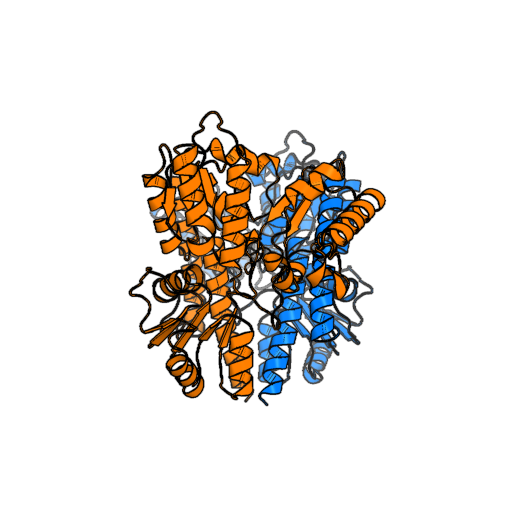9 4.496 1 97.62 252 SER B C 1
ATOM 4924 O O . SER B 1 252 ? -13.82 15.695 5.156 1 97.62 252 SER B O 1
ATOM 4926 N N . ALA B 1 253 ? -13.109 17.609 4.324 1 95.56 253 ALA B N 1
ATOM 4927 C CA . ALA B 1 253 ? -11.711 17.438 4.707 1 95.56 253 ALA B CA 1
ATOM 4928 C C . ALA B 1 253 ? -10.969 18.781 4.648 1 95.56 253 ALA B C 1
ATOM 4930 O O . ALA B 1 253 ? -11.547 19.797 4.277 1 95.56 253 ALA B O 1
ATOM 4931 N N . PRO B 1 254 ? -9.703 18.812 5.117 1 91.94 254 PRO B N 1
ATOM 4932 C CA . PRO B 1 254 ? -8.914 20.031 4.949 1 91.94 254 PRO B CA 1
ATOM 4933 C C . PRO B 1 254 ? -8.82 20.469 3.492 1 91.94 254 PRO B C 1
ATOM 4935 O O . PRO B 1 254 ? -9.008 19.672 2.58 1 91.94 254 PRO B O 1
ATOM 4938 N N . PRO B 1 255 ? -8.562 21.703 3.297 1 92.25 255 PRO B N 1
ATOM 4939 C CA . PRO B 1 255 ? -8.641 22.281 1.955 1 92.25 255 PRO B CA 1
ATOM 4940 C C . PRO B 1 255 ? -7.73 21.578 0.953 1 92.25 255 PRO B C 1
ATOM 4942 O O . PRO B 1 255 ? -8.148 21.281 -0.169 1 92.25 255 PRO B O 1
ATOM 4945 N N . GLU B 1 256 ? -6.539 21.266 1.317 1 91.94 256 GLU B N 1
ATOM 4946 C CA . GLU B 1 256 ? -5.598 20.688 0.364 1 91.94 256 GLU B CA 1
ATOM 4947 C C . GLU B 1 256 ? -6.07 19.312 -0.112 1 91.94 256 GLU B C 1
ATOM 4949 O O . GLU B 1 256 ? -6.008 19.016 -1.305 1 91.94 256 GLU B O 1
ATOM 4954 N N . GLU B 1 257 ? -6.547 18.531 0.812 1 94.5 257 GLU B N 1
ATOM 4955 C CA . GLU B 1 257 ? -7.059 17.219 0.454 1 94.5 257 GLU B CA 1
ATOM 4956 C C . GLU B 1 257 ? -8.328 17.328 -0.379 1 94.5 257 GLU B C 1
ATOM 4958 O O . GLU B 1 257 ? -8.461 16.656 -1.408 1 94.5 257 GLU B O 1
ATOM 4963 N N . SER B 1 258 ? -9.203 18.141 0.097 1 95.81 258 SER B N 1
ATOM 4964 C CA . SER B 1 258 ? -10.508 18.25 -0.549 1 95.81 258 SER B CA 1
ATOM 4965 C C . SER B 1 258 ? -10.375 18.734 -1.987 1 95.81 258 SER B C 1
ATOM 4967 O O . SER B 1 258 ? -10.867 18.094 -2.916 1 95.81 258 SER B O 1
ATOM 4969 N N . LEU B 1 259 ? -9.719 19.844 -2.123 1 95.62 259 LEU B N 1
ATOM 4970 C CA . LEU B 1 259 ? -9.633 20.453 -3.447 1 95.62 259 LEU B CA 1
ATOM 4971 C C . LEU B 1 259 ? -8.703 19.656 -4.355 1 95.62 259 LEU B C 1
ATOM 4973 O O . LEU B 1 259 ? -9 19.453 -5.535 1 95.62 259 LEU B O 1
ATOM 4977 N N . GLY B 1 260 ? -7.609 19.203 -3.789 1 95.44 260 GLY B N 1
ATOM 4978 C CA . GLY B 1 260 ? -6.656 18.438 -4.566 1 95.44 260 GLY B CA 1
ATOM 4979 C C . GLY B 1 260 ? -7.223 17.125 -5.066 1 95.44 260 GLY B C 1
ATOM 4980 O O . GLY B 1 260 ? -7.105 16.797 -6.254 1 95.44 260 GLY B O 1
ATOM 4981 N N . ILE B 1 261 ? -7.84 16.359 -4.207 1 97.69 261 ILE B N 1
ATOM 4982 C CA . ILE B 1 261 ? -8.391 15.07 -4.586 1 97.69 261 ILE B CA 1
ATOM 4983 C C . ILE B 1 261 ? -9.602 15.266 -5.488 1 97.69 261 ILE B C 1
ATOM 4985 O O . ILE B 1 261 ? -9.828 14.484 -6.414 1 97.69 261 ILE B O 1
ATOM 4989 N N . ALA B 1 262 ? -10.359 16.328 -5.227 1 97.31 262 ALA B N 1
ATOM 4990 C CA . ALA B 1 262 ? -11.5 16.625 -6.09 1 97.31 262 ALA B CA 1
ATOM 4991 C C . ALA B 1 262 ? -11.055 16.859 -7.531 1 97.31 262 ALA B C 1
ATOM 4993 O O . ALA B 1 262 ? -11.688 16.375 -8.469 1 97.31 262 ALA B O 1
ATOM 4994 N N . GLU B 1 263 ? -10.031 17.578 -7.648 1 96.12 263 GLU B N 1
ATOM 4995 C CA . GLU B 1 263 ? -9.492 17.844 -8.984 1 96.12 263 GLU B CA 1
ATOM 4996 C C . GLU B 1 263 ? -9.047 16.547 -9.656 1 96.12 263 GLU B C 1
ATOM 4998 O O . GLU B 1 263 ? -9.312 16.344 -10.844 1 96.12 263 GLU B O 1
ATOM 5003 N N . ALA B 1 264 ? -8.359 15.742 -8.945 1 96.38 264 ALA B N 1
ATOM 5004 C CA . ALA B 1 264 ? -7.91 14.461 -9.484 1 96.38 264 ALA B CA 1
ATOM 5005 C C . ALA B 1 264 ? -9.094 13.57 -9.844 1 96.38 264 ALA B C 1
ATOM 5007 O O . ALA B 1 264 ? -9.102 12.922 -10.898 1 96.38 264 ALA B O 1
ATOM 5008 N N . LEU B 1 265 ? -10.039 13.547 -8.961 1 97 265 LEU B N 1
ATOM 5009 C CA . LEU B 1 265 ? -11.203 12.68 -9.141 1 97 265 LEU B CA 1
ATOM 5010 C C . LEU B 1 265 ? -11.977 13.062 -10.391 1 97 265 LEU B C 1
ATOM 5012 O O . LEU B 1 265 ? -12.258 12.219 -11.25 1 97 265 LEU B O 1
ATOM 5016 N N . ARG B 1 266 ? -12.328 14.289 -10.492 1 94.38 266 ARG B N 1
ATOM 5017 C CA . ARG B 1 266 ? -13.125 14.758 -11.625 1 94.38 266 ARG B CA 1
ATOM 5018 C C . ARG B 1 266 ? -12.305 14.742 -12.906 1 94.38 266 ARG B C 1
ATOM 5020 O O . ARG B 1 266 ? -12.836 14.492 -13.992 1 94.38 266 ARG B O 1
ATOM 5027 N N . GLY B 1 267 ? -11.102 14.961 -12.789 1 92.75 267 GLY B N 1
ATOM 5028 C CA . GLY B 1 267 ? -10.25 15.07 -13.961 1 92.75 267 GLY B CA 1
ATOM 5029 C C . GLY B 1 267 ? -9.789 13.727 -14.492 1 92.75 267 GLY B C 1
ATOM 5030 O O . GLY B 1 267 ? -9.555 13.578 -15.695 1 92.75 267 GLY B O 1
ATOM 5031 N N . GLU B 1 268 ? -9.609 12.766 -13.625 1 91.94 268 GLU B N 1
ATOM 5032 C CA . GLU B 1 268 ? -8.898 11.562 -14.055 1 91.94 268 GLU B CA 1
ATOM 5033 C C . GLU B 1 268 ? -9.734 10.312 -13.789 1 91.94 268 GLU B C 1
ATOM 5035 O O . GLU B 1 268 ? -9.547 9.289 -14.453 1 91.94 268 GLU B O 1
ATOM 5040 N N . TRP B 1 269 ? -10.656 10.328 -12.852 1 92.88 269 TRP B N 1
ATOM 5041 C CA . TRP B 1 269 ? -11.094 9.047 -12.328 1 92.88 269 TRP B CA 1
ATOM 5042 C C . TRP B 1 269 ? -12.586 8.844 -12.562 1 92.88 269 TRP B C 1
ATOM 5044 O O . TRP B 1 269 ? -12.992 7.863 -13.188 1 92.88 269 TRP B O 1
ATOM 5054 N N . ALA B 1 270 ? -13.352 9.781 -12.086 1 92.25 270 ALA B N 1
ATOM 5055 C CA . ALA B 1 270 ? -14.789 9.531 -12.023 1 92.25 270 ALA B CA 1
ATOM 5056 C C . ALA B 1 270 ? -15.578 10.711 -12.594 1 92.25 270 ALA B C 1
ATOM 5058 O O . ALA B 1 270 ? -15.055 11.82 -12.703 1 92.25 270 ALA B O 1
ATOM 5059 N N . ASP B 1 271 ? -16.797 10.391 -12.891 1 89.88 271 ASP B N 1
ATOM 5060 C CA . ASP B 1 271 ? -17.734 11.406 -13.352 1 89.88 271 ASP B CA 1
ATOM 5061 C C . ASP B 1 271 ? -18.828 11.656 -12.32 1 89.88 271 ASP B C 1
ATOM 5063 O O . ASP B 1 271 ? -19.172 10.766 -11.539 1 89.88 271 ASP B O 1
ATOM 5067 N N . THR B 1 272 ? -19.25 12.867 -12.266 1 91.62 272 THR B N 1
ATOM 5068 C CA . THR B 1 272 ? -20.312 13.219 -11.32 1 91.62 272 THR B CA 1
ATOM 5069 C C . THR B 1 272 ? -21.125 14.406 -11.836 1 91.62 272 THR B C 1
ATOM 5071 O O . THR B 1 272 ? -20.625 15.203 -12.641 1 91.62 272 THR B O 1
ATOM 5074 N N . GLU B 1 273 ? -22.344 14.414 -11.391 1 89.88 273 GLU B N 1
ATOM 5075 C CA . GLU B 1 273 ? -23.203 15.547 -11.719 1 89.88 273 GLU B CA 1
ATOM 5076 C C . GLU B 1 273 ? -22.906 16.734 -10.805 1 89.88 273 GLU B C 1
ATOM 5078 O O . GLU B 1 273 ? -22.891 17.891 -11.266 1 89.88 273 GLU B O 1
ATOM 5083 N N . ASN B 1 274 ? -22.734 16.406 -9.578 1 94.94 274 ASN B N 1
ATOM 5084 C CA . ASN B 1 274 ? -22.531 17.453 -8.578 1 94.94 274 ASN B CA 1
ATOM 5085 C C . ASN B 1 274 ? -21.438 17.109 -7.59 1 94.94 274 ASN B C 1
ATOM 5087 O O . ASN B 1 274 ? -21.469 16.031 -6.973 1 94.94 274 ASN B O 1
ATOM 5091 N N . LEU B 1 275 ? -20.5 18.016 -7.461 1 97.44 275 LEU B N 1
ATOM 5092 C CA . LEU B 1 275 ? -19.406 17.859 -6.52 1 97.44 275 LEU B CA 1
ATOM 5093 C C . LEU B 1 275 ? -19.359 19.016 -5.527 1 97.44 275 LEU B C 1
ATOM 5095 O O . LEU B 1 275 ? -19.109 20.156 -5.918 1 97.44 275 LEU B O 1
ATOM 5099 N N . THR B 1 276 ? -19.625 18.672 -4.277 1 97.69 276 THR B N 1
ATOM 5100 C CA . THR B 1 276 ? -19.641 19.656 -3.203 1 97.69 276 THR B CA 1
ATOM 5101 C C . THR B 1 276 ? -18.484 19.422 -2.234 1 97.69 276 THR B C 1
ATOM 5103 O O . THR B 1 276 ? -18.141 18.281 -1.936 1 97.69 276 THR B O 1
ATOM 5106 N N . VAL B 1 277 ? -17.906 20.5 -1.759 1 97.69 277 VAL B N 1
ATOM 5107 C CA . VAL B 1 277 ? -16.828 20.375 -0.788 1 97.69 277 VAL B CA 1
ATOM 5108 C C . VAL B 1 277 ? -17.172 21.172 0.472 1 97.69 277 VAL B C 1
ATOM 5110 O O . VAL B 1 277 ? -17.609 22.312 0.391 1 97.69 277 VAL B O 1
ATOM 5113 N N . HIS B 1 278 ? -17.109 20.5 1.606 1 97.5 278 HIS B N 1
ATOM 5114 C CA . HIS B 1 278 ? -17.109 21.141 2.918 1 97.5 278 HIS B CA 1
ATOM 5115 C C . HIS B 1 278 ? -15.688 21.297 3.447 1 97.5 278 HIS B C 1
ATOM 5117 O O . HIS B 1 278 ? -15.102 20.344 3.967 1 97.5 278 HIS B O 1
ATOM 5123 N N . LEU B 1 279 ? -15.188 22.5 3.43 1 94.44 279 LEU B N 1
ATOM 5124 C CA . LEU B 1 279 ? -13.805 22.734 3.822 1 94.44 279 LEU B CA 1
ATOM 5125 C C . LEU B 1 279 ? -13.695 22.953 5.328 1 94.44 279 LEU B C 1
ATOM 5127 O O . LEU B 1 279 ? -14.438 23.734 5.91 1 94.44 279 LEU B O 1
ATOM 5131 N N . GLN B 1 280 ? -12.727 22.281 5.922 1 89.31 280 GLN B N 1
ATOM 5132 C CA . GLN B 1 280 ? -12.516 22.375 7.363 1 89.31 280 GLN B CA 1
ATOM 5133 C C . GLN B 1 280 ? -11.812 23.672 7.734 1 89.31 280 GLN B C 1
ATOM 5135 O O . GLN B 1 280 ? -11.789 24.062 8.906 1 89.31 280 GLN B O 1
ATOM 5140 N N . ALA B 1 281 ? -11.211 24.266 6.781 1 84.12 281 ALA B N 1
ATOM 5141 C CA . ALA B 1 281 ? -10.578 25.562 6.957 1 84.12 281 ALA B CA 1
ATOM 5142 C C . ALA B 1 281 ? -10.766 26.438 5.719 1 84.12 281 ALA B C 1
ATOM 5144 O O . ALA B 1 281 ? -10.891 25.922 4.602 1 84.12 281 ALA B O 1
ATOM 5145 N N . ASP B 1 282 ? -10.742 27.703 5.988 1 83.19 282 ASP B N 1
ATOM 5146 C CA . ASP B 1 282 ? -10.875 28.641 4.867 1 83.19 282 ASP B CA 1
ATOM 5147 C C . ASP B 1 282 ? -9.594 28.656 4.027 1 83.19 282 ASP B C 1
ATOM 5149 O O . ASP B 1 282 ? -8.508 28.391 4.535 1 83.19 282 ASP B O 1
ATOM 5153 N N . THR B 1 283 ? -9.852 28.828 2.768 1 83.38 283 THR B N 1
ATOM 5154 C CA . THR B 1 283 ? -8.703 28.875 1.868 1 83.38 283 THR B CA 1
ATOM 5155 C C . THR B 1 283 ? -8.969 29.812 0.701 1 83.38 283 THR B C 1
ATOM 5157 O O . THR B 1 283 ? -10.125 30.125 0.398 1 83.38 283 THR B O 1
ATOM 5160 N N . CYS B 1 284 ? -7.84 30.281 0.221 1 79.06 284 CYS B N 1
ATOM 5161 C CA . CYS B 1 284 ? -7.945 31.125 -0.961 1 79.06 284 CYS B CA 1
ATOM 5162 C C . CYS B 1 284 ? -7.859 30.297 -2.236 1 79.06 284 CYS B C 1
ATOM 5164 O O . CYS B 1 284 ? -8.055 30.812 -3.336 1 79.06 284 CYS B O 1
ATOM 5166 N N . SER B 1 285 ? -7.668 29.078 -2.033 1 82.5 285 SER B N 1
ATOM 5167 C CA . SER B 1 285 ? -7.512 28.203 -3.195 1 82.5 285 SER B CA 1
ATOM 5168 C C . SER B 1 285 ? -8.859 27.875 -3.824 1 82.5 285 SER B C 1
ATOM 5170 O O . SER B 1 285 ? -9.852 27.703 -3.115 1 82.5 285 SER B O 1
ATOM 5172 N N . GLU B 1 286 ? -8.836 27.938 -5.172 1 83.38 286 GLU B N 1
ATOM 5173 C CA . GLU B 1 286 ? -10.039 27.578 -5.918 1 83.38 286 GLU B CA 1
ATOM 5174 C C . GLU B 1 286 ? -9.719 26.594 -7.039 1 83.38 286 GLU B C 1
ATOM 5176 O O . GLU B 1 286 ? -8.586 26.531 -7.527 1 83.38 286 GLU B O 1
ATOM 5181 N N . THR B 1 287 ? -10.695 25.781 -7.262 1 89.62 287 THR B N 1
ATOM 5182 C CA . THR B 1 287 ? -10.586 24.859 -8.391 1 89.62 287 THR B CA 1
ATOM 5183 C C . THR B 1 287 ? -11.906 24.766 -9.148 1 89.62 287 THR B C 1
ATOM 5185 O O . THR B 1 287 ? -12.977 24.766 -8.531 1 89.62 287 THR B O 1
ATOM 5188 N N . PRO B 1 288 ? -11.805 24.688 -10.461 1 90.81 288 PRO B N 1
ATOM 5189 C CA . PRO B 1 288 ? -13.023 24.562 -11.258 1 90.81 288 PRO B CA 1
ATOM 5190 C C . PRO B 1 288 ? -13.664 23.188 -11.141 1 90.81 288 PRO B C 1
ATOM 5192 O O . PRO B 1 288 ? -14.805 22.984 -11.586 1 90.81 288 PRO B O 1
ATOM 5195 N N . ALA B 1 289 ? -13 22.312 -10.539 1 92.94 289 ALA B N 1
ATOM 5196 C CA . ALA B 1 289 ? -13.492 20.938 -10.453 1 92.94 289 ALA B CA 1
ATOM 5197 C C . ALA B 1 289 ? -14.656 20.828 -9.469 1 92.94 289 ALA B C 1
ATOM 5199 O O . ALA B 1 289 ? -15.398 19.844 -9.484 1 92.94 289 ALA B O 1
ATOM 5200 N N . VAL B 1 290 ? -14.812 21.828 -8.641 1 96.25 290 VAL B N 1
ATOM 5201 C CA . VAL B 1 290 ? -15.805 21.781 -7.566 1 96.25 290 VAL B CA 1
ATOM 5202 C C . VAL B 1 290 ? -16.984 22.688 -7.918 1 96.25 290 VAL B C 1
ATOM 5204 O O . VAL B 1 290 ? -16.797 23.828 -8.352 1 96.25 290 VAL B O 1
ATOM 5207 N N . ASP B 1 291 ? -18.172 22.188 -7.719 1 96.38 291 ASP B N 1
ATOM 5208 C CA . ASP B 1 291 ? -19.375 22.953 -8.062 1 96.38 291 ASP B CA 1
ATOM 5209 C C . ASP B 1 291 ? -19.781 23.875 -6.914 1 96.38 291 ASP B C 1
ATOM 5211 O O . ASP B 1 291 ? -20.266 24.984 -7.145 1 96.38 291 ASP B O 1
ATOM 5215 N N . THR B 1 292 ? -19.719 23.359 -5.719 1 96.38 292 THR B N 1
ATOM 5216 C CA . THR B 1 292 ? -20.125 24.125 -4.547 1 96.38 292 THR B CA 1
ATOM 5217 C C . THR B 1 292 ? -19.078 24.031 -3.445 1 96.38 292 THR B C 1
ATOM 5219 O O . THR B 1 292 ? -18.641 22.938 -3.084 1 96.38 292 THR B O 1
ATOM 5222 N N . VAL B 1 293 ? -18.703 25.188 -2.963 1 96.5 293 VAL B N 1
ATOM 5223 C CA . VAL B 1 293 ? -17.719 25.234 -1.878 1 96.5 293 VAL B CA 1
ATOM 5224 C C . VAL B 1 293 ? -18.375 25.828 -0.629 1 96.5 293 VAL B C 1
ATOM 5226 O O . VAL B 1 293 ? -18.984 26.891 -0.692 1 96.5 293 VAL B O 1
ATOM 5229 N N . ARG B 1 294 ? -18.297 25.109 0.456 1 96.56 294 ARG B N 1
ATOM 5230 C CA . ARG B 1 294 ? -18.734 25.578 1.765 1 96.56 294 ARG B CA 1
ATOM 5231 C C . ARG B 1 294 ? -17.625 25.438 2.797 1 96.56 294 ARG B C 1
ATOM 5233 O O . ARG B 1 294 ? -16.75 24.578 2.668 1 96.56 294 ARG B O 1
ATOM 5240 N N . VAL B 1 295 ? -17.656 26.312 3.713 1 94.69 295 VAL B N 1
ATOM 5241 C CA . VAL B 1 295 ? -16.656 26.281 4.777 1 94.69 295 VAL B CA 1
ATOM 5242 C C . VAL B 1 295 ? -17.328 25.984 6.113 1 94.69 295 VAL B C 1
ATOM 5244 O O . VAL B 1 295 ? -18.281 26.656 6.5 1 94.69 295 VAL B O 1
ATOM 5247 N N . ILE B 1 296 ? -16.844 25.016 6.73 1 92.56 296 ILE B N 1
ATOM 5248 C CA . ILE B 1 296 ? -17.375 24.625 8.031 1 92.56 296 ILE B CA 1
ATOM 5249 C C . ILE B 1 296 ? -17.188 25.766 9.031 1 92.56 296 ILE B C 1
ATOM 5251 O O . ILE B 1 296 ? -16.094 26.344 9.117 1 92.56 296 ILE B O 1
ATOM 5255 N N . GLY B 1 297 ? -18.141 26.047 9.867 1 90.25 297 GLY B N 1
ATOM 5256 C CA . GLY B 1 297 ? -18.094 27.172 10.797 1 90.25 297 GLY B CA 1
ATOM 5257 C C . GLY B 1 297 ? -18.672 28.453 10.219 1 90.25 297 GLY B C 1
ATOM 5258 O O . GLY B 1 297 ? -19.062 29.344 10.961 1 90.25 297 GLY B O 1
ATOM 5259 N N . ILE B 1 298 ? -18.703 28.531 8.906 1 92.5 298 ILE B N 1
ATOM 5260 C CA . ILE B 1 298 ? -19.219 29.734 8.234 1 92.5 298 ILE B CA 1
ATOM 5261 C C . ILE B 1 298 ? -20.547 29.422 7.562 1 92.5 298 ILE B C 1
ATOM 5263 O O . ILE B 1 298 ? -21.516 30.156 7.727 1 92.5 298 ILE B O 1
ATOM 5267 N N . ASN B 1 299 ? -20.578 28.312 6.859 1 96 299 ASN B N 1
ATOM 5268 C CA . ASN B 1 299 ? -21.75 27.922 6.09 1 96 299 ASN B CA 1
ATOM 5269 C C . ASN B 1 299 ? -22.516 26.781 6.75 1 96 299 ASN B C 1
ATOM 5271 O O . ASN B 1 299 ? -22.969 25.844 6.074 1 96 299 ASN B O 1
ATOM 5275 N N . ASP B 1 300 ? -22.703 26.844 7.977 1 95.38 300 ASP B N 1
ATOM 5276 C CA . ASP B 1 300 ? -23.203 25.719 8.742 1 95.38 300 ASP B CA 1
ATOM 5277 C C . ASP B 1 300 ? -24.641 25.391 8.359 1 95.38 300 ASP B C 1
ATOM 5279 O O . ASP B 1 300 ? -25.031 24.219 8.32 1 95.38 300 ASP B O 1
ATOM 5283 N N . ILE B 1 301 ? -25.438 26.328 8.133 1 96.44 301 ILE B N 1
ATOM 5284 C CA . ILE B 1 301 ? -26.828 26.109 7.762 1 96.44 301 ILE B CA 1
ATOM 5285 C C . ILE B 1 301 ? -26.906 25.375 6.426 1 96.44 301 ILE B C 1
ATOM 5287 O O . ILE B 1 301 ? -27.625 24.391 6.293 1 96.44 301 ILE B O 1
ATOM 5291 N N . SER B 1 302 ? -26.141 25.828 5.469 1 97 302 SER B N 1
ATOM 5292 C CA . SER B 1 302 ? -26.094 25.203 4.152 1 97 302 SER B CA 1
ATOM 5293 C C . SER B 1 302 ? -25.562 23.781 4.238 1 97 302 SER B C 1
ATOM 5295 O O . SER B 1 302 ? -26.016 22.891 3.518 1 97 302 SER B O 1
ATOM 5297 N N . ILE B 1 303 ? -24.609 23.594 5.051 1 97.5 303 ILE B N 1
ATOM 5298 C CA . ILE B 1 303 ? -24.016 22.266 5.238 1 97.5 303 ILE B CA 1
ATOM 5299 C C . ILE B 1 303 ? -25.047 21.312 5.812 1 97.5 303 ILE B C 1
ATOM 5301 O O . ILE B 1 303 ? -25.172 20.172 5.355 1 97.5 303 ILE B O 1
ATOM 5305 N N . ALA B 1 304 ? -25.75 21.781 6.781 1 96.81 304 ALA B N 1
ATOM 5306 C CA . ALA B 1 304 ? -26.812 20.969 7.363 1 96.81 304 ALA B CA 1
ATOM 5307 C C .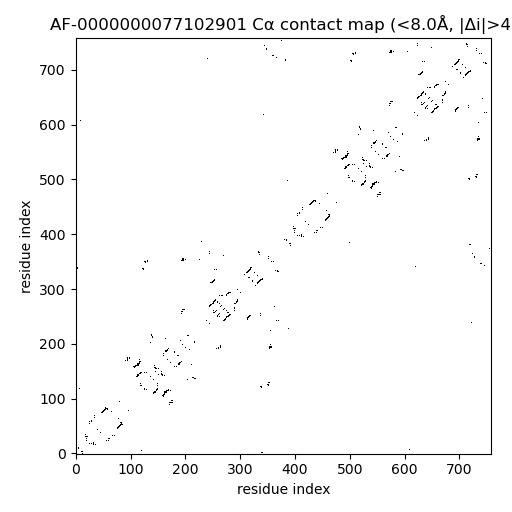 ALA B 1 304 ? -27.844 20.578 6.309 1 96.81 304 ALA B C 1
ATOM 5309 O O . ALA B 1 304 ? -28.344 19.453 6.305 1 96.81 304 ALA B O 1
ATOM 5310 N N . GLU B 1 305 ? -28.125 21.469 5.488 1 97.19 305 GLU B N 1
ATOM 5311 C CA . GLU B 1 305 ? -29.094 21.219 4.418 1 97.19 305 GLU B CA 1
ATOM 5312 C C . GLU B 1 305 ? -28.547 20.188 3.43 1 97.19 305 GLU B C 1
ATOM 5314 O O . GLU B 1 305 ? -29.312 19.375 2.895 1 97.19 305 GLU B O 1
ATOM 5319 N N . ASP B 1 306 ? -27.281 20.266 3.107 1 97.31 306 ASP B N 1
ATOM 5320 C CA . ASP B 1 306 ? -26.656 19.297 2.223 1 97.31 306 ASP B CA 1
ATOM 5321 C C . ASP B 1 306 ? -26.859 17.875 2.744 1 97.31 306 ASP B C 1
ATOM 5323 O O . ASP B 1 306 ? -27.172 16.953 1.975 1 97.31 306 ASP B O 1
ATOM 5327 N N . TYR B 1 307 ? -26.656 17.688 4.027 1 97.19 307 TYR B N 1
ATOM 5328 C CA . TYR B 1 307 ? -26.812 16.359 4.625 1 97.19 307 TYR B CA 1
ATOM 5329 C C . TYR B 1 307 ? -28.266 15.945 4.645 1 97.19 307 TYR B C 1
ATOM 5331 O O . TYR B 1 307 ? -28.594 14.773 4.418 1 97.19 307 TYR B O 1
ATOM 5339 N N . LYS B 1 308 ? -29.125 16.875 4.922 1 96.62 308 LYS B N 1
ATOM 5340 C CA . LYS B 1 308 ? -30.547 16.578 4.957 1 96.62 308 LYS B CA 1
ATOM 5341 C C . LYS B 1 308 ? -31.047 16.109 3.592 1 96.62 308 LYS B C 1
ATOM 5343 O O . LYS B 1 308 ? -31.875 15.203 3.502 1 96.62 308 LYS B O 1
ATOM 5348 N N . LYS B 1 309 ? -30.5 16.688 2.59 1 95.69 309 LYS B N 1
ATOM 5349 C CA . LYS B 1 309 ? -30.969 16.422 1.232 1 95.69 309 LYS B CA 1
ATOM 5350 C C . LYS B 1 309 ? -30.172 15.281 0.601 1 95.69 309 LYS B C 1
ATOM 5352 O O . LYS B 1 309 ? -30.453 14.867 -0.525 1 95.69 309 LYS B O 1
ATOM 5357 N N . TRP B 1 310 ? -29.25 14.781 1.299 1 95.75 310 TRP B N 1
ATOM 5358 C CA . TRP B 1 310 ? -28.391 13.742 0.747 1 95.75 310 TRP B CA 1
ATOM 5359 C C . TRP B 1 310 ? -29.219 12.5 0.388 1 95.75 310 TRP B C 1
ATOM 5361 O O . TRP B 1 310 ? -30 12.008 1.201 1 95.75 310 TRP B O 1
ATOM 5371 N N . ASP B 1 311 ? -29.016 12.055 -0.863 1 92.88 311 ASP B N 1
ATOM 5372 C CA . ASP B 1 311 ? -29.766 10.891 -1.321 1 92.88 311 ASP B CA 1
ATOM 5373 C C . ASP B 1 311 ? -28.859 9.898 -2.041 1 92.88 311 ASP B C 1
ATOM 5375 O O . ASP B 1 311 ? -29.141 9.5 -3.172 1 92.88 311 ASP B O 1
ATOM 5379 N N . GLY B 1 312 ? -27.75 9.68 -1.517 1 93.12 312 GLY B N 1
ATOM 5380 C CA . GLY B 1 312 ? -26.859 8.68 -2.078 1 93.12 312 GLY B CA 1
ATOM 5381 C C . GLY B 1 312 ? -25.688 9.289 -2.838 1 93.12 312 GLY B C 1
ATOM 5382 O O . GLY B 1 312 ? -25.812 10.375 -3.406 1 93.12 312 GLY B O 1
ATOM 5383 N N . GLY B 1 313 ? -24.625 8.625 -2.885 1 94.5 313 GLY B N 1
ATOM 5384 C CA . GLY B 1 313 ? -23.422 9.078 -3.561 1 94.5 313 GLY B CA 1
ATOM 5385 C C . GLY B 1 313 ? -22.141 8.719 -2.818 1 94.5 313 GLY B C 1
ATOM 5386 O O . GLY B 1 313 ? -22.141 7.836 -1.956 1 94.5 313 GLY B O 1
ATOM 5387 N N . LEU B 1 314 ? -21.109 9.344 -3.258 1 96.5 314 LEU B N 1
ATOM 5388 C CA . LEU B 1 314 ? -19.781 9.078 -2.688 1 96.5 314 LEU B CA 1
ATOM 5389 C C . LEU B 1 314 ? -19.375 10.18 -1.717 1 96.5 314 LEU B C 1
ATOM 5391 O O . LEU B 1 314 ? -19.469 11.367 -2.049 1 96.5 314 LEU B O 1
ATOM 5395 N N . ILE B 1 315 ? -19.031 9.797 -0.573 1 96.81 315 ILE B N 1
ATOM 5396 C CA . ILE B 1 315 ? -18.547 10.766 0.403 1 96.81 315 ILE B CA 1
ATOM 5397 C C . ILE B 1 315 ? -17.078 10.492 0.721 1 96.81 315 ILE B C 1
ATOM 5399 O O . ILE B 1 315 ? -16.719 9.359 1.063 1 96.81 315 ILE B O 1
ATOM 5403 N N . LEU B 1 316 ? -16.297 11.414 0.494 1 98.06 316 LEU B N 1
ATOM 5404 C CA . LEU B 1 316 ? -14.891 11.375 0.887 1 98.06 316 LEU B CA 1
ATOM 5405 C C . LEU B 1 316 ? -14.641 12.266 2.098 1 98.06 316 LEU B C 1
ATOM 5407 O O . LEU B 1 316 ? -14.609 13.492 1.975 1 98.06 316 LEU B O 1
ATOM 5411 N N . SER B 1 317 ? -14.484 11.648 3.23 1 97.25 317 SER B N 1
ATOM 5412 C CA . SER B 1 317 ? -14.531 12.414 4.473 1 97.25 317 SER B CA 1
ATOM 5413 C C . SER B 1 317 ? -13.961 11.609 5.637 1 97.25 317 SER B C 1
ATOM 5415 O O . SER B 1 317 ? -13.117 10.734 5.438 1 97.25 317 SER B O 1
ATOM 5417 N N . SER B 1 318 ? -14.211 12.031 6.84 1 94.94 318 SER B N 1
ATOM 5418 C CA . SER B 1 318 ? -13.875 11.312 8.07 1 94.94 318 SER B CA 1
ATOM 5419 C C . SER B 1 318 ? -15.062 10.477 8.555 1 94.94 318 SER B C 1
ATOM 5421 O O . SER B 1 318 ? -16.094 10.414 7.895 1 94.94 318 SER B O 1
ATOM 5423 N N . SER B 1 319 ? -14.891 9.781 9.664 1 93.5 319 SER B N 1
ATOM 5424 C CA . SER B 1 319 ? -15.953 8.969 10.25 1 93.5 319 SER B CA 1
ATOM 5425 C C . SER B 1 319 ? -17.078 9.844 10.812 1 93.5 319 SER B C 1
ATOM 5427 O O . SER B 1 319 ? -18.188 9.375 11.016 1 93.5 319 SER B O 1
ATOM 5429 N N . HIS B 1 320 ? -16.812 11.117 11.031 1 93.94 320 HIS B N 1
ATOM 5430 C CA . HIS B 1 320 ? -17.844 12.016 11.516 1 93.94 320 HIS B CA 1
ATOM 5431 C C . HIS B 1 320 ? -19 12.117 10.516 1 93.94 320 HIS B C 1
ATOM 5433 O O . HIS B 1 320 ? -20.172 12.055 10.898 1 93.94 320 HIS B O 1
ATOM 5439 N N . GLU B 1 321 ? -18.672 12.305 9.312 1 94.62 321 GLU B N 1
ATOM 5440 C CA . GLU B 1 321 ? -19.672 12.469 8.273 1 94.62 321 GLU B CA 1
ATOM 5441 C C . GLU B 1 321 ? -20.438 11.164 8.031 1 94.62 321 GLU B C 1
ATOM 5443 O O . GLU B 1 321 ? -21.641 11.172 7.812 1 94.62 321 GLU B O 1
ATOM 5448 N N . THR B 1 322 ? -19.688 10.047 8.039 1 92.75 322 THR B N 1
ATOM 5449 C CA . THR B 1 322 ? -20.359 8.766 7.82 1 92.75 322 THR B CA 1
ATOM 5450 C C . THR B 1 322 ? -21.328 8.453 8.961 1 92.75 322 THR B C 1
ATOM 5452 O O . THR B 1 322 ? -22.422 7.953 8.734 1 92.75 322 THR B O 1
ATOM 5455 N N . GLU B 1 323 ? -20.906 8.789 10.18 1 92.56 323 GLU B N 1
ATOM 5456 C CA . GLU B 1 323 ? -21.797 8.578 11.328 1 92.56 323 GLU B CA 1
ATOM 5457 C C . GLU B 1 323 ? -23.031 9.453 11.227 1 92.56 323 GLU B C 1
ATOM 5459 O O . GLU B 1 323 ? -24.141 9.016 11.562 1 92.56 323 GLU B O 1
ATOM 5464 N N . ARG B 1 324 ? -22.781 10.609 10.844 1 94.5 324 ARG B N 1
ATOM 5465 C CA . ARG B 1 324 ? -23.906 11.531 10.68 1 94.5 324 ARG B CA 1
ATOM 5466 C C . ARG B 1 324 ? -24.922 11 9.672 1 94.5 324 ARG B C 1
ATOM 5468 O O . ARG B 1 324 ? -26.125 10.992 9.938 1 94.5 324 ARG B O 1
ATOM 5475 N N . LEU B 1 325 ? -24.516 10.555 8.555 1 94.25 325 LEU B N 1
ATOM 5476 C CA . LEU B 1 325 ? -25.391 10.047 7.504 1 94.25 325 LEU B CA 1
ATOM 5477 C C . LEU B 1 325 ? -26.078 8.758 7.949 1 94.25 325 LEU B C 1
ATOM 5479 O O . LEU B 1 325 ? -27.234 8.508 7.609 1 94.25 325 LEU B O 1
ATOM 5483 N N . LEU B 1 326 ? -25.328 7.957 8.672 1 91.25 326 LEU B N 1
ATOM 5484 C CA . LEU B 1 326 ? -25.938 6.742 9.219 1 91.25 326 LEU B CA 1
ATOM 5485 C C . LEU B 1 326 ? -27.078 7.07 10.164 1 91.25 326 LEU B C 1
ATOM 5487 O O . LEU B 1 326 ? -28.156 6.469 10.078 1 91.25 326 LEU B O 1
ATOM 5491 N N . ARG B 1 327 ? -26.812 8.016 11.039 1 93 327 ARG B N 1
ATOM 5492 C CA . ARG B 1 327 ? -27.828 8.43 11.984 1 93 327 ARG B CA 1
ATOM 5493 C C . ARG B 1 327 ? -29.047 8.992 11.266 1 93 327 ARG B C 1
ATOM 5495 O O . ARG B 1 327 ? -30.188 8.828 11.734 1 93 327 ARG B O 1
ATOM 5502 N N . MET B 1 328 ? -28.812 9.586 10.18 1 95.12 328 MET B N 1
ATOM 5503 C CA . MET B 1 328 ? -29.891 10.195 9.406 1 95.12 328 MET B CA 1
ATOM 5504 C C . MET B 1 328 ? -30.516 9.18 8.453 1 95.12 328 MET B C 1
ATOM 5506 O O . MET B 1 328 ? -31.438 9.508 7.699 1 95.12 328 MET B O 1
ATOM 5510 N N . ASN B 1 329 ? -30 7.977 8.43 1 92.94 329 ASN B N 1
ATOM 5511 C CA . ASN B 1 329 ? -30.469 6.887 7.586 1 92.94 329 ASN B CA 1
ATOM 5512 C C . ASN B 1 329 ? -30.391 7.25 6.105 1 92.94 329 ASN B C 1
ATOM 5514 O O . ASN B 1 329 ? -31.375 7.09 5.371 1 92.94 329 ASN B O 1
ATOM 5518 N N . ARG B 1 330 ? -29.297 7.852 5.754 1 93.56 330 ARG B N 1
ATOM 5519 C CA . ARG B 1 330 ? -29.031 8.188 4.359 1 93.56 330 ARG B CA 1
ATOM 5520 C C . ARG B 1 330 ? -28.016 7.227 3.748 1 93.56 330 ARG B C 1
ATOM 5522 O O . ARG B 1 330 ? -27 6.922 4.363 1 93.56 330 ARG B O 1
ATOM 5529 N N . PRO B 1 331 ? -28.344 6.727 2.566 1 92.06 331 PRO B N 1
ATOM 5530 C CA . PRO B 1 331 ? -27.391 5.812 1.925 1 92.06 331 PRO B CA 1
ATOM 5531 C C . PRO B 1 331 ? -26.156 6.531 1.405 1 92.06 331 PRO B C 1
ATOM 5533 O O . PRO B 1 331 ? -26.234 7.676 0.955 1 92.06 331 PRO B O 1
ATOM 5536 N N . PHE B 1 332 ? -25.078 5.84 1.461 1 92.25 332 PHE B N 1
ATOM 5537 C CA . PHE B 1 332 ? -23.844 6.434 0.949 1 92.25 332 PHE B CA 1
ATOM 5538 C C . PHE B 1 332 ? -22.781 5.363 0.706 1 92.25 332 PHE B C 1
ATOM 5540 O O . PHE B 1 332 ? -22.891 4.254 1.226 1 92.25 332 PHE B O 1
ATOM 5547 N N . VAL B 1 333 ? -21.922 5.711 -0.185 1 91.25 333 VAL B N 1
ATOM 5548 C CA . VAL B 1 333 ? -20.625 5.047 -0.315 1 91.25 333 VAL B CA 1
ATOM 5549 C C . VAL B 1 333 ? -19.516 5.953 0.221 1 91.25 333 VAL B C 1
ATOM 5551 O O . VAL B 1 333 ? -19.562 7.168 0.028 1 91.25 333 VAL B O 1
ATOM 5554 N N . SER B 1 334 ? -18.531 5.367 0.928 1 93.06 334 SER B N 1
ATOM 5555 C CA . SER B 1 334 ? -17.625 6.266 1.619 1 93.06 334 SER B CA 1
ATOM 5556 C C . SER B 1 334 ? -16.172 5.879 1.359 1 93.06 334 SER B C 1
ATOM 5558 O O . SER B 1 334 ? -15.867 4.707 1.112 1 93.06 334 SER B O 1
ATOM 5560 N N . CYS B 1 335 ? -15.336 6.844 1.398 1 94.94 335 CYS B N 1
ATOM 5561 C CA . CYS B 1 335 ? -13.875 6.758 1.396 1 94.94 335 CYS B CA 1
ATOM 5562 C C . CYS B 1 335 ? -13.273 7.773 2.359 1 94.94 335 CYS B C 1
ATOM 5564 O O . CYS B 1 335 ? -13.398 8.984 2.154 1 94.94 335 CYS B O 1
ATOM 5566 N N . HIS B 1 336 ? -12.594 7.27 3.293 1 96 336 HIS B N 1
ATOM 5567 C CA . HIS B 1 336 ? -12.016 8.211 4.242 1 96 336 HIS B CA 1
ATOM 5568 C C . HIS B 1 336 ? -10.719 8.812 3.705 1 96 336 HIS B C 1
ATOM 5570 O O . HIS B 1 336 ? -9.867 8.094 3.186 1 96 336 HIS B O 1
ATOM 5576 N N . ILE B 1 337 ? -10.617 10.148 3.863 1 97.06 337 ILE B N 1
ATOM 5577 C CA . ILE B 1 337 ? -9.43 10.836 3.365 1 97.06 337 ILE B CA 1
ATOM 5578 C C . ILE B 1 337 ? -8.883 11.766 4.449 1 97.06 337 ILE B C 1
ATOM 5580 O O . ILE B 1 337 ? -7.906 12.484 4.223 1 97.06 337 ILE B O 1
ATOM 5584 N N . THR B 1 338 ? -9.508 11.75 5.57 1 94.38 338 THR B N 1
ATOM 5585 C CA . THR B 1 338 ? -9.07 12.555 6.707 1 94.38 338 THR B CA 1
ATOM 5586 C C . THR B 1 338 ? -9.484 11.906 8.023 1 94.38 338 THR B C 1
ATOM 5588 O O . THR B 1 338 ? -10.289 10.977 8.039 1 94.38 338 THR B O 1
ATOM 5591 N N . ARG B 1 339 ? -8.844 12.25 9.094 1 90.5 339 ARG B N 1
ATOM 5592 C CA . ARG B 1 339 ? -9.188 11.75 10.422 1 90.5 339 ARG B CA 1
ATOM 5593 C C . ARG B 1 339 ? -10.32 12.562 11.031 1 90.5 339 ARG B C 1
ATOM 5595 O O . ARG B 1 339 ? -10.539 13.719 10.664 1 90.5 339 ARG B O 1
ATOM 5602 N N . PRO B 1 340 ? -11.047 12.031 11.859 1 91.25 340 PRO B N 1
ATOM 5603 C CA . PRO B 1 340 ? -10.914 10.719 12.492 1 91.25 340 PRO B CA 1
ATOM 5604 C C . PRO B 1 340 ? -11.469 9.594 11.625 1 91.25 340 PRO B C 1
ATOM 5606 O O . PRO B 1 340 ? -12.367 9.82 10.812 1 91.25 340 PRO B O 1
ATOM 5609 N N . VAL B 1 341 ? -10.914 8.422 11.797 1 91.44 341 VAL B N 1
ATOM 5610 C CA . VAL B 1 341 ? -11.367 7.203 11.133 1 91.44 341 VAL B CA 1
ATOM 5611 C C . VAL B 1 341 ? -11.547 6.086 12.164 1 91.44 341 VAL B C 1
ATOM 5613 O O . VAL B 1 341 ? -10.562 5.574 12.703 1 91.44 341 VAL B O 1
ATOM 5616 N N . TYR B 1 342 ? -12.797 5.723 12.422 1 87.12 342 TYR B N 1
ATOM 5617 C CA . TYR B 1 342 ? -13.039 4.688 13.422 1 87.12 342 TYR B CA 1
ATOM 5618 C C . TYR B 1 342 ? -13.641 3.443 12.781 1 87.12 342 TYR B C 1
ATOM 5620 O O . TYR B 1 342 ? -13.641 2.365 13.383 1 87.12 342 TYR B O 1
ATOM 5628 N N . ASP B 1 343 ? -14.086 3.566 11.609 1 89.81 343 ASP B N 1
ATOM 5629 C CA . ASP B 1 343 ? -14.805 2.467 10.969 1 89.81 343 ASP B CA 1
ATOM 5630 C C . ASP B 1 343 ? -13.977 1.857 9.836 1 89.81 343 ASP B C 1
ATOM 5632 O O . ASP B 1 343 ? -14.531 1.259 8.914 1 89.81 343 ASP B O 1
ATOM 5636 N N . GLU B 1 344 ? -12.773 2.125 9.883 1 91.81 344 GLU B N 1
ATOM 5637 C CA . GLU B 1 344 ? -11.828 1.562 8.922 1 91.81 344 GLU B CA 1
ATOM 5638 C C . GLU B 1 344 ? -10.438 1.422 9.539 1 91.81 344 GLU B C 1
ATOM 5640 O O . GLU B 1 344 ? -9.992 2.293 10.297 1 91.81 344 GLU B O 1
ATOM 5645 N N . MET B 1 345 ? -9.828 0.354 9.281 1 92.44 345 MET B N 1
ATOM 5646 C CA . MET B 1 345 ? -8.43 0.203 9.68 1 92.44 345 MET B CA 1
ATOM 5647 C C . MET B 1 345 ? -7.492 0.671 8.57 1 92.44 345 MET B C 1
ATOM 5649 O O . MET B 1 345 ? -7.656 0.286 7.414 1 92.44 345 MET B O 1
ATOM 5653 N N . ALA B 1 346 ? -6.621 1.547 8.898 1 91.44 346 ALA B N 1
ATOM 5654 C CA . ALA B 1 346 ? -5.641 2.064 7.945 1 91.44 346 ALA B CA 1
ATOM 5655 C C . ALA B 1 346 ? -4.223 1.901 8.477 1 91.44 346 ALA B C 1
ATOM 5657 O O . ALA B 1 346 ? -3.645 2.844 9.023 1 91.44 346 ALA B O 1
ATOM 5658 N N . VAL B 1 347 ? -3.605 0.741 8.234 1 92.69 347 VAL B N 1
ATOM 5659 C CA . VAL B 1 347 ? -2.301 0.477 8.828 1 92.69 347 VAL B CA 1
ATOM 5660 C C . VAL B 1 347 ? -1.26 0.286 7.727 1 92.69 347 VAL B C 1
ATOM 5662 O O . VAL B 1 347 ? -0.06 0.444 7.961 1 92.69 347 VAL B O 1
ATOM 5665 N N . SER B 1 348 ? -1.708 0.005 6.484 1 94.38 348 SER B N 1
ATOM 5666 C CA . SER B 1 348 ? -0.771 -0.192 5.383 1 94.38 348 SER B CA 1
ATOM 5667 C C . SER B 1 348 ? -0.004 1.089 5.074 1 94.38 348 SER B C 1
ATOM 5669 O O . SER B 1 348 ? -0.411 2.178 5.484 1 94.38 348 SER B O 1
ATOM 5671 N N . ASP B 1 349 ? 1.058 0.984 4.359 1 93.69 349 ASP B N 1
ATOM 5672 C CA . ASP B 1 349 ? 1.923 2.131 4.098 1 93.69 349 ASP B CA 1
ATOM 5673 C C . ASP B 1 349 ? 1.563 2.799 2.771 1 93.69 349 ASP B C 1
ATOM 5675 O O . ASP B 1 349 ? 2.443 3.268 2.047 1 93.69 349 ASP B O 1
ATOM 5679 N N . LEU B 1 350 ? 0.346 2.854 2.465 1 96.25 350 LEU B N 1
ATOM 5680 C CA . LEU B 1 350 ? -0.109 3.504 1.241 1 96.25 350 LEU B CA 1
ATOM 5681 C C . LEU B 1 350 ? -0.37 4.988 1.479 1 96.25 350 LEU B C 1
ATOM 5683 O O . LEU B 1 350 ? -1.021 5.359 2.461 1 96.25 350 LEU B O 1
ATOM 5687 N N . PRO B 1 351 ? 0.15 5.812 0.627 1 97.62 351 PRO B N 1
ATOM 5688 C CA . PRO B 1 351 ? -0.135 7.246 0.715 1 97.62 351 PRO B CA 1
ATOM 5689 C C . PRO B 1 351 ? -1.42 7.641 -0.01 1 97.62 351 PRO B C 1
ATOM 5691 O O . PRO B 1 351 ? -1.996 6.824 -0.736 1 97.62 351 PRO B O 1
ATOM 5694 N N . LEU B 1 352 ? -1.85 8.852 0.241 1 97.69 352 LEU B N 1
ATOM 5695 C CA . LEU B 1 352 ? -2.92 9.453 -0.544 1 97.69 352 LEU B CA 1
ATOM 5696 C C . LEU B 1 352 ? -2.354 10.312 -1.666 1 97.69 352 LEU B C 1
ATOM 5698 O O . LEU B 1 352 ? -3.018 10.539 -2.68 1 97.69 352 LEU B O 1
ATOM 5702 N N . CYS B 1 353 ? -1.118 10.719 -1.488 1 96.94 353 CYS B N 1
ATOM 5703 C CA . CYS B 1 353 ? -0.499 11.656 -2.416 1 96.94 353 CYS B CA 1
ATOM 5704 C C . CYS B 1 353 ? 0.392 10.93 -3.416 1 96.94 353 CYS B C 1
ATOM 5706 O O . CYS B 1 353 ? 0.787 9.789 -3.184 1 96.94 353 CYS B O 1
ATOM 5708 N N . GLY B 1 354 ? 0.643 11.664 -4.539 1 98 354 GLY B N 1
ATOM 5709 C CA . GLY B 1 354 ? 1.637 11.195 -5.488 1 98 354 GLY B CA 1
ATOM 5710 C C . GLY B 1 354 ? 1.117 10.094 -6.395 1 98 354 GLY B C 1
ATOM 5711 O O . GLY B 1 354 ? -0.094 9.906 -6.523 1 98 354 GLY B O 1
ATOM 5712 N N . ILE B 1 355 ? 2.029 9.43 -7.023 1 98.06 355 ILE B N 1
ATOM 5713 C CA . ILE B 1 355 ? 1.734 8.375 -7.992 1 98.06 355 ILE B CA 1
ATOM 5714 C C . ILE B 1 355 ? 1.098 7.184 -7.281 1 98.06 355 ILE B C 1
ATOM 5716 O O . ILE B 1 355 ? 0.052 6.684 -7.703 1 98.06 355 ILE B O 1
ATOM 5720 N N . ARG B 1 356 ? 1.656 6.816 -6.195 1 97.56 356 ARG B N 1
ATOM 5721 C CA . ARG B 1 356 ? 1.13 5.711 -5.402 1 97.56 356 ARG B CA 1
ATOM 5722 C C . ARG B 1 356 ? -0.239 6.055 -4.824 1 97.56 356 ARG B C 1
ATOM 5724 O O . ARG B 1 356 ? -1.128 5.203 -4.773 1 97.56 356 ARG B O 1
ATOM 5731 N N . GLY B 1 357 ? -0.321 7.32 -4.438 1 98.06 357 GLY B N 1
ATOM 5732 C CA . GLY B 1 357 ? -1.602 7.77 -3.916 1 98.06 357 GLY B CA 1
ATOM 5733 C C . GLY B 1 357 ? -2.713 7.734 -4.949 1 98.06 357 GLY B C 1
ATOM 5734 O O . GLY B 1 357 ? -3.857 7.406 -4.625 1 98.06 357 GLY B O 1
ATOM 5735 N N . ALA B 1 358 ? -2.355 8.078 -6.164 1 98.06 358 ALA B N 1
ATOM 5736 C CA . ALA B 1 358 ? -3.334 8.047 -7.25 1 98.06 358 ALA B CA 1
ATOM 5737 C C . ALA B 1 358 ? -3.855 6.633 -7.48 1 98.06 358 ALA B C 1
ATOM 5739 O O . ALA B 1 358 ? -5.062 6.426 -7.629 1 98.06 358 ALA B O 1
ATOM 5740 N N . GLU B 1 359 ? -2.998 5.711 -7.488 1 97.25 359 GLU B N 1
ATOM 5741 C CA . GLU B 1 359 ? -3.389 4.312 -7.664 1 97.25 359 GLU B CA 1
ATOM 5742 C C . GLU B 1 359 ? -4.258 3.836 -6.504 1 97.25 359 GLU B C 1
ATOM 5744 O O . GLU B 1 359 ? -5.27 3.166 -6.719 1 97.25 359 GLU B O 1
ATOM 5749 N N . TYR B 1 360 ? -3.883 4.207 -5.332 1 97.44 360 TYR B N 1
ATOM 5750 C CA . TYR B 1 360 ? -4.602 3.77 -4.141 1 97.44 360 TYR B CA 1
ATOM 5751 C C . TYR B 1 360 ? -6 4.375 -4.094 1 97.44 360 TYR B C 1
ATOM 5753 O O . TYR B 1 360 ? -6.98 3.676 -3.83 1 97.44 360 TYR B O 1
ATOM 5761 N N . LEU B 1 361 ? -6.059 5.684 -4.32 1 97.94 361 LEU B N 1
ATOM 5762 C CA . LEU B 1 361 ? -7.352 6.352 -4.27 1 97.94 361 LEU B CA 1
ATOM 5763 C C . LEU B 1 361 ? -8.289 5.801 -5.34 1 97.94 361 LEU B C 1
ATOM 5765 O O . LEU B 1 361 ? -9.477 5.59 -5.082 1 97.94 361 LEU B O 1
ATOM 5769 N N . TYR B 1 362 ? -7.766 5.625 -6.539 1 97.19 362 TYR B N 1
ATOM 5770 C CA . TYR B 1 362 ? -8.562 5.051 -7.617 1 97.19 362 TYR B CA 1
ATOM 5771 C C . TYR B 1 362 ? -9.094 3.676 -7.23 1 97.19 362 TYR B C 1
ATOM 5773 O O . TYR B 1 362 ? -10.273 3.375 -7.438 1 97.19 362 TYR B O 1
ATOM 5781 N N . GLU B 1 363 ? -8.188 2.857 -6.688 1 96.19 363 GLU B N 1
ATOM 5782 C CA . GLU B 1 363 ? -8.562 1.54 -6.184 1 96.19 363 GLU B CA 1
ATOM 5783 C C . GLU B 1 363 ? -9.633 1.647 -5.102 1 96.19 363 GLU B C 1
ATOM 5785 O O . GLU B 1 363 ? -10.625 0.92 -5.129 1 96.19 363 GLU B O 1
ATOM 5790 N N . LYS B 1 364 ? -9.414 2.525 -4.18 1 95.75 364 LYS B N 1
ATOM 5791 C CA . LYS B 1 364 ? -10.305 2.701 -3.039 1 95.75 364 LYS B CA 1
ATOM 5792 C C . LYS B 1 364 ? -11.703 3.131 -3.492 1 95.75 364 LYS B C 1
ATOM 5794 O O . LYS B 1 364 ? -12.703 2.641 -2.975 1 95.75 364 LYS B O 1
ATOM 5799 N N . ILE B 1 365 ? -11.805 4.016 -4.449 1 96.31 365 ILE B N 1
ATOM 5800 C CA . ILE B 1 365 ? -13.078 4.543 -4.926 1 96.31 365 ILE B CA 1
ATOM 5801 C C . ILE B 1 365 ? -13.828 3.457 -5.691 1 96.31 365 ILE B C 1
ATOM 5803 O O . ILE B 1 365 ? -15.031 3.264 -5.492 1 96.31 365 ILE B O 1
ATOM 5807 N N . TRP B 1 366 ? -13.148 2.76 -6.57 1 95.06 366 TRP B N 1
ATOM 5808 C CA . TRP B 1 366 ? -13.773 1.652 -7.289 1 95.06 366 TRP B CA 1
ATOM 5809 C C . TRP B 1 366 ? -14.328 0.616 -6.316 1 95.06 366 TRP B C 1
ATOM 5811 O O . TRP B 1 366 ? -15.461 0.163 -6.465 1 95.06 366 TRP B O 1
ATOM 5821 N N . ASN B 1 367 ? -13.531 0.246 -5.355 1 93.62 367 ASN B N 1
ATOM 5822 C CA . ASN B 1 367 ? -13.938 -0.797 -4.418 1 93.62 367 ASN B CA 1
ATOM 5823 C C . ASN B 1 367 ? -15.094 -0.34 -3.537 1 93.62 367 ASN B C 1
ATOM 5825 O O . ASN B 1 367 ? -15.945 -1.146 -3.154 1 93.62 367 ASN B O 1
ATOM 5829 N N . ALA B 1 368 ? -15.094 0.948 -3.201 1 91.62 368 ALA B N 1
ATOM 5830 C CA . ALA B 1 368 ? -16.234 1.495 -2.479 1 91.62 368 ALA B CA 1
ATOM 5831 C C . ALA B 1 368 ? -17.516 1.348 -3.291 1 91.62 368 ALA B C 1
ATOM 5833 O O . ALA B 1 368 ? -18.562 0.975 -2.75 1 91.62 368 ALA B O 1
ATOM 5834 N N . LYS B 1 369 ? -17.422 1.613 -4.547 1 92 369 LYS B N 1
ATOM 5835 C CA . LYS B 1 369 ? -18.578 1.489 -5.43 1 92 369 LYS B CA 1
ATOM 5836 C C . LYS B 1 369 ? -19.047 0.038 -5.539 1 92 369 LYS B C 1
ATOM 5838 O O . LYS B 1 369 ? -20.234 -0.249 -5.457 1 92 369 LYS B O 1
ATOM 5843 N N . LEU B 1 370 ? -18.094 -0.841 -5.688 1 88.94 370 LEU B N 1
ATOM 5844 C CA . LEU B 1 370 ? -18.406 -2.254 -5.883 1 88.94 370 LEU B CA 1
ATOM 5845 C C . LEU B 1 370 ? -19.016 -2.857 -4.617 1 88.94 370 LEU B C 1
ATOM 5847 O O . LEU B 1 370 ? -19.875 -3.73 -4.695 1 88.94 370 LEU B O 1
ATOM 5851 N N . SER B 1 371 ? -18.5 -2.451 -3.48 1 81.94 371 SER B N 1
ATOM 5852 C CA . SER B 1 371 ? -19.047 -2.936 -2.217 1 81.94 371 SER B CA 1
ATOM 5853 C C . SER B 1 371 ? -20.484 -2.479 -2.027 1 81.94 371 SER B C 1
ATOM 5855 O O . SER B 1 371 ? -21.297 -3.18 -1.405 1 81.94 371 SER B O 1
ATOM 5857 N N . GLY B 1 372 ? -20.797 -1.323 -2.48 1 66.81 372 GLY B N 1
ATOM 5858 C CA . GLY B 1 372 ? -22.156 -0.83 -2.424 1 66.81 372 GLY B CA 1
ATOM 5859 C C . GLY B 1 372 ? -23.109 -1.606 -3.312 1 66.81 372 GLY B C 1
ATOM 5860 O O . GLY B 1 372 ? -24.281 -1.808 -2.961 1 66.81 372 GLY B O 1
ATOM 5861 N N . HIS B 1 373 ? -22.609 -2.072 -4.445 1 59.66 373 HIS B N 1
ATOM 5862 C CA . HIS B 1 373 ? -23.422 -2.818 -5.406 1 59.66 373 HIS B CA 1
ATOM 5863 C C . HIS B 1 373 ? -23.719 -4.223 -4.898 1 59.66 373 HIS B C 1
ATOM 5865 O O . HIS B 1 373 ? -24.828 -4.723 -5.062 1 59.66 373 HIS B O 1
ATOM 5871 N N . ILE B 1 374 ? -22.734 -4.82 -4.395 1 52 374 ILE B N 1
ATOM 5872 C CA . ILE B 1 374 ? -22.922 -6.188 -3.92 1 52 374 ILE B CA 1
ATOM 5873 C C . ILE B 1 374 ? -23.891 -6.203 -2.74 1 52 374 ILE B C 1
ATOM 5875 O O . ILE B 1 374 ? -24.672 -7.141 -2.58 1 52 374 ILE B O 1
ATOM 5879 N N . ARG B 1 375 ? -23.875 -5.07 -2.045 1 49.38 375 ARG B N 1
ATOM 5880 C CA . ARG B 1 375 ? -24.797 -4.918 -0.917 1 49.38 375 ARG B CA 1
ATOM 5881 C C . ARG B 1 375 ? -26.234 -4.738 -1.397 1 49.38 375 ARG B C 1
ATOM 5883 O O . ARG B 1 375 ? -27.172 -5.23 -0.768 1 49.38 375 ARG B O 1
ATOM 5890 N N . MET B 1 376 ? -26.406 -3.961 -2.449 1 43.97 376 MET B N 1
ATOM 5891 C CA . MET B 1 376 ? -27.75 -3.695 -2.965 1 43.97 376 MET B CA 1
ATOM 5892 C C . MET B 1 376 ? -28.312 -4.926 -3.662 1 43.97 376 MET B C 1
ATOM 5894 O O . MET B 1 376 ? -29.531 -5.043 -3.834 1 43.97 376 MET B O 1
ATOM 5898 N N . ALA B 1 377 ? -27.469 -5.824 -4.242 1 39.47 377 ALA B N 1
ATOM 5899 C CA . ALA B 1 377 ? -28.016 -7.02 -4.867 1 39.47 377 ALA B CA 1
ATOM 5900 C C . ALA B 1 377 ? -28.656 -7.941 -3.828 1 39.47 377 ALA B C 1
ATOM 5902 O O . ALA B 1 377 ? -29.438 -8.828 -4.168 1 39.47 377 ALA B O 1
ATOM 5903 N N . LYS B 1 378 ? -28.234 -7.875 -2.617 1 41.62 378 LYS B N 1
ATOM 5904 C CA . LYS B 1 378 ? -28.766 -8.742 -1.568 1 41.62 378 LYS B CA 1
ATOM 5905 C C . LYS B 1 378 ? -30.109 -8.211 -1.045 1 41.62 378 LYS B C 1
ATOM 5907 O O . LYS B 1 378 ? -30.734 -8.844 -0.194 1 41.62 378 LYS B O 1
ATOM 5912 N N . THR B 1 379 ? -30.344 -6.812 -1.143 1 35.06 379 THR B N 1
ATOM 5913 C CA . THR B 1 379 ? -31.688 -6.387 -0.789 1 35.06 379 THR B CA 1
ATOM 5914 C C . THR B 1 379 ? -32.625 -6.574 -1.967 1 35.06 379 THR B C 1
ATOM 5916 O O . THR B 1 379 ? -32.312 -6.195 -3.096 1 35.06 379 THR B O 1
#

Radius of gyration: 29.53 Å; Cα contacts (8 Å, |Δi|>4): 1321; chains: 2; bounding box: 63×72×88 Å

Foldseek 3Di:
DVLVCVLDPCVVVVDDDLPADPCCLPVPCLVSLLVVLVVCQVVHDDQEEEDEDDQSRLVVVDPNQVSVVVSPHPHYYHYDYPHDVDDDPLQVLQSVLLSLLVVADADAADLAEEEEDFASSKFLRLLQVVQVCVLCVLFVHHYQYYPHNDDDSVSSNRNLRYQEYEYQDCSRPVVVQVVSCVRSVRYYDYQHFQAALVSQLVSVVVVCVVGDGTHCVRVVVVSVVLLVVLVVVQVVLCVVPNAAEWQEEEEEEAPRQQQNNLCNCCPPAHPYDAYEYEHADDDPDDDPSHDYYHYPPPCPVVVVVCLLPAAEGEYEAEVVSVVVNVVVVHYYQYHYRTDDHDPDDDDDSQDCGDSSNNSVVNVRSSVSVVVVVVVVVVD/DVLVCVLDPCVVVVDDDLPADPCCLPPPCLVSLLVVLVVCQVVHDDQEEEDEDDQSRLVVVDPNQVSVVVSPHPHYYHYDYPHDVDDDPLQVLQSVLQSLLVVADADAADLAEEEEDFASSKFLRLLQVVQVCVLCVLFVHHYQYYPHNDDDSVSSNRRLRYQEYEYQDCSRPVVVQVVSCVRSVRYYDYQHFQAALVSQLVSVVVVCVVGDGTHCVRVVVVSVVLLVVLVVVQVVLCVVPNAAEWQEEEEEEAPRQQQNHLCNCCPPAHPYDAYEYEHADDDPDDDPSHDYYHYPPPCPVVVVVCLLPAAEGEYEAEVVSVVVNVVVVHYYQYHYRTDDHDPDDDDDSQDCGDSSNNSVVNVRSSVSVVVVVVVVVVD

Organism: NCBI:txid592028

Solvent-accessible surface area (backbone atoms only — not comparable to full-atom values): 40504 Å² total; per-residue (Å²): 107,68,62,45,39,71,60,32,81,65,46,62,77,72,60,83,80,59,70,70,57,88,62,25,76,76,76,44,54,59,68,38,49,51,51,39,47,52,49,40,66,74,73,46,81,66,82,62,44,78,46,70,41,50,40,76,43,38,72,63,58,72,57,55,53,61,56,46,62,74,63,68,60,96,41,60,68,43,63,41,85,47,52,46,94,65,73,48,72,42,53,54,47,24,52,53,48,35,55,52,56,71,72,45,55,87,50,74,72,46,86,22,26,28,44,34,42,52,35,38,70,44,62,46,22,45,29,26,50,53,45,52,51,51,54,36,46,51,19,63,37,48,74,52,22,44,53,53,53,78,58,49,70,70,38,48,51,44,40,50,19,22,51,33,34,41,27,36,26,62,71,34,20,43,66,38,42,51,49,39,26,72,74,62,66,25,50,68,49,82,68,45,62,31,20,22,62,67,41,26,52,53,45,50,50,57,49,44,71,73,42,94,65,58,45,60,63,58,48,51,51,50,47,52,54,52,47,53,47,49,51,52,52,49,50,55,46,30,73,74,69,40,74,60,66,34,69,26,36,39,29,40,30,49,47,57,59,35,56,32,43,41,39,26,35,59,71,72,69,37,48,63,78,39,35,37,36,38,18,66,43,88,70,89,77,81,61,89,62,50,74,41,84,40,34,59,89,74,36,50,70,61,51,52,48,52,62,72,65,48,79,42,31,39,35,38,17,25,41,65,58,55,50,51,33,52,75,67,70,39,60,69,32,65,45,76,73,30,67,56,65,80,80,51,62,83,69,50,78,60,23,65,35,27,66,63,3,28,38,35,51,53,25,50,53,52,34,30,54,43,54,50,48,60,54,54,70,74,100,106,68,64,45,39,70,61,31,83,66,46,61,80,72,61,84,81,61,70,70,56,88,62,25,74,76,75,42,53,61,66,37,49,51,52,39,49,52,49,38,67,74,74,48,82,66,80,59,42,77,46,70,41,51,38,78,44,39,73,63,58,72,58,56,51,61,57,46,62,73,63,69,59,96,41,60,67,44,64,42,84,46,52,46,95,68,74,50,71,42,53,53,47,24,51,52,46,36,54,52,56,69,71,44,53,88,50,75,72,45,88,21,25,26,45,35,43,52,37,40,71,43,61,46,21,44,31,27,50,52,44,50,52,52,55,36,45,50,21,64,37,49,73,50,20,44,54,54,53,78,58,50,70,70,37,47,51,43,39,50,19,23,51,34,34,40,26,35,27,61,70,35,20,43,67,36,42,51,49,39,27,73,74,61,65,25,49,69,50,81,70,45,64,31,21,21,61,67,42,26,51,51,44,52,51,58,51,43,72,74,44,93,64,59,45,58,63,58,47,51,51,50,48,51,53,51,46,53,45,49,49,52,53,48,49,55,47,29,72,75,70,41,72,60,68,33,70,26,35,39,29,39,29,50,48,57,58,35,55,33,45,40,40,26,35,57,70,72,68,36,48,63,79,39,34,35,35,38,18,66,44,88,69,90,76,82,61,88,62,51,75,41,83,41,35,60,88,75,38,49,69,61,50,53,49,52,61,69,65,48,79,43,31,39,36,38,18,26,41,66,59,54,49,50,34,53,76,68,70,40,62,68,31,66,44,76,73,30,68,56,63,81,78,51,61,85,69,50,79,60,23,64,33,27,65,65,3,28,39,35,50,54,25,50,51,52,35,30,53,43,54,51,49,62,54,52,69,75,100